Protein 5YHP (pdb70)

Secondary structure (DSSP, 8-state):
--PPPP---SEEEEEE-SSS-EEEEEEEE-TTSEEEEEE--TTTT---GGGGGGS-TTTEEEEEE--TTSTT-BSTT--TT--HHHHHHHHHHHHHHTT--S-EEEEEETHHHHHHHHHHHH-GGGEEEEEEES-----HHHHIIIIISSSGGGTSHHHHHHHHTTS-GGGTT-HHHHHHHHHTSS-HHHHHHHHHHHHHHHHHTSSSS--HHHHGGGG-HHHHHHHHHHHHHHHTTGGGS-TTGGG-HHHHTTTTTS-EEEEEETT-SSS-HHHHHHHHHH-TTSEEEEETT--S-TTSHHHHHHHHHHHHHHTT--/--SPPPP---SEEEEEE-SSS-EEEEEEEE-TTSEEEEEE--TTT----GGGGGGS-TTTEEEEEE--TTSTT-BSTT--TT--HHHHHHHHHHHHHHTT--S-EEEEEETHHHHHHHHHHHH-GGGEEEEEEES-----HHHHIIIIISSSGGGTSHHHHHHHHTTS-GGGTTSHHHHHHHHHTSS-HHHHHHHHHHHHHHHHHTSSSS--HHHHGGGG-HHHHHHHHHHHHHHHHTGGGS-TTGGG-HHHHTTSTTS-EEEEEETT-SSS-HHHHHHHHHH-TTSEEEEETT--S-TTSHHHHHHHHHHHHHHTT--

InterPro domains:
  IPR000073 Alpha/beta hydrolase fold-1 [PF00561] (60-326)
  IPR000073 Alpha/beta hydrolase fold-1 [PR00111] (85-100)
  IPR000073 Alpha/beta hydrolase fold-1 [PR00111] (132-145)
  IPR000073 Alpha/beta hydrolase fold-1 [PR00111] (146-159)
  IPR002410 Peptidase S33 [PR00793] (62-70)
  IPR002410 Peptidase S33 [PR00793] (88-99)
  IPR002410 Peptidase S33 [PR00793] (132-146)
  IPR005944 Proline iminopeptidase [PIRSF006431] (25-343)
  IPR005944 Proline iminopeptidase [PTHR43722] (21-342)
  IPR005944 Proline iminopeptidase [TIGR01249] (34-340)
  IPR029058 Alpha/Beta hydrolase fold [G3DSA:3.40.50.1820] (26-344)
  IPR029058 Alpha/Beta hydrolase fold [SSF53474] (29-328)

Radius of gyration: 27.49 Å; Cα contacts (8 Å, |Δi|>4): 1405; chains: 2; bounding box: 60×84×53 Å

B-factor: mean 62.63, std 9.14, range [40.37, 119.28]

CATH classification: 3.40.50.1820

Foldseek 3Di:
DLWADQWAFPDWDWADQDPFKIKIKGWAADLPAAEEEEFEALLQQADDSSVQRLAHSPHYGYMYMRATQHDPIPDHLDLPPRALVSSLVVVVVVCVVSVSDQAHAYEAEHNSVLSVLVNCLVPVRRHQAYEYELDDNLAPVLCCQQQQDDHLCVVCVVLVCLLCPLADPVVSNDRLVRLLCQCPDPDPVSVQSSLLSQQLSCLQQAKLDGDVVSNCLSVPSSSSSSSSNSNSSCNVCSSVDPRCRSVDLVSCVSNLPRAYEYEYECAARNRHCVNVVSSCVSRVSYHYHYDDRIYRDCVHPVNSNVSSVVNVVSSPRD/DAPWADQWAFPDWDWADQDPFKIKIKGWAADLPAAEEEEFEALLQQADDSSVQRLAHSPHYGYMYMRATQHDPIPDHLDLPPRALVSRLVVVVVVCVVSVNDQAHAYEAEHNSLCSVLVNCLVCVRRHQAYEYELDDNLAPCLCCQQQQDDHLCVVCVVLVCLLCPLADPVVSNDRLVRLLCQLPDPDVVSVLSSLLSQQLSCLQQFKLDGDVVSNCQSVPSSSSSSSSNSNSSCNVCSSVDPRCRSVDLVSCVSNLPHAYEYEYECAARNRHCVNVVSSCVSRVSYHYHYDDRIYRDCVHRVNVNVSSVVNVVSSPRD

Structure (mmCIF, N/CA/C/O backbone):
data_5YHP
#
_entry.id   5YHP
#
_cell.length_a   55.388
_cell.length_b   82.269
_cell.length_c   171.005
_cell.angle_alpha   90.00
_cell.angle_beta   90.00
_cell.angle_gamma   90.00
#
_symmetry.space_group_name_H-M   'P 21 2 21'
#
loop_
_entity.id
_entity.type
_entity.pdbx_description
1 polymer 'Cold active proline iminopeptidase'
2 non-polymer 'CITRATE ANION'
3 water water
#
loop_
_atom_site.group_PDB
_atom_site.id
_atom_site.type_symbol
_atom_site.label_atom_id
_atom_site.label_alt_id
_atom_site.label_comp_id
_atom_site.label_asym_id
_atom_site.label_entity_id
_atom_site.label_seq_id
_atom_site.pdbx_PDB_ins_code
_atom_site.Cartn_x
_atom_site.Cartn_y
_atom_site.Cartn_z
_atom_site.occupancy
_atom_site.B_iso_or_equiv
_atom_site.auth_seq_id
_atom_site.auth_comp_id
_atom_site.auth_asym_id
_atom_site.auth_atom_id
_atom_site.pdbx_PDB_model_num
ATOM 1 N N . THR A 1 38 ? 37.127 -40.155 -5.298 1.00 93.11 2 THR A N 1
ATOM 2 C CA . THR A 1 38 ? 36.754 -39.537 -6.570 1.00 85.68 2 THR A CA 1
ATOM 3 C C . THR A 1 38 ? 37.982 -39.102 -7.374 1.00 84.68 2 THR A C 1
ATOM 4 O O . THR A 1 38 ? 39.030 -38.786 -6.809 1.00 91.23 2 THR A O 1
ATOM 8 N N . SER A 1 39 ? 37.852 -39.104 -8.695 1.00 97.61 3 SER A N 1
ATOM 9 C CA . SER A 1 39 ? 38.934 -38.658 -9.562 1.00 96.51 3 SER A CA 1
ATOM 10 C C . SER A 1 39 ? 38.707 -37.200 -9.944 1.00 97.82 3 SER A C 1
ATOM 11 O O . SER A 1 39 ? 39.509 -36.601 -10.658 1.00 98.16 3 SER A O 1
ATOM 14 N N . LEU A 1 40 ? 37.601 -36.636 -9.460 1.00 65.98 4 LEU A N 1
ATOM 15 C CA . LEU A 1 40 ? 37.316 -35.212 -9.644 1.00 66.62 4 LEU A CA 1
ATOM 16 C C . LEU A 1 40 ? 38.299 -34.354 -8.874 1.00 75.33 4 LEU A C 1
ATOM 17 O O . LEU A 1 40 ? 38.654 -34.653 -7.735 1.00 81.87 4 LEU A O 1
ATOM 22 N N . PHE A 1 41 ? 38.713 -33.264 -9.502 1.00 66.00 5 PHE A N 1
ATOM 23 C CA . PHE A 1 41 ? 39.470 -32.235 -8.813 1.00 67.91 5 PHE A CA 1
ATOM 24 C C . PHE A 1 41 ? 38.526 -31.483 -7.885 1.00 68.74 5 PHE A C 1
ATOM 25 O O . PHE A 1 41 ? 37.304 -31.641 -7.967 1.00 67.68 5 PHE A O 1
ATOM 33 N N . ALA A 1 42 ? 39.089 -30.677 -6.994 1.00 83.70 6 ALA A N 1
ATOM 34 C CA . ALA A 1 42 ? 38.289 -29.990 -5.985 1.00 88.91 6 ALA A CA 1
ATOM 35 C C . ALA A 1 42 ? 37.181 -29.152 -6.607 1.00 84.93 6 ALA A C 1
ATOM 36 O O . ALA A 1 42 ? 37.332 -28.652 -7.722 1.00 80.59 6 ALA A O 1
ATOM 38 N N . ALA A 1 43 ? 36.067 -29.013 -5.889 1.00 63.03 7 ALA A N 1
ATOM 39 C CA . ALA A 1 43 ? 35.026 -28.063 -6.272 1.00 62.37 7 ALA A CA 1
ATOM 40 C C . ALA A 1 43 ? 35.691 -26.706 -6.495 1.00 63.20 7 ALA A C 1
ATOM 41 O O . ALA A 1 43 ? 36.643 -26.352 -5.795 1.00 64.94 7 ALA A O 1
ATOM 43 N N . ILE A 1 44 ? 35.215 -25.964 -7.488 1.00 77.01 8 ILE A N 1
ATOM 44 C CA . ILE A 1 44 ? 35.908 -24.754 -7.896 1.00 80.14 8 ILE A CA 1
ATOM 45 C C . ILE A 1 44 ? 34.936 -23.689 -8.387 1.00 78.47 8 ILE A C 1
ATOM 46 O O . ILE A 1 44 ? 33.938 -23.995 -9.057 1.00 71.90 8 ILE A O 1
ATOM 51 N N . GLN A 1 45 ? 35.221 -22.440 -8.028 1.00 83.24 9 GLN A N 1
ATOM 52 C CA . GLN A 1 45 ? 34.434 -21.308 -8.489 1.00 82.62 9 GLN A CA 1
ATOM 53 C C . GLN A 1 45 ? 35.215 -20.566 -9.565 1.00 82.07 9 GLN A C 1
ATOM 54 O O . GLN A 1 45 ? 36.439 -20.615 -9.576 1.00 85.06 9 GLN A O 1
ATOM 60 N N . PRO A 1 46 ? 34.508 -19.899 -10.493 1.00 74.86 10 PRO A N 1
ATOM 61 C CA . PRO A 1 46 ? 35.205 -19.225 -11.593 1.00 74.25 10 PRO A CA 1
ATOM 62 C C . PRO A 1 46 ? 35.977 -17.981 -11.148 1.00 82.66 10 PRO A C 1
ATOM 63 O O . PRO A 1 46 ? 35.571 -17.341 -10.183 1.00 88.49 10 PRO A O 1
ATOM 67 N N . TYR A 1 47 ? 37.068 -17.652 -11.841 1.00 71.31 11 TYR A N 1
ATOM 68 C CA . TYR A 1 47 ? 37.824 -16.424 -11.556 1.00 78.00 11 TYR A CA 1
ATOM 69 C C . TYR A 1 47 ? 37.289 -15.224 -12.333 1.00 77.90 11 TYR A C 1
ATOM 70 O O . TYR A 1 47 ? 37.633 -14.083 -12.036 1.00 85.05 11 TYR A O 1
ATOM 79 N N . LYS A 1 48 ? 36.444 -15.493 -13.326 1.00 70.67 12 LYS A N 1
ATOM 80 C CA . LYS A 1 48 ? 35.876 -14.451 -14.174 1.00 70.14 12 LYS A CA 1
ATOM 81 C C . LYS A 1 48 ? 34.570 -14.966 -14.797 1.00 66.18 12 LYS A C 1
ATOM 82 O O . LYS A 1 48 ? 34.481 -16.128 -15.189 1.00 64.84 12 LYS A O 1
ATOM 88 N N . THR A 1 49 ? 33.545 -14.122 -14.852 1.00 64.53 13 THR A N 1
ATOM 89 C CA . THR A 1 49 ? 32.323 -14.460 -15.588 1.00 63.01 13 THR A CA 1
ATOM 90 C C . THR A 1 49 ? 32.050 -13.391 -16.642 1.00 62.87 13 THR A C 1
ATOM 91 O O . THR A 1 49 ? 32.439 -12.241 -16.477 1.00 64.15 13 THR A O 1
ATOM 95 N N . HIS A 1 50 ? 31.393 -13.774 -17.731 1.00 73.37 14 HIS A N 1
ATOM 96 C CA . HIS A 1 50 ? 31.151 -12.855 -18.836 1.00 73.35 14 HIS A CA 1
ATOM 97 C C . HIS A 1 50 ? 29.753 -12.993 -19.388 1.00 71.98 14 HIS A C 1
ATOM 98 O O . HIS A 1 50 ? 29.110 -14.046 -19.278 1.00 70.95 14 HIS A O 1
ATOM 105 N N . LEU A 1 51 ? 29.299 -11.925 -20.026 1.00 73.86 15 LEU A N 1
ATOM 106 C CA . LEU A 1 51 ? 28.054 -11.970 -20.764 1.00 71.70 15 LEU A CA 1
ATOM 107 C C . LEU A 1 51 ? 28.406 -11.521 -22.161 1.00 71.28 15 LEU A C 1
ATOM 108 O O . LEU A 1 51 ? 28.845 -10.380 -22.358 1.00 74.13 15 LEU A O 1
ATOM 113 N N . LEU A 1 52 ? 28.267 -12.427 -23.126 1.00 61.03 16 LEU A N 1
ATOM 114 C CA . LEU A 1 52 ? 28.635 -12.091 -24.493 1.00 60.67 16 LEU A CA 1
ATOM 115 C C . LEU A 1 52 ? 27.433 -12.162 -25.411 1.00 59.85 16 LEU A C 1
ATOM 116 O O . LEU A 1 52 ? 26.799 -13.220 -25.562 1.00 58.68 16 LEU A O 1
ATOM 121 N N . ARG A 1 53 ? 27.136 -11.024 -26.019 1.00 98.22 17 ARG A N 1
ATOM 122 C CA . ARG A 1 53 ? 26.087 -10.910 -27.003 1.00 95.75 17 ARG A CA 1
ATOM 123 C C . ARG A 1 53 ? 26.516 -11.588 -28.274 1.00 90.86 17 ARG A C 1
ATOM 124 O O . ARG A 1 53 ? 27.602 -11.322 -28.780 1.00 93.20 17 ARG A O 1
ATOM 132 N N . VAL A 1 54 ? 25.667 -12.447 -28.815 1.00 60.86 18 VAL A N 1
ATOM 133 C CA . VAL A 1 54 ? 26.046 -13.162 -30.022 1.00 59.85 18 VAL A CA 1
ATOM 134 C C . VAL A 1 54 ? 25.037 -12.940 -31.154 1.00 59.58 18 VAL A C 1
ATOM 135 O O . VAL A 1 54 ? 25.292 -13.278 -32.315 1.00 58.99 18 VAL A O 1
ATOM 139 N N . SER A 1 55 ? 23.904 -12.347 -30.812 1.00 67.84 19 SER A N 1
ATOM 140 C CA . SER A 1 55 ? 22.891 -12.042 -31.804 1.00 67.81 19 SER A CA 1
ATOM 141 C C . SER A 1 55 ? 22.117 -10.854 -31.242 1.00 71.07 19 SER A C 1
ATOM 142 O O . SER A 1 55 ? 22.388 -10.430 -30.116 1.00 74.54 19 SER A O 1
ATOM 145 N N . PRO A 1 56 ? 21.182 -10.278 -32.019 1.00 68.36 20 PRO A N 1
ATOM 146 C CA . PRO A 1 56 ? 20.411 -9.177 -31.429 1.00 69.64 20 PRO A CA 1
ATOM 147 C C . PRO A 1 56 ? 19.488 -9.676 -30.322 1.00 69.53 20 PRO A C 1
ATOM 148 O O . PRO A 1 56 ? 18.869 -8.879 -29.619 1.00 71.67 20 PRO A O 1
ATOM 152 N N . LEU A 1 57 ? 19.421 -10.994 -30.169 1.00 74.00 21 LEU A N 1
ATOM 153 C CA . LEU A 1 57 ? 18.475 -11.634 -29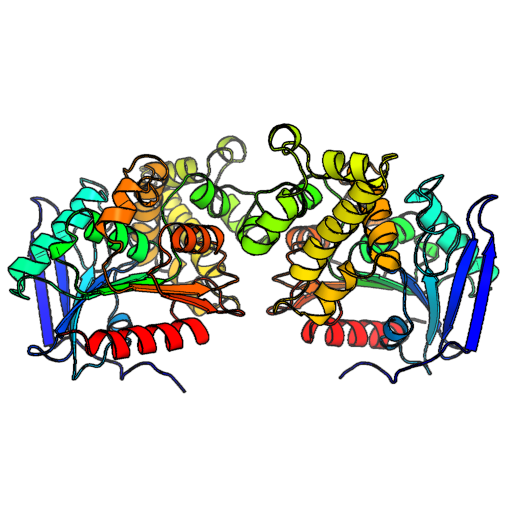.277 1.00 72.30 21 LEU A CA 1
ATOM 154 C C . LEU A 1 57 ? 19.214 -12.329 -28.152 1.00 70.82 21 LEU A C 1
ATOM 155 O O . LEU A 1 57 ? 18.919 -12.120 -26.976 1.00 72.75 21 LEU A O 1
ATOM 160 N N . HIS A 1 58 ? 20.194 -13.148 -28.525 1.00 59.88 22 HIS A N 1
ATOM 161 C CA . HIS A 1 58 ? 20.833 -14.062 -27.585 1.00 59.38 22 HIS A CA 1
ATOM 162 C C . HIS A 1 58 ? 22.078 -13.507 -26.926 1.00 60.12 22 HIS A C 1
ATOM 163 O O . HIS A 1 58 ? 22.799 -12.706 -27.506 1.00 60.64 22 HIS A O 1
ATOM 170 N N . ARG A 1 59 ? 22.337 -13.997 -25.716 1.00 78.76 23 ARG A N 1
ATOM 171 C CA . ARG A 1 59 ? 23.417 -13.505 -24.868 1.00 83.17 23 ARG A CA 1
ATOM 172 C C . ARG A 1 59 ? 23.919 -14.600 -23.967 1.00 80.08 23 ARG A C 1
ATOM 173 O O . ARG A 1 59 ? 23.197 -15.080 -23.094 1.00 79.31 23 ARG A O 1
ATOM 181 N N . LEU A 1 60 ? 25.174 -14.965 -24.158 1.00 60.45 24 LEU A N 1
ATOM 182 C CA . LEU A 1 60 ? 25.724 -16.150 -23.529 1.00 59.88 24 LEU A CA 1
ATOM 183 C C . LEU A 1 60 ? 26.493 -15.813 -22.257 1.00 61.09 24 LEU A C 1
ATOM 184 O O . LEU A 1 60 ? 27.335 -14.904 -22.247 1.00 62.05 24 LEU A O 1
ATOM 189 N N . SER A 1 61 ? 26.162 -16.527 -21.183 1.00 66.07 25 SER A N 1
ATOM 190 C CA . SER A 1 61 ? 26.906 -16.483 -19.931 1.00 67.14 25 SER A CA 1
ATOM 191 C C . SER A 1 61 ? 28.116 -17.410 -20.062 1.00 66.59 25 SER A C 1
ATOM 192 O O . SER A 1 61 ? 27.972 -18.594 -20.392 1.00 65.38 25 SER A O 1
ATOM 195 N N . ILE A 1 62 ? 29.303 -16.858 -19.826 1.00 64.99 26 ILE A N 1
ATOM 196 C CA . ILE A 1 62 ? 30.567 -17.585 -19.965 1.00 64.75 26 ILE A CA 1
ATOM 197 C C . ILE A 1 62 ? 31.310 -17.514 -18.635 1.00 66.12 26 ILE A C 1
ATOM 198 O O . ILE A 1 62 ? 31.399 -16.445 -18.026 1.00 67.48 26 ILE A O 1
ATOM 203 N N . LYS A 1 63 ? 31.842 -18.645 -18.182 1.00 61.85 27 LYS A N 1
ATOM 204 C CA . LYS A 1 63 ? 32.550 -18.683 -16.906 1.00 63.20 27 LYS A CA 1
ATOM 205 C C . LYS A 1 63 ? 33.902 -19.359 -17.055 1.00 63.24 27 LYS A C 1
ATOM 206 O O . LYS A 1 63 ? 34.006 -20.441 -17.635 1.00 62.01 27 LYS A O 1
ATOM 212 N N . GLU A 1 64 ? 34.941 -18.699 -16.555 1.00 66.97 28 GLU A N 1
ATOM 213 C CA . GLU A 1 64 ? 36.293 -19.227 -16.673 1.00 67.28 28 GLU A CA 1
ATOM 214 C C . GLU A 1 64 ? 36.792 -19.731 -15.325 1.00 68.46 28 GLU A C 1
ATOM 215 O O . GLU A 1 64 ? 36.625 -19.071 -14.301 1.00 69.82 28 GLU A O 1
ATOM 221 N N . TYR A 1 65 ? 37.391 -20.911 -15.334 1.00 66.99 29 TYR A N 1
ATOM 222 C CA . TYR A 1 65 ? 37.866 -21.523 -14.113 1.00 68.09 29 TYR A CA 1
ATOM 223 C C . TYR A 1 65 ? 39.320 -21.952 -14.276 1.00 68.68 29 TYR A C 1
ATOM 224 O O . TYR A 1 65 ? 39.788 -22.165 -15.396 1.00 67.82 29 TYR A O 1
ATOM 233 N N . GLY A 1 66 ? 40.022 -22.089 -13.154 1.00 66.21 30 GLY A N 1
ATOM 234 C CA . GLY A 1 66 ? 41.364 -22.656 -13.155 1.00 66.89 30 GLY A CA 1
ATOM 235 C C . GLY A 1 66 ? 42.486 -21.669 -13.396 1.00 68.24 30 GLY A C 1
ATOM 236 O O . GLY A 1 66 ? 42.543 -20.600 -12.778 1.00 69.62 30 GLY A O 1
ATOM 237 N N . ASN A 1 67 ? 43.388 -22.027 -14.301 1.00 68.57 31 ASN A N 1
ATOM 238 C CA . ASN A 1 67 ? 44.580 -21.224 -14.566 1.00 70.43 31 ASN A CA 1
ATOM 239 C C . ASN A 1 67 ? 44.450 -20.394 -15.839 1.00 69.19 31 ASN A C 1
ATOM 240 O O . ASN A 1 67 ? 44.386 -20.949 -16.947 1.00 67.73 31 ASN A O 1
ATOM 245 N N . PRO A 1 68 ? 44.437 -19.057 -15.690 1.00 61.33 32 PRO A N 1
ATOM 246 C CA . PRO A 1 68 ? 44.284 -18.167 -16.849 1.00 60.77 32 PRO A CA 1
ATOM 247 C C . PRO A 1 68 ? 45.398 -18.392 -17.851 1.00 60.80 32 PRO A C 1
ATOM 248 O O . PRO A 1 68 ? 45.227 -18.089 -19.034 1.00 59.87 32 PRO A O 1
ATOM 252 N N . GLN A 1 69 ? 46.512 -18.951 -17.380 1.00 82.88 33 GLN A N 1
ATOM 253 C CA . GLN A 1 69 ? 47.681 -19.217 -18.221 1.00 84.58 33 GLN A CA 1
ATOM 254 C C . GLN A 1 69 ? 47.715 -20.642 -18.772 1.00 77.21 33 GLN A C 1
ATOM 255 O O . GLN A 1 69 ? 48.614 -20.993 -19.548 1.00 78.17 33 GLN A O 1
ATOM 261 N N . GLY A 1 70 ? 46.737 -21.453 -18.375 1.00 75.07 34 GLY A N 1
ATOM 262 C CA . GLY A 1 70 ? 46.720 -22.863 -18.734 1.00 70.67 34 GLY A CA 1
ATOM 263 C C . GLY A 1 70 ? 46.334 -23.138 -20.176 1.00 68.91 34 GLY A C 1
ATOM 264 O O . GLY A 1 70 ? 46.110 -22.202 -20.956 1.00 68.73 34 GLY A O 1
ATOM 265 N N . LYS A 1 71 ? 46.268 -24.421 -20.534 1.00 65.42 35 LYS A N 1
ATOM 266 C CA . LYS A 1 71 ? 45.796 -24.827 -21.855 1.00 63.69 35 LYS A CA 1
ATOM 267 C C . LYS A 1 71 ? 44.297 -24.578 -21.935 1.00 62.32 35 LYS A C 1
ATOM 268 O O . LYS A 1 71 ? 43.551 -25.001 -21.046 1.00 61.97 35 LYS A O 1
ATOM 274 N N . PRO A 1 72 ? 43.849 -23.877 -22.995 1.00 64.45 36 PRO A N 1
ATOM 275 C CA . PRO A 1 72 ? 42.423 -23.555 -23.155 1.00 63.29 36 PRO A CA 1
ATOM 276 C C . PRO A 1 72 ? 41.586 -24.789 -23.505 1.00 61.50 36 PRO A C 1
ATOM 277 O O . PRO A 1 72 ? 41.980 -25.581 -24.366 1.00 60.76 36 PRO A O 1
ATOM 281 N N . VAL A 1 73 ? 40.460 -24.959 -22.819 1.00 70.26 37 VAL A N 1
ATOM 282 C CA . VAL A 1 73 ? 39.524 -26.048 -23.105 1.00 66.28 37 VAL A CA 1
ATOM 283 C C . VAL A 1 73 ? 38.094 -25.513 -22.976 1.00 65.69 37 VAL A C 1
ATOM 284 O O . VAL A 1 73 ? 37.799 -24.721 -22.083 1.00 66.64 37 VAL A O 1
ATOM 288 N N . VAL A 1 74 ? 37.218 -25.903 -23.893 1.00 54.91 38 VAL A N 1
ATOM 289 C CA . VAL A 1 74 ? 35.835 -25.444 -23.844 1.00 54.37 38 VAL A CA 1
ATOM 290 C C . VAL A 1 74 ? 34.950 -26.629 -23.540 1.00 53.28 38 VAL A C 1
ATOM 291 O O . VAL A 1 74 ? 35.124 -27.702 -24.118 1.00 52.32 38 VAL A O 1
ATOM 295 N N . PHE A 1 75 ? 34.030 -26.440 -22.601 1.00 72.69 39 PHE A N 1
ATOM 296 C CA . PHE A 1 75 ? 33.111 -27.493 -22.197 1.00 69.08 39 PHE A CA 1
ATOM 297 C C . PHE A 1 75 ? 31.772 -27.259 -22.856 1.00 68.15 39 PHE A C 1
ATOM 298 O O . PHE A 1 75 ? 31.205 -26.175 -22.731 1.00 68.70 39 PHE A O 1
ATOM 306 N N . LEU A 1 76 ? 31.260 -28.268 -23.549 1.00 60.92 40 LEU A N 1
ATOM 307 C CA . LEU A 1 76 ? 29.940 -28.168 -24.160 1.00 60.08 40 LEU A CA 1
ATOM 308 C C . LEU A 1 76 ? 28.947 -29.002 -23.368 1.00 59.74 40 LEU A C 1
ATOM 309 O O . LEU A 1 76 ? 29.020 -30.232 -23.408 1.00 59.01 40 LEU A O 1
ATOM 314 N N . HIS A 1 77 ? 28.025 -28.347 -22.655 1.00 60.10 41 HIS A N 1
ATOM 315 C CA . HIS A 1 77 ? 27.016 -29.062 -21.869 1.00 59.97 41 HIS A CA 1
ATOM 316 C C . HIS A 1 77 ? 26.039 -29.775 -22.793 1.00 58.66 41 HIS A C 1
ATOM 317 O O . HIS A 1 77 ? 25.934 -29.439 -23.974 1.00 58.06 41 HIS A O 1
ATOM 324 N N . GLY A 1 78 ? 25.312 -30.750 -22.260 1.00 55.75 42 GLY A N 1
ATOM 325 C CA . GLY A 1 78 ? 24.361 -31.510 -23.057 1.00 54.59 42 GLY A CA 1
ATOM 326 C C . GLY A 1 78 ? 22.949 -30.935 -23.080 1.00 54.76 42 GLY A C 1
ATOM 327 O O . GLY A 1 78 ? 22.724 -29.719 -22.912 1.00 55.58 42 GLY A O 1
ATOM 328 N N . GLY A 1 79 ? 21.988 -31.830 -23.272 1.00 60.49 43 GLY A N 1
ATOM 329 C CA . GLY A 1 79 ? 20.600 -31.471 -23.468 1.00 60.56 43 GLY A CA 1
ATOM 330 C C . GLY A 1 79 ? 20.182 -31.866 -24.875 1.00 59.44 43 GLY A C 1
ATOM 331 O O . GLY A 1 79 ? 19.916 -33.042 -25.135 1.00 58.61 43 GLY A O 1
ATOM 332 N N . PRO A 1 80 ? 20.150 -30.899 -25.807 1.00 56.36 44 PRO A N 1
ATOM 333 C CA . PRO A 1 80 ? 20.515 -29.481 -25.637 1.00 57.32 44 PRO A CA 1
ATOM 334 C C . PRO A 1 80 ? 19.598 -28.706 -24.693 1.00 58.42 44 PRO A C 1
ATOM 335 O O . PRO A 1 80 ? 18.448 -29.111 -24.458 1.00 58.42 44 PRO A O 1
ATOM 339 N N . GLY A 1 81 ? 20.114 -27.611 -24.141 1.00 53.79 45 GLY A N 1
ATOM 340 C CA . GLY A 1 81 ? 19.330 -26.760 -23.269 1.00 54.96 45 GLY A CA 1
ATOM 341 C C . GLY A 1 81 ? 19.519 -27.061 -21.798 1.00 55.75 45 GLY A C 1
ATOM 342 O O . GLY A 1 81 ? 18.773 -26.561 -20.966 1.00 56.73 45 GLY A O 1
ATOM 343 N N . GLY A 1 82 ? 20.512 -27.868 -21.462 1.00 61.98 46 GLY A N 1
ATOM 344 C CA . GLY A 1 82 ? 20.716 -28.254 -20.076 1.00 62.79 46 GLY A CA 1
ATOM 345 C C . GLY A 1 82 ? 21.487 -27.239 -19.252 1.00 64.07 46 GLY A C 1
ATOM 346 O O . GLY A 1 82 ? 21.319 -27.163 -18.034 1.00 66.76 46 GLY A O 1
ATOM 347 N N . GLY A 1 83 ? 22.344 -26.474 -19.924 1.00 68.85 47 GLY A N 1
ATOM 348 C CA . GLY A 1 83 ? 23.188 -25.502 -19.264 1.00 74.58 47 GLY A CA 1
ATOM 349 C C . GLY A 1 83 ? 24.373 -26.182 -18.618 1.00 75.49 47 GLY A C 1
ATOM 350 O O . GLY A 1 83 ? 24.345 -27.391 -18.385 1.00 72.42 47 GLY A O 1
ATOM 351 N N . ALA A 1 84 ? 25.422 -25.408 -18.341 1.00 58.59 48 ALA A N 1
ATOM 352 C CA . ALA A 1 84 ? 26.573 -25.912 -17.595 1.00 59.12 48 ALA A CA 1
ATOM 353 C C . ALA A 1 84 ? 26.492 -25.545 -16.104 1.00 60.67 48 ALA A C 1
ATOM 354 O O . ALA A 1 84 ? 25.719 -24.670 -15.712 1.00 61.44 48 ALA A O 1
ATOM 356 N N . SER A 1 85 ? 27.286 -26.223 -15.277 1.00 64.21 49 SER A N 1
ATOM 357 C CA . SER A 1 85 ? 27.376 -25.874 -13.857 1.00 71.23 49 SER A CA 1
ATOM 358 C C . SER A 1 85 ? 28.827 -25.944 -13.371 1.00 76.31 49 SER A C 1
ATOM 359 O O . SER A 1 85 ? 29.686 -26.509 -14.049 1.00 73.06 49 SER A O 1
ATOM 362 N N . ASP A 1 86 ? 29.094 -25.346 -12.210 1.00 67.62 50 ASP A N 1
ATOM 363 C CA . ASP A 1 86 ? 30.451 -25.275 -11.659 1.00 68.75 50 ASP A CA 1
ATOM 364 C C . ASP A 1 86 ? 31.093 -26.651 -11.559 1.00 68.29 50 ASP A C 1
ATOM 365 O O . ASP A 1 86 ? 32.302 -26.792 -11.762 1.00 68.51 50 ASP A O 1
ATOM 370 N N . SER A 1 87 ? 30.288 -27.667 -11.263 1.00 77.44 51 SER A N 1
ATOM 371 C CA . SER A 1 87 ? 30.806 -29.017 -11.089 1.00 76.09 51 SER A CA 1
ATOM 372 C C . SER A 1 87 ? 31.445 -29.563 -12.366 1.00 70.06 51 SER A C 1
ATOM 373 O O . SER A 1 87 ? 32.371 -30.373 -12.301 1.00 70.72 51 SER A O 1
ATOM 376 N N . ASP A 1 88 ? 30.963 -29.124 -13.526 1.00 70.46 52 ASP A N 1
ATOM 377 C CA . ASP A 1 88 ? 31.528 -29.590 -14.788 1.00 66.61 52 ASP A CA 1
ATOM 378 C C . ASP A 1 88 ? 32.978 -29.145 -14.964 1.00 67.50 52 ASP A C 1
ATOM 379 O O . ASP A 1 88 ? 33.714 -29.716 -15.769 1.00 66.63 52 ASP A O 1
ATOM 384 N N . ALA A 1 89 ? 33.390 -28.134 -14.202 1.00 67.99 53 ALA A N 1
ATOM 385 C CA . ALA A 1 89 ? 34.772 -27.646 -14.248 1.00 68.96 53 ALA A CA 1
ATOM 386 C C . ALA A 1 89 ? 35.726 -28.587 -13.518 1.00 69.75 53 ALA A C 1
ATOM 387 O O . ALA A 1 89 ? 36.952 -28.457 -13.622 1.00 70.63 53 ALA A O 1
ATOM 389 N N . ARG A 1 90 ? 35.157 -29.547 -12.791 1.00 63.37 54 ARG A N 1
ATOM 390 C CA . ARG A 1 90 ? 35.938 -30.428 -11.924 1.00 64.35 54 ARG A CA 1
ATOM 391 C C . ARG A 1 90 ? 36.659 -31.568 -12.672 1.00 63.38 54 ARG A C 1
ATOM 392 O O . ARG A 1 90 ? 37.424 -32.340 -12.078 1.00 64.19 54 ARG A O 1
ATOM 400 N N . ARG A 1 91 ? 36.434 -31.670 -13.975 1.00 73.54 55 ARG A N 1
ATOM 401 C CA . ARG A 1 91 ? 37.039 -32.758 -14.728 1.00 68.92 55 ARG A CA 1
ATOM 402 C C . ARG A 1 91 ? 38.387 -32.341 -15.308 1.00 71.48 55 ARG A C 1
ATOM 403 O O . ARG A 1 91 ? 39.068 -33.133 -15.944 1.00 69.27 55 ARG A O 1
ATOM 411 N N . PHE A 1 92 ? 38.772 -31.091 -15.075 1.00 61.80 56 PHE A N 1
ATOM 412 C CA . PHE A 1 92 ? 40.009 -30.558 -15.632 1.00 62.45 56 PHE A CA 1
ATOM 413 C C . PHE A 1 92 ? 40.943 -30.097 -14.517 1.00 67.34 56 PHE A C 1
ATOM 414 O O . PHE A 1 92 ? 40.508 -29.449 -13.563 1.00 71.95 56 PHE A O 1
ATOM 422 N N . ASN A 1 93 ? 42.226 -30.425 -14.642 1.00 61.71 57 ASN A N 1
ATOM 423 C CA . ASN A 1 93 ? 43.222 -29.969 -13.679 1.00 63.84 57 ASN A CA 1
ATOM 424 C C . ASN A 1 93 ? 43.275 -28.450 -13.690 1.00 64.71 57 ASN A C 1
ATOM 425 O O . ASN A 1 93 ? 43.578 -27.845 -14.723 1.00 64.30 57 ASN A O 1
ATOM 430 N N . PRO A 1 94 ? 42.976 -27.826 -12.536 1.00 64.37 58 PRO A N 1
ATOM 431 C CA . PRO A 1 94 ? 42.882 -26.360 -12.426 1.00 65.24 58 PRO A CA 1
ATOM 432 C C . PRO A 1 94 ? 44.230 -25.682 -12.619 1.00 66.68 58 PRO A C 1
ATOM 433 O O . PRO A 1 94 ? 44.286 -24.495 -12.924 1.00 67.14 58 PRO A O 1
ATOM 437 N N . THR A 1 95 ? 45.310 -26.426 -12.430 1.00 72.68 59 THR A N 1
ATOM 438 C CA . THR A 1 95 ? 46.649 -25.871 -12.585 1.00 77.76 59 THR A CA 1
ATOM 439 C C . THR A 1 95 ? 47.043 -25.910 -14.054 1.00 73.15 59 THR A C 1
ATOM 440 O O . THR A 1 95 ? 47.784 -25.053 -14.544 1.00 77.61 59 THR A O 1
ATOM 444 N N . THR A 1 96 ? 46.528 -26.917 -14.750 1.00 69.69 60 THR A N 1
ATOM 445 C CA . THR A 1 96 ? 46.948 -27.222 -16.112 1.00 67.60 60 THR A CA 1
ATOM 446 C C . THR A 1 96 ? 46.099 -26.517 -17.156 1.00 66.15 60 THR A C 1
ATOM 447 O O . THR A 1 96 ? 46.628 -26.059 -18.178 1.00 66.05 60 THR A O 1
ATOM 451 N N . TYR A 1 97 ? 44.791 -26.434 -16.900 1.00 65.96 61 TYR A N 1
ATOM 452 C CA . TYR A 1 97 ? 43.837 -25.956 -17.896 1.00 64.43 61 TYR A CA 1
ATOM 453 C C . TYR A 1 97 ? 43.290 -24.559 -17.645 1.00 65.01 61 TYR A C 1
ATOM 454 O O . TYR A 1 97 ? 43.045 -24.161 -16.505 1.00 66.08 61 TYR A O 1
ATOM 463 N N . ARG A 1 98 ? 43.094 -23.816 -18.724 1.00 65.89 62 ARG A N 1
ATOM 464 C CA . ARG A 1 98 ? 42.208 -22.672 -18.682 1.00 65.91 62 ARG A CA 1
ATOM 465 C C . ARG A 1 98 ? 40.831 -23.217 -19.058 1.00 64.07 62 ARG A C 1
ATOM 466 O O . ARG A 1 98 ? 40.587 -23.605 -20.208 1.00 62.70 62 ARG A O 1
ATOM 474 N N . ILE A 1 99 ? 39.937 -23.290 -18.083 1.00 62.25 63 ILE A N 1
ATOM 475 C CA . ILE A 1 99 ? 38.698 -24.018 -18.269 1.00 60.70 63 ILE A CA 1
ATOM 476 C C . ILE A 1 99 ? 37.599 -23.051 -18.640 1.00 60.27 63 ILE A C 1
ATOM 477 O O . ILE A 1 99 ? 37.250 -22.180 -17.847 1.00 61.30 63 ILE A O 1
ATOM 482 N N . VAL A 1 100 ? 37.056 -23.198 -19.846 1.00 58.49 64 VAL A N 1
ATOM 483 C CA . VAL A 1 100 ? 35.991 -22.312 -20.313 1.00 58.07 64 VAL A CA 1
ATOM 484 C C . VAL A 1 100 ? 34.654 -23.027 -20.362 1.00 56.77 64 VAL A C 1
ATOM 485 O O . VAL A 1 100 ? 34.467 -23.962 -21.156 1.00 55.45 64 VAL A O 1
ATOM 489 N N . LEU A 1 101 ? 33.725 -22.589 -19.520 1.00 58.99 65 LEU A N 1
ATOM 490 C CA . LEU A 1 101 ? 32.367 -23.109 -19.537 1.00 57.95 65 LEU A CA 1
ATOM 491 C C . LEU A 1 101 ? 31.449 -22.015 -20.015 1.00 57.95 65 LEU A C 1
ATOM 492 O O . LEU A 1 101 ? 31.712 -20.828 -19.781 1.00 59.09 65 LEU A O 1
ATOM 497 N N . PHE A 1 102 ? 30.367 -22.407 -20.683 1.00 67.35 66 PHE A N 1
ATOM 498 C CA . PHE A 1 102 ? 29.331 -21.454 -21.076 1.00 68.15 66 PHE A CA 1
ATOM 499 C C . PHE A 1 102 ? 27.991 -22.164 -21.220 1.00 65.26 66 PHE A C 1
ATOM 500 O O . PHE A 1 102 ? 27.940 -23.378 -21.403 1.00 64.25 66 PHE A O 1
ATOM 508 N N . ASP A 1 103 ? 26.907 -21.403 -21.125 1.00 60.82 67 ASP A N 1
ATOM 509 C CA . ASP A 1 103 ? 25.585 -21.959 -21.368 1.00 59.98 67 ASP A CA 1
ATOM 510 C C . ASP A 1 103 ? 25.148 -21.609 -22.786 1.00 59.22 67 ASP A C 1
ATOM 511 O O . ASP A 1 103 ? 25.099 -20.438 -23.144 1.00 59.87 67 ASP A O 1
ATOM 516 N N . GLN A 1 104 ? 24.865 -22.625 -23.598 1.00 58.17 68 GLN A N 1
ATOM 517 C CA . GLN A 1 104 ? 24.367 -22.430 -24.961 1.00 57.46 68 GLN A CA 1
ATOM 518 C C . GLN A 1 104 ? 23.024 -21.689 -24.975 1.00 57.88 68 GLN A C 1
ATOM 519 O O . GLN A 1 104 ? 22.322 -21.646 -23.965 1.00 58.48 68 GLN A O 1
ATOM 525 N N . ARG A 1 105 ? 22.658 -21.129 -26.123 1.00 62.40 69 ARG A N 1
ATOM 526 C CA . ARG A 1 105 ? 21.474 -20.255 -26.229 1.00 63.02 69 ARG A CA 1
ATOM 527 C C . ARG A 1 105 ? 20.223 -20.772 -25.542 1.00 63.02 69 ARG A C 1
ATOM 528 O O . ARG A 1 105 ? 19.792 -21.906 -25.783 1.00 62.06 69 ARG A O 1
ATOM 536 N N . GLY A 1 106 ? 19.656 -19.933 -24.674 1.00 64.42 70 GLY A N 1
ATOM 537 C CA . GLY A 1 106 ? 18.398 -20.230 -24.013 1.00 64.71 70 GLY A CA 1
ATOM 538 C C . GLY A 1 106 ? 18.505 -21.105 -22.784 1.00 64.75 70 GLY A C 1
ATOM 539 O O . GLY A 1 106 ? 17.507 -21.372 -22.120 1.00 65.11 70 GLY A O 1
ATOM 540 N N . SER A 1 107 ? 19.711 -21.554 -22.471 1.00 64.58 71 SER A N 1
ATOM 541 C CA . SER A 1 107 ? 19.887 -22.432 -21.330 1.00 64.69 71 SER A CA 1
ATOM 542 C C . SER A 1 107 ? 20.688 -21.769 -20.224 1.00 66.59 71 SER A C 1
ATOM 543 O O . SER A 1 107 ? 21.354 -20.751 -20.449 1.00 69.98 71 SER A O 1
ATOM 546 N N . GLY A 1 108 ? 20.619 -22.357 -19.030 1.00 61.77 72 GLY A N 1
ATOM 547 C CA . GLY A 1 108 ? 21.377 -21.886 -17.886 1.00 63.00 72 GLY A CA 1
ATOM 548 C C . GLY A 1 108 ? 21.103 -20.433 -17.574 1.00 64.33 72 GLY A C 1
ATOM 549 O O . GLY A 1 108 ? 19.971 -20.046 -17.320 1.00 64.84 72 GLY A O 1
ATOM 550 N N . GLU A 1 109 ? 22.148 -19.622 -17.600 1.00 73.44 73 GLU A N 1
ATOM 551 C CA . GLU A 1 109 ? 22.042 -18.220 -17.239 1.00 76.21 73 GLU A CA 1
ATOM 552 C C . GLU A 1 109 ? 22.077 -17.349 -18.490 1.00 75.47 73 GLU A C 1
ATOM 553 O O . GLU A 1 109 ? 21.944 -16.126 -18.415 1.00 81.20 73 GLU A O 1
ATOM 559 N N . SER A 1 110 ? 22.261 -17.991 -19.642 1.00 72.74 74 SER A N 1
ATOM 560 C CA . SER A 1 110 ? 22.197 -17.301 -20.923 1.00 71.91 74 SER A CA 1
ATOM 561 C C . SER A 1 110 ? 20.773 -16.824 -21.177 1.00 73.18 74 SER A C 1
ATOM 562 O O . SER A 1 110 ? 19.798 -17.474 -20.789 1.00 71.63 74 SER A O 1
ATOM 565 N N . THR A 1 111 ? 20.664 -15.674 -21.823 1.00 64.70 75 THR A N 1
ATOM 566 C CA . THR A 1 111 ? 19.375 -15.039 -22.027 1.00 65.22 75 THR A CA 1
ATOM 567 C C . THR A 1 111 ? 19.147 -14.903 -23.525 1.00 64.48 75 THR A C 1
ATOM 568 O O . THR A 1 111 ? 20.111 -14.848 -24.299 1.00 64.02 75 THR A O 1
ATOM 572 N N . PRO A 1 112 ? 17.874 -14.878 -23.948 1.00 58.52 76 PRO A N 1
ATOM 573 C CA . PRO A 1 112 ? 16.678 -15.070 -23.114 1.00 59.05 76 PRO A CA 1
ATOM 574 C C . PRO A 1 112 ? 16.336 -16.547 -22.812 1.00 58.04 76 PRO A C 1
ATOM 575 O O . PRO A 1 112 ? 16.448 -17.438 -23.676 1.00 56.75 76 PRO A O 1
ATOM 579 N N . ALA A 1 113 ? 15.935 -16.805 -21.568 1.00 64.96 77 ALA A N 1
ATOM 580 C CA . ALA A 1 113 ? 15.720 -18.167 -21.104 1.00 64.20 77 ALA A CA 1
ATOM 581 C C . ALA A 1 113 ? 14.679 -18.842 -21.973 1.00 63.37 77 ALA A C 1
ATOM 582 O O . ALA A 1 113 ? 13.666 -18.228 -22.304 1.00 63.98 77 ALA A O 1
ATOM 584 N N . SER A 1 114 ? 14.946 -20.087 -22.364 1.00 64.17 78 SER A N 1
ATOM 585 C CA . SER A 1 114 ? 13.952 -20.923 -23.035 1.00 63.39 78 SER A CA 1
ATOM 586 C C . SER A 1 114 ? 13.537 -20.381 -24.401 1.00 63.15 78 SER A C 1
ATOM 587 O O . SER A 1 114 ? 12.494 -20.769 -24.934 1.00 62.91 78 SER A O 1
ATOM 590 N N . CYS A 1 115 ? 14.356 -19.489 -24.960 1.00 59.71 79 CYS A N 1
ATOM 591 C CA . CYS A 1 115 ? 14.078 -18.867 -26.258 1.00 59.64 79 CYS A CA 1
ATOM 592 C C . CYS A 1 115 ? 14.390 -19.807 -27.427 1.00 58.23 79 CYS A C 1
ATOM 593 O O . CYS A 1 115 ? 15.525 -20.258 -27.588 1.00 57.47 79 CYS A O 1
ATOM 596 N N . LEU A 1 116 ? 13.397 -20.090 -28.262 1.00 55.33 80 LEU A N 1
ATOM 597 C CA . LEU A 1 116 ? 13.620 -21.019 -29.373 1.00 54.07 80 LEU A CA 1
ATOM 598 C C . LEU A 1 116 ? 13.859 -20.324 -30.697 1.00 54.10 80 LEU A C 1
ATOM 599 O O . LEU A 1 116 ? 13.964 -20.975 -31.741 1.00 53.21 80 LEU A O 1
ATOM 604 N N . GLU A 1 117 ? 13.931 -18.999 -30.654 1.00 65.57 81 GLU A N 1
ATOM 605 C CA . GLU A 1 117 ? 14.102 -18.218 -31.856 1.00 65.84 81 GLU A CA 1
ATOM 606 C C . GLU A 1 117 ? 15.577 -18.192 -32.177 1.00 65.35 81 GLU A C 1
ATOM 607 O O . GLU A 1 117 ? 16.395 -17.904 -31.301 1.00 65.63 81 GLU A O 1
ATOM 613 N N . ASP A 1 118 ? 15.912 -18.510 -33.427 1.00 63.62 82 ASP A N 1
ATOM 614 C CA . ASP A 1 118 ? 17.306 -18.585 -33.881 1.00 63.15 82 ASP A CA 1
ATOM 615 C C . ASP A 1 118 ? 18.156 -19.445 -32.936 1.00 62.46 82 ASP A C 1
ATOM 616 O O . ASP A 1 118 ? 19.244 -19.051 -32.516 1.00 62.75 82 ASP A O 1
ATOM 621 N N . ASN A 1 119 ? 17.638 -20.620 -32.591 1.00 56.09 83 ASN A N 1
ATOM 622 C CA . ASN A 1 119 ? 18.361 -21.534 -31.724 1.00 55.46 83 ASN A CA 1
ATOM 623 C C . ASN A 1 119 ? 18.630 -22.833 -32.479 1.00 54.18 83 ASN A C 1
ATOM 624 O O . ASN A 1 119 ? 17.916 -23.820 -32.329 1.00 53.55 83 ASN A O 1
ATOM 629 N N . THR A 1 120 ? 19.675 -22.823 -33.302 1.00 59.24 84 THR A N 1
ATOM 630 C CA . THR A 1 120 ? 20.011 -23.970 -34.151 1.00 58.12 84 THR A CA 1
ATOM 631 C C . THR A 1 120 ? 21.434 -24.478 -33.931 1.00 57.72 84 THR A C 1
ATOM 632 O O . THR A 1 120 ? 22.258 -23.809 -33.287 1.00 58.38 84 THR A O 1
ATOM 636 N N . THR A 1 121 ? 21.731 -25.649 -34.485 1.00 56.95 85 THR A N 1
ATOM 637 C CA . THR A 1 121 ? 23.066 -26.226 -34.370 1.00 56.58 85 THR A CA 1
ATOM 638 C C . THR A 1 121 ? 24.106 -25.296 -34.956 1.00 57.23 85 THR A C 1
ATOM 639 O O . THR A 1 121 ? 25.166 -25.061 -34.357 1.00 57.65 85 THR A O 1
ATOM 643 N N . GLN A 1 122 ? 23.793 -24.758 -36.126 1.00 59.68 86 GLN A N 1
ATOM 644 C CA . GLN A 1 122 ? 24.731 -23.921 -36.852 1.00 60.33 86 GLN A CA 1
ATOM 645 C C . GLN A 1 122 ? 25.037 -22.671 -36.056 1.00 61.46 86 GLN A C 1
ATOM 646 O O . GLN A 1 122 ? 26.180 -22.224 -36.015 1.00 61.99 86 GLN A O 1
ATOM 652 N N . ALA A 1 123 ? 24.014 -22.126 -35.401 1.00 61.48 87 ALA A N 1
ATOM 653 C CA . ALA A 1 123 ? 24.189 -20.932 -34.577 1.00 62.61 87 ALA A CA 1
ATOM 654 C C . ALA A 1 123 ? 25.088 -21.228 -33.379 1.00 62.71 87 ALA A C 1
ATOM 655 O O . ALA A 1 123 ? 25.929 -20.418 -32.996 1.00 63.59 87 ALA A O 1
ATOM 657 N N . LEU A 1 124 ? 24.902 -22.401 -32.791 1.00 54.22 88 LEU A N 1
ATOM 658 C CA . LEU A 1 124 ? 25.644 -22.779 -31.599 1.00 54.37 88 LEU A CA 1
ATOM 659 C C . LEU A 1 124 ? 27.078 -23.007 -31.996 1.00 54.35 88 LEU A C 1
ATOM 660 O O . LEU A 1 124 ? 27.999 -22.609 -31.272 1.00 55.11 88 LEU A O 1
ATOM 665 N N . VAL A 1 125 ? 27.269 -23.640 -33.159 1.00 58.32 89 VAL A N 1
ATOM 666 C CA . VAL A 1 125 ? 28.610 -23.863 -33.704 1.00 58.36 89 VAL A CA 1
ATOM 667 C C . VAL A 1 125 ? 29.333 -22.535 -33.882 1.00 59.56 89 VAL A C 1
ATOM 668 O O . VAL A 1 125 ? 30.506 -22.410 -33.526 1.00 60.13 89 VAL A O 1
ATOM 672 N N . GLU A 1 126 ? 28.636 -21.538 -34.414 1.00 65.59 90 GLU A N 1
ATOM 673 C CA . GLU A 1 126 ? 29.252 -20.231 -34.642 1.00 71.17 90 GLU A CA 1
ATOM 674 C C . GLU A 1 126 ? 29.528 -19.522 -33.317 1.00 75.01 90 GLU A C 1
ATOM 675 O O . GLU A 1 126 ? 30.505 -18.796 -33.186 1.00 79.53 90 GLU A O 1
ATOM 681 N N . ASP A 1 127 ? 28.677 -19.777 -32.327 1.00 59.78 91 ASP A N 1
ATOM 682 C CA . ASP A 1 127 ? 28.822 -19.191 -30.999 1.00 60.69 91 ASP A CA 1
ATOM 683 C C . ASP A 1 127 ? 30.128 -19.610 -30.327 1.00 60.99 91 ASP A C 1
ATOM 684 O O . ASP A 1 127 ? 30.793 -18.804 -29.677 1.00 62.12 91 ASP A O 1
ATOM 689 N N . ILE A 1 128 ? 30.492 -20.877 -30.483 1.00 59.05 92 ILE A N 1
ATOM 690 C CA . ILE A 1 128 ? 31.729 -21.371 -29.901 1.00 59.35 92 ILE A CA 1
ATOM 691 C C . ILE A 1 128 ? 32.903 -20.605 -30.471 1.00 60.24 92 ILE A C 1
ATOM 692 O O . ILE A 1 128 ? 33.850 -20.266 -29.747 1.00 61.23 92 ILE A O 1
ATOM 697 N N . GLU A 1 129 ? 32.844 -20.312 -31.767 1.00 62.05 93 GLU A N 1
ATOM 698 C CA . GLU A 1 129 ? 33.881 -19.491 -32.391 1.00 63.03 93 GLU A CA 1
ATOM 699 C C . GLU A 1 129 ? 33.901 -18.046 -31.846 1.00 64.39 93 GLU A C 1
ATOM 700 O O . GLU A 1 129 ? 34.973 -17.492 -31.552 1.00 65.50 93 GLU A O 1
ATOM 706 N N . LYS A 1 130 ? 32.717 -17.448 -31.692 1.00 60.32 94 LYS A N 1
ATOM 707 C CA . LYS A 1 130 ? 32.605 -16.100 -31.129 1.00 61.60 94 LYS A CA 1
ATOM 708 C C . LYS A 1 130 ? 33.197 -16.045 -29.724 1.00 62.37 94 LYS A C 1
ATOM 709 O O . LYS A 1 130 ? 33.821 -15.061 -29.349 1.00 63.66 94 LYS A O 1
ATOM 715 N N . ILE A 1 131 ? 33.020 -17.117 -28.964 1.00 61.56 95 ILE A N 1
ATOM 716 C CA . ILE A 1 131 ? 33.554 -17.179 -27.614 1.00 62.32 95 ILE A CA 1
ATOM 717 C C . ILE A 1 131 ? 35.065 -17.292 -27.670 1.00 62.98 95 ILE A C 1
ATOM 718 O O . ILE A 1 131 ? 35.771 -16.564 -26.962 1.00 64.30 95 ILE A O 1
ATOM 723 N N . ARG A 1 132 ? 35.553 -18.185 -28.531 1.00 63.97 96 ARG A N 1
ATOM 724 C CA . ARG A 1 132 ? 36.984 -18.421 -28.681 1.00 64.57 96 ARG A CA 1
ATOM 725 C C . ARG A 1 132 ? 37.763 -17.136 -28.929 1.00 66.03 96 ARG A C 1
ATOM 726 O O . ARG A 1 132 ? 38.789 -16.898 -28.293 1.00 68.52 96 ARG A O 1
ATOM 734 N N . GLU A 1 133 ? 37.271 -16.309 -29.847 1.00 73.74 97 GLU A N 1
ATOM 735 C CA . GLU A 1 133 ? 37.944 -15.062 -30.181 1.00 81.45 97 GLU A CA 1
ATOM 736 C C . GLU A 1 133 ? 37.807 -14.027 -29.075 1.00 87.90 97 GLU A C 1
ATOM 737 O O . GLU A 1 133 ? 38.764 -13.346 -28.736 1.00 95.00 97 GLU A O 1
ATOM 743 N N . PHE A 1 134 ? 36.599 -13.916 -28.529 1.00 67.54 98 PHE A N 1
ATOM 744 C CA . PHE A 1 134 ? 36.299 -12.963 -27.464 1.00 68.65 98 PHE A CA 1
ATOM 745 C C . PHE A 1 134 ? 37.168 -13.173 -26.232 1.00 69.56 98 PHE A C 1
ATOM 746 O O . PHE A 1 134 ? 37.650 -12.215 -25.625 1.00 75.02 98 PHE A O 1
ATOM 754 N N . LEU A 1 135 ? 37.365 -14.431 -25.857 1.00 65.09 99 LEU A N 1
ATOM 755 C CA . LEU A 1 135 ? 38.189 -14.737 -24.693 1.00 65.99 99 LEU A CA 1
ATOM 756 C C . LEU A 1 135 ? 39.670 -14.666 -25.030 1.00 66.92 99 LEU A C 1
ATOM 757 O O . LEU A 1 135 ? 40.525 -14.775 -24.135 1.00 67.97 99 LEU A O 1
ATOM 762 N N . GLN A 1 136 ? 39.962 -14.452 -26.316 1.00 73.51 100 GLN A N 1
ATOM 763 C CA . GLN A 1 136 ? 41.334 -14.433 -26.819 1.00 77.91 100 GLN A CA 1
ATOM 764 C C . GLN A 1 136 ? 42.086 -15.650 -26.300 1.00 75.99 100 GLN A C 1
ATOM 765 O O . GLN A 1 136 ? 43.116 -15.504 -25.646 1.00 82.41 100 GLN A O 1
ATOM 771 N N . VAL A 1 137 ? 41.558 -16.849 -26.548 1.00 98.01 101 VAL A N 1
ATOM 772 C CA . VAL A 1 137 ? 42.219 -18.042 -26.022 1.00 96.32 101 VAL A CA 1
ATOM 773 C C . VAL A 1 137 ? 43.362 -18.416 -26.922 1.00 96.76 101 VAL A C 1
ATOM 774 O O . VAL A 1 137 ? 44.262 -19.154 -26.521 1.00 96.92 101 VAL A O 1
ATOM 778 N N . GLY A 1 138 ? 43.303 -17.914 -28.150 1.00 102.01 102 GLY A N 1
ATOM 779 C CA . GLY A 1 138 ? 44.302 -18.242 -29.136 1.00 102.93 102 GLY A CA 1
ATOM 780 C C . GLY A 1 138 ? 43.653 -18.931 -30.310 1.00 95.51 102 GLY A C 1
ATOM 781 O O . GLY A 1 138 ? 42.422 -18.901 -30.461 1.00 90.39 102 GLY A O 1
ATOM 782 N N . ALA A 1 139 ? 44.488 -19.564 -31.126 1.00 85.03 103 ALA A N 1
ATOM 783 C CA . ALA A 1 139 ? 44.058 -20.139 -32.378 1.00 79.33 103 ALA A CA 1
ATOM 784 C C . ALA A 1 139 ? 43.213 -21.397 -32.192 1.00 72.66 103 ALA A C 1
ATOM 785 O O . ALA A 1 139 ? 42.220 -21.588 -32.910 1.00 69.96 103 ALA A O 1
ATOM 787 N N . ALA A 1 140 ? 43.599 -22.247 -31.235 1.00 62.48 104 ALA A N 1
ATOM 788 C CA . ALA A 1 140 ? 42.892 -23.513 -31.004 1.00 60.99 104 ALA A CA 1
ATOM 789 C C . ALA A 1 140 ? 42.733 -23.879 -29.525 1.00 61.14 104 ALA A C 1
ATOM 790 O O . ALA A 1 140 ? 43.407 -23.322 -28.665 1.00 62.52 104 ALA A O 1
ATOM 792 N N . TRP A 1 141 ? 41.824 -24.814 -29.246 1.00 60.56 105 TRP A N 1
ATOM 793 C CA . TRP A 1 141 ? 41.596 -25.298 -27.881 1.00 60.09 105 TRP A CA 1
ATOM 794 C C . TRP A 1 141 ? 41.089 -26.735 -27.830 1.00 59.14 105 TRP A C 1
ATOM 795 O O . TRP A 1 141 ? 40.618 -27.279 -28.833 1.00 58.74 105 TRP A O 1
ATOM 806 N N . HIS A 1 142 ? 41.210 -27.355 -26.660 1.00 65.02 106 HIS A N 1
ATOM 807 C CA . HIS A 1 142 ? 40.619 -28.669 -26.426 1.00 64.17 106 HIS A CA 1
ATOM 808 C C . HIS A 1 142 ? 39.104 -28.525 -26.317 1.00 63.65 106 HIS A C 1
ATOM 809 O O . HIS A 1 142 ? 38.597 -27.478 -25.879 1.00 63.95 106 HIS A O 1
ATOM 816 N N . VAL A 1 143 ? 38.387 -29.576 -26.707 1.00 60.48 107 VAL A N 1
ATOM 817 C CA . VAL A 1 143 ? 36.932 -29.583 -26.677 1.00 59.96 107 VAL A CA 1
ATOM 818 C C . VAL A 1 143 ? 36.440 -30.800 -25.876 1.00 59.32 107 VAL A C 1
ATOM 819 O O . VAL A 1 143 ? 36.942 -31.926 -26.066 1.00 59.04 107 VAL A O 1
ATOM 823 N N . PHE A 1 144 ? 35.460 -30.574 -24.995 1.00 53.12 108 PHE A N 1
ATOM 824 C CA . PHE A 1 144 ? 34.934 -31.616 -24.117 1.00 52.65 108 PHE A CA 1
ATOM 825 C C . PHE A 1 144 ? 33.399 -31.596 -24.191 1.00 52.22 108 PHE A C 1
ATOM 826 O O . PHE A 1 144 ? 32.775 -30.553 -23.951 1.00 52.49 108 PHE A O 1
ATOM 834 N N . GLY A 1 145 ? 32.796 -32.741 -24.522 1.00 57.50 109 GLY A N 1
ATOM 835 C CA . GLY A 1 145 ? 31.350 -32.830 -24.633 1.00 57.11 109 GLY A CA 1
ATOM 836 C C . GLY A 1 145 ? 30.816 -34.234 -24.432 1.00 56.55 109 GLY A C 1
ATOM 837 O O . GLY A 1 145 ? 31.448 -35.213 -24.819 1.00 56.33 109 GLY A O 1
ATOM 838 N N . GLY A 1 146 ? 29.644 -34.326 -23.809 1.00 62.02 110 GLY A N 1
ATOM 839 C CA . GLY A 1 146 ? 28.960 -35.591 -23.653 1.00 61.53 110 GLY A CA 1
ATOM 840 C C . GLY A 1 146 ? 27.519 -35.440 -24.080 1.00 61.26 110 GLY A C 1
ATOM 841 O O . GLY A 1 146 ? 26.932 -34.363 -23.899 1.00 61.53 110 GLY A O 1
ATOM 842 N N . SER A 1 147 ? 26.952 -36.507 -24.646 1.00 60.20 111 SER A N 1
ATOM 843 C CA . SER A 1 147 ? 25.546 -36.502 -25.070 1.00 59.95 111 SER A CA 1
ATOM 844 C C . SER A 1 147 ? 25.309 -35.449 -26.165 1.00 60.08 111 SER A C 1
ATOM 845 O O . SER A 1 147 ? 25.963 -35.475 -27.213 1.00 60.07 111 SER A O 1
ATOM 848 N N . TRP A 1 148 ? 24.392 -34.517 -25.942 1.00 55.38 112 TRP A N 1
ATOM 849 C CA . TRP A 1 148 ? 24.238 -33.438 -26.910 1.00 55.63 112 TRP A CA 1
ATOM 850 C C . TRP A 1 148 ? 25.565 -32.677 -27.044 1.00 56.06 112 TRP A C 1
ATOM 851 O O . TRP A 1 148 ? 25.895 -32.147 -28.115 1.00 56.26 112 TRP A O 1
ATOM 862 N N . GLY A 1 149 ? 26.333 -32.651 -25.957 1.00 54.58 113 GLY A N 1
ATOM 863 C CA . GLY A 1 149 ? 27.664 -32.073 -25.982 1.00 55.00 113 GLY A CA 1
ATOM 864 C C . GLY A 1 149 ? 28.598 -32.717 -26.990 1.00 54.86 113 GLY A C 1
ATOM 865 O O . GLY A 1 149 ? 29.438 -32.028 -27.577 1.00 55.26 113 GLY A O 1
ATOM 866 N N . SER A 1 150 ? 28.468 -34.027 -27.198 1.00 59.13 114 SER A N 1
ATOM 867 C CA . SER A 1 150 ? 29.298 -34.704 -28.201 1.00 59.04 114 SER A CA 1
ATOM 868 C C . SER A 1 150 ? 28.774 -34.392 -29.592 1.00 59.04 114 SER A C 1
ATOM 869 O O . SER A 1 150 ? 29.562 -34.309 -30.542 1.00 59.28 114 SER A O 1
ATOM 872 N N . THR A 1 151 ? 27.450 -34.218 -29.714 1.00 53.06 115 THR A N 1
ATOM 873 C CA . THR A 1 151 ? 26.866 -33.798 -30.987 1.00 53.17 115 THR A CA 1
ATOM 874 C C . THR A 1 151 ? 27.430 -32.446 -31.387 1.00 53.81 115 THR A C 1
ATOM 875 O O . THR A 1 151 ? 27.863 -32.259 -32.526 1.00 54.09 115 THR A O 1
ATOM 879 N N . LEU A 1 152 ? 27.417 -31.494 -30.456 1.00 56.34 116 LEU A N 1
ATOM 880 C CA . LEU A 1 152 ? 27.942 -30.158 -30.752 1.00 57.01 116 LEU A CA 1
ATOM 881 C C . LEU A 1 152 ? 29.448 -30.217 -31.019 1.00 57.33 116 LEU A C 1
ATOM 882 O O . LEU A 1 152 ? 29.937 -29.592 -31.966 1.00 57.82 116 LEU A O 1
ATOM 887 N N . ALA A 1 153 ? 30.175 -30.989 -30.208 1.00 62.28 117 ALA A N 1
ATOM 888 C CA . ALA A 1 153 ? 31.613 -31.179 -30.406 1.00 62.57 117 ALA A CA 1
ATOM 889 C C . ALA A 1 153 ? 31.918 -31.673 -31.812 1.00 62.58 117 ALA A C 1
ATOM 890 O O . ALA A 1 153 ? 32.791 -31.138 -32.494 1.00 63.15 117 ALA A O 1
ATOM 892 N N . LEU A 1 154 ? 31.192 -32.693 -32.250 1.00 53.16 118 LEU A N 1
ATOM 893 C CA . LEU A 1 154 ? 31.435 -33.245 -33.573 1.00 53.21 118 LEU A CA 1
ATOM 894 C C . LEU A 1 154 ? 31.092 -32.220 -34.650 1.00 53.74 118 LEU A C 1
ATOM 895 O O . LEU A 1 154 ? 31.900 -31.984 -35.551 1.00 54.26 118 LEU A O 1
ATOM 900 N N . ALA A 1 155 ? 29.922 -31.588 -34.552 1.00 55.06 119 ALA A N 1
ATOM 901 C CA . ALA A 1 155 ? 29.543 -30.523 -35.496 1.00 55.66 119 ALA A CA 1
ATOM 902 C C . ALA A 1 155 ? 30.589 -29.401 -35.542 1.00 56.45 119 ALA A C 1
ATOM 903 O O . ALA A 1 155 ? 31.029 -28.984 -36.633 1.00 57.08 119 ALA A O 1
ATOM 905 N N . TYR A 1 156 ? 30.988 -28.919 -34.362 1.00 61.67 120 TYR A N 1
ATOM 906 C CA . TYR A 1 156 ? 32.038 -27.902 -34.253 1.00 62.42 120 TYR A CA 1
ATOM 907 C C . TYR A 1 156 ? 33.343 -28.349 -34.912 1.00 62.74 120 TYR A C 1
ATOM 908 O O . TYR A 1 156 ? 33.892 -27.637 -35.741 1.00 63.49 120 TYR A O 1
ATOM 917 N N . ALA A 1 157 ? 33.840 -29.524 -34.542 1.00 60.25 121 ALA A N 1
ATOM 918 C CA . ALA A 1 157 ? 35.111 -30.004 -35.064 1.00 60.56 121 ALA A CA 1
ATOM 919 C C . ALA A 1 157 ? 35.061 -30.190 -36.569 1.00 60.88 121 ALA A C 1
ATOM 920 O O . ALA A 1 157 ? 36.028 -29.915 -37.265 1.00 61.58 121 ALA A O 1
ATOM 922 N N . GLN A 1 158 ? 33.931 -30.647 -37.083 1.00 61.65 122 GLN A N 1
ATOM 923 C CA . GLN A 1 158 ? 33.822 -30.843 -38.521 1.00 62.02 122 GLN A CA 1
ATOM 924 C C . GLN A 1 158 ? 33.782 -29.514 -39.261 1.00 62.92 122 GLN A C 1
ATOM 925 O O . GLN A 1 158 ? 34.267 -29.405 -40.386 1.00 63.60 122 GLN A O 1
ATOM 931 N N . ALA A 1 159 ? 33.224 -28.501 -38.617 1.00 54.72 123 ALA A N 1
ATOM 932 C CA . ALA A 1 159 ? 33.127 -27.157 -39.212 1.00 55.62 123 ALA A CA 1
ATOM 933 C C . ALA A 1 159 ? 34.395 -26.322 -39.029 1.00 56.42 123 ALA A C 1
ATOM 934 O O . ALA A 1 159 ? 34.627 -25.392 -39.786 1.00 57.35 123 ALA A O 1
ATOM 936 N N . HIS A 1 160 ? 35.196 -26.643 -38.014 1.00 65.81 124 HIS A N 1
ATOM 937 C CA . HIS A 1 160 ? 36.410 -25.885 -37.722 1.00 66.55 124 HIS A CA 1
ATOM 938 C C . HIS A 1 160 ? 37.482 -26.781 -37.152 1.00 66.26 124 HIS A C 1
ATOM 939 O O . HIS A 1 160 ? 37.940 -26.551 -36.028 1.00 66.19 124 HIS A O 1
ATOM 946 N N . PRO A 1 161 ? 37.906 -27.788 -37.931 1.00 65.87 125 PRO A N 1
ATOM 947 C CA . PRO A 1 161 ? 38.831 -28.801 -37.412 1.00 65.54 125 PRO A CA 1
ATOM 948 C C . PRO A 1 161 ? 40.166 -28.210 -36.984 1.00 66.25 125 PRO A C 1
ATOM 949 O O . PRO A 1 161 ? 40.824 -28.770 -36.107 1.00 65.97 125 PRO A O 1
ATOM 953 N N . ALA A 1 162 ? 40.554 -27.091 -37.575 1.00 65.06 126 ALA A N 1
ATOM 954 C CA . ALA A 1 162 ? 41.819 -26.458 -37.214 1.00 65.85 126 ALA A CA 1
ATOM 955 C C . ALA A 1 162 ? 41.767 -25.839 -35.811 1.00 65.67 126 ALA A C 1
ATOM 956 O O . ALA A 1 162 ? 42.817 -25.569 -35.215 1.00 66.11 126 ALA A O 1
ATOM 958 N N . ARG A 1 163 ? 40.554 -25.618 -35.289 1.00 57.94 127 ARG A N 1
ATOM 959 C CA . ARG A 1 163 ? 40.386 -24.947 -34.001 1.00 57.90 127 ARG A CA 1
ATOM 960 C C . ARG A 1 163 ? 40.426 -25.935 -32.847 1.00 57.08 127 ARG A C 1
ATOM 961 O O . ARG A 1 163 ? 40.397 -25.543 -31.693 1.00 57.06 127 ARG A O 1
ATOM 969 N N . VAL A 1 164 ? 40.476 -27.221 -33.156 1.00 64.71 128 VAL A N 1
ATOM 970 C CA . VAL A 1 164 ? 40.317 -28.242 -32.125 1.00 63.92 128 VAL A CA 1
ATOM 971 C C . VAL A 1 164 ? 41.609 -29.017 -31.830 1.00 64.05 128 VAL A C 1
ATOM 972 O O . VAL A 1 164 ? 42.157 -29.684 -32.724 1.00 64.15 128 VAL A O 1
ATOM 976 N N . LYS A 1 165 ? 42.092 -28.941 -30.584 1.00 67.08 129 LYS A N 1
ATOM 977 C CA . LYS A 1 165 ? 43.334 -29.634 -30.207 1.00 67.27 129 LYS A CA 1
ATOM 978 C C . LYS A 1 165 ? 43.074 -31.089 -29.891 1.00 66.48 129 LYS A C 1
ATOM 979 O O . LYS A 1 165 ? 43.914 -31.939 -30.141 1.00 66.54 129 LYS A O 1
ATOM 985 N N . SER A 1 166 ? 41.910 -31.353 -29.306 1.00 59.70 130 SER A N 1
ATOM 986 C CA . SER A 1 166 ? 41.542 -32.691 -28.880 1.00 58.97 130 SER A CA 1
ATOM 987 C C . SER A 1 166 ? 40.035 -32.781 -28.693 1.00 58.31 130 SER A C 1
ATOM 988 O O . SER A 1 166 ? 39.338 -31.765 -28.567 1.00 58.42 130 SER A O 1
ATOM 991 N N . LEU A 1 167 ? 39.531 -34.012 -28.694 1.00 59.56 131 LEU A N 1
ATOM 992 C CA . LEU A 1 167 ? 38.115 -34.263 -28.476 1.00 58.93 131 LEU A CA 1
ATOM 993 C C . LEU A 1 167 ? 37.918 -35.345 -27.416 1.00 58.50 131 LEU A C 1
ATOM 994 O O . LEU A 1 167 ? 38.288 -36.509 -27.611 1.00 58.28 131 LEU A O 1
ATOM 999 N N . THR A 1 168 ? 37.342 -34.951 -26.285 1.00 61.15 132 THR A N 1
ATOM 1000 C CA . THR A 1 168 ? 36.949 -35.905 -25.250 1.00 60.80 132 THR A CA 1
ATOM 1001 C C . THR A 1 168 ? 35.439 -36.049 -25.279 1.00 60.28 132 THR A C 1
ATOM 1002 O O . THR A 1 168 ? 34.729 -35.119 -24.900 1.00 60.39 132 THR A O 1
ATOM 1006 N N . LEU A 1 169 ? 34.962 -37.215 -25.717 1.00 58.48 133 LEU A N 1
ATOM 1007 C CA . LEU A 1 169 ? 33.548 -37.426 -26.059 1.00 57.99 133 LEU A CA 1
ATOM 1008 C C . LEU A 1 169 ? 32.944 -38.547 -25.214 1.00 57.64 133 LEU A C 1
ATOM 1009 O O . LEU A 1 169 ? 33.609 -39.561 -24.946 1.00 57.61 133 LEU A O 1
ATOM 1014 N N . ARG A 1 170 ? 31.688 -38.368 -24.802 1.00 61.06 134 ARG A N 1
ATOM 1015 C CA . ARG A 1 170 ? 30.991 -39.361 -23.979 1.00 60.82 134 ARG A CA 1
ATOM 1016 C C . ARG A 1 170 ? 29.526 -39.475 -24.389 1.00 60.42 134 ARG A C 1
ATOM 1017 O O . ARG A 1 170 ? 28.934 -38.484 -24.808 1.00 60.47 134 ARG A O 1
ATOM 1025 N N . GLY A 1 171 ? 28.939 -40.666 -24.249 1.00 66.59 135 GLY A N 1
ATOM 1026 C CA . GLY A 1 171 ? 27.536 -40.885 -24.585 1.00 65.51 135 GLY A CA 1
ATOM 1027 C C . GLY A 1 171 ? 27.179 -40.345 -25.962 1.00 64.58 135 GLY A C 1
ATOM 1028 O O . GLY A 1 171 ? 26.386 -39.414 -26.077 1.00 64.78 135 GLY A O 1
ATOM 1029 N N . ILE A 1 172 ? 27.781 -40.921 -27.000 1.00 61.09 136 ILE A N 1
ATOM 1030 C CA . ILE A 1 172 ? 27.681 -40.387 -28.353 1.00 61.09 136 ILE A CA 1
ATOM 1031 C C . ILE A 1 172 ? 26.251 -40.300 -28.856 1.00 60.86 136 ILE A C 1
ATOM 1032 O O . ILE A 1 172 ? 25.494 -41.262 -28.761 1.00 60.54 136 ILE A O 1
ATOM 1037 N N . PHE A 1 173 ? 25.909 -39.127 -29.394 1.00 60.09 137 PHE A N 1
ATOM 1038 C CA . PHE A 1 173 ? 24.556 -38.763 -29.797 1.00 60.00 137 PHE A CA 1
ATOM 1039 C C . PHE A 1 173 ? 24.644 -38.009 -31.122 1.00 60.24 137 PHE A C 1
ATOM 1040 O O . PHE A 1 173 ? 25.285 -36.954 -31.189 1.00 60.64 137 PHE A O 1
ATOM 1048 N N . THR A 1 174 ? 24.023 -38.523 -32.183 1.00 55.27 138 THR A N 1
ATOM 1049 C CA . THR A 1 174 ? 24.117 -37.817 -33.467 1.00 55.61 138 THR A CA 1
ATOM 1050 C C . THR A 1 174 ? 22.757 -37.484 -34.033 1.00 55.62 138 THR A C 1
ATOM 1051 O O . THR A 1 174 ? 22.639 -37.129 -35.208 1.00 55.90 138 THR A O 1
ATOM 1055 N N . LEU A 1 175 ? 21.736 -37.614 -33.185 1.00 58.09 139 LEU A N 1
ATOM 1056 C CA . LEU A 1 175 ? 20.370 -37.195 -33.505 1.00 58.16 139 LEU A CA 1
ATOM 1057 C C . LEU A 1 175 ? 19.720 -37.876 -34.736 1.00 58.08 139 LEU A C 1
ATOM 1058 O O . LEU A 1 175 ? 18.701 -37.390 -35.266 1.00 58.27 139 LEU A O 1
ATOM 1063 N N . ARG A 1 176 ? 20.276 -39.009 -35.167 1.00 57.84 140 ARG A N 1
ATOM 1064 C CA . ARG A 1 176 ? 19.622 -39.809 -36.207 1.00 57.76 140 ARG A CA 1
ATOM 1065 C C . ARG A 1 176 ? 18.188 -40.173 -35.783 1.00 57.53 140 ARG A C 1
ATOM 1066 O O . ARG A 1 176 ? 17.864 -40.194 -34.587 1.00 57.33 140 ARG A O 1
ATOM 1074 N N . LYS A 1 177 ? 17.320 -40.419 -36.753 1.00 64.80 141 LYS A N 1
ATOM 1075 C CA . LYS A 1 177 ? 15.938 -40.765 -36.449 1.00 64.77 141 LYS A CA 1
ATOM 1076 C C . LYS A 1 177 ? 15.823 -41.984 -35.523 1.00 63.30 141 LYS A C 1
ATOM 1077 O O . LYS A 1 177 ? 15.047 -41.973 -34.560 1.00 63.55 141 LYS A O 1
ATOM 1083 N N . LYS A 1 178 ? 16.606 -43.022 -35.810 1.00 58.52 142 LYS A N 1
ATOM 1084 C CA . LYS A 1 178 ? 16.509 -44.256 -35.049 1.00 58.19 142 LYS A CA 1
ATOM 1085 C C . LYS A 1 178 ? 16.997 -44.012 -33.632 1.00 58.09 142 LYS A C 1
ATOM 1086 O O . LYS A 1 178 ? 16.524 -44.678 -32.703 1.00 57.94 142 LYS A O 1
ATOM 1092 N N . GLU A 1 179 ? 17.905 -43.045 -33.463 1.00 55.03 143 GLU A N 1
ATOM 1093 C CA . GLU A 1 179 ? 18.424 -42.710 -32.142 1.00 55.03 143 GLU A CA 1
ATOM 1094 C C . GLU A 1 179 ? 17.308 -42.085 -31.325 1.00 55.12 143 GLU A C 1
ATOM 1095 O O . GLU A 1 179 ? 17.062 -42.481 -30.176 1.00 55.07 143 GLU A O 1
ATOM 1101 N N . LEU A 1 180 ? 16.634 -41.105 -31.922 1.00 51.61 144 LEU A N 1
ATOM 1102 C CA . LEU A 1 180 ? 15.574 -40.393 -31.239 1.00 51.78 144 LEU A CA 1
ATOM 1103 C C . LEU A 1 180 ? 14.356 -41.299 -31.075 1.00 51.64 144 LEU A C 1
ATOM 1104 O O . LEU A 1 180 ? 13.662 -41.269 -30.043 1.00 51.72 144 LEU A O 1
ATOM 1109 N N . ASP A 1 181 ? 14.078 -42.109 -32.081 1.00 59.94 145 ASP A N 1
ATOM 1110 C CA . ASP A 1 181 ? 12.941 -43.020 -31.976 1.00 59.86 145 ASP A CA 1
ATOM 1111 C C . ASP A 1 181 ? 13.123 -44.064 -30.869 1.00 59.69 145 ASP A C 1
ATOM 1112 O O . ASP A 1 181 ? 12.162 -44.441 -30.190 1.00 59.76 145 ASP A O 1
ATOM 1117 N N . PHE A 1 182 ? 14.363 -44.501 -30.669 1.00 53.54 146 PHE A N 1
ATOM 1118 C CA . PHE A 1 182 ? 14.659 -45.530 -29.674 1.00 53.44 146 PHE A CA 1
ATOM 1119 C C . PHE A 1 182 ? 14.367 -45.024 -28.263 1.00 53.66 146 PHE A C 1
ATOM 1120 O O . PHE A 1 182 ? 13.987 -45.803 -27.381 1.00 53.73 146 PHE A O 1
ATOM 1128 N N . PHE A 1 183 ? 14.548 -43.719 -28.049 1.00 52.84 147 PHE A N 1
ATOM 1129 C CA . PHE A 1 183 ? 14.380 -43.150 -26.712 1.00 53.13 147 PHE A CA 1
ATOM 1130 C C . PHE A 1 183 ? 13.021 -42.498 -26.493 1.00 53.38 147 PHE A C 1
ATOM 1131 O O . PHE A 1 183 ? 12.448 -42.623 -25.407 1.00 53.63 147 PHE A O 1
ATOM 1139 N N . TYR A 1 184 ? 12.513 -41.794 -27.509 1.00 56.17 148 TYR A N 1
ATOM 1140 C CA . TYR A 1 184 ? 11.309 -41.000 -27.328 1.00 56.48 148 TYR A CA 1
ATOM 1141 C C . TYR A 1 184 ? 10.052 -41.622 -27.896 1.00 56.45 148 TYR A C 1
ATOM 1142 O O . TYR A 1 184 ? 8.939 -41.269 -27.500 1.00 56.76 148 TYR A O 1
ATOM 1151 N N . GLN A 1 185 ? 10.221 -42.545 -28.827 1.00 54.85 149 GLN A N 1
ATOM 1152 C CA . GLN A 1 185 ? 9.075 -43.110 -29.531 1.00 54.86 149 GLN A CA 1
ATOM 1153 C C . GLN A 1 185 ? 8.786 -44.551 -29.083 1.00 54.75 149 GLN A C 1
ATOM 1154 O O . GLN A 1 185 ? 7.669 -44.872 -28.674 1.00 54.96 149 GLN A O 1
ATOM 1160 N N . GLY A 1 186 ? 9.803 -45.409 -29.152 1.00 56.59 150 GLY A N 1
ATOM 1161 C CA . GLY A 1 186 ? 9.641 -46.812 -28.808 1.00 56.53 150 GLY A CA 1
ATOM 1162 C C . GLY A 1 186 ? 9.329 -47.677 -30.024 1.00 56.37 150 GLY A C 1
ATOM 1163 O O . GLY A 1 186 ? 8.827 -47.181 -31.032 1.00 56.40 150 GLY A O 1
ATOM 1164 N N . PRO A 1 187 ? 9.609 -48.985 -29.938 1.00 57.12 151 PRO A N 1
ATOM 1165 C CA . PRO A 1 187 ? 10.165 -49.652 -28.755 1.00 57.17 151 PRO A CA 1
ATOM 1166 C C . PRO A 1 187 ? 11.642 -49.405 -28.663 1.00 56.99 151 PRO A C 1
ATOM 1167 O O . PRO A 1 187 ? 12.293 -49.228 -29.695 1.00 56.80 151 PRO A O 1
ATOM 1171 N N . GLY A 1 188 ? 12.152 -49.381 -27.438 1.00 52.25 152 GLY A N 1
ATOM 1172 C CA . GLY A 1 188 ? 13.555 -49.099 -27.170 1.00 52.17 152 GLY A CA 1
ATOM 1173 C C . GLY A 1 188 ? 13.767 -49.096 -25.669 1.00 52.46 152 GLY A C 1
ATOM 1174 O O . GLY A 1 188 ? 13.479 -50.095 -25.001 1.00 52.64 152 GLY A O 1
ATOM 1175 N N . SER A 1 189 ? 14.247 -47.970 -25.142 1.00 58.61 153 SER A N 1
ATOM 1176 C CA . SER A 1 189 ? 14.491 -47.810 -23.709 1.00 58.98 153 SER A CA 1
ATOM 1177 C C . SER A 1 189 ? 13.207 -48.016 -22.920 1.00 59.34 153 SER A C 1
ATOM 1178 O O . SER A 1 189 ? 13.243 -48.360 -21.734 1.00 59.74 153 SER A O 1
ATOM 1181 N N . SER A 1 190 ? 12.077 -47.819 -23.601 1.00 57.05 154 SER A N 1
ATOM 1182 C CA . SER A 1 190 ? 10.753 -48.114 -23.072 1.00 57.39 154 SER A CA 1
ATOM 1183 C C . SER A 1 190 ? 10.659 -49.510 -22.458 1.00 57.60 154 SER A C 1
ATOM 1184 O O . SER A 1 190 ? 9.911 -49.713 -21.496 1.00 58.08 154 SER A O 1
ATOM 1187 N N . PHE A 1 191 ? 11.409 -50.470 -23.004 1.00 60.68 155 PHE A N 1
ATOM 1188 C CA . PHE A 1 191 ? 11.334 -51.854 -22.521 1.00 60.90 155 PHE A CA 1
ATOM 1189 C C . PHE A 1 191 ? 12.131 -52.074 -21.248 1.00 61.28 155 PHE A C 1
ATOM 1190 O O . PHE A 1 191 ? 11.829 -53.004 -20.481 1.00 61.71 155 PHE A O 1
ATOM 1198 N N . VAL A 1 192 ? 13.154 -51.243 -21.037 1.00 51.19 156 VAL A N 1
ATOM 1199 C CA . VAL A 1 192 ? 14.005 -51.389 -19.866 1.00 51.60 156 VAL A CA 1
ATOM 1200 C C . VAL A 1 192 ? 13.512 -50.559 -18.682 1.00 52.16 156 VAL A C 1
ATOM 1201 O O . VAL A 1 192 ? 13.762 -50.924 -17.521 1.00 52.72 156 VAL A O 1
ATOM 1205 N N . PHE A 1 193 ? 12.814 -49.457 -18.964 1.00 55.17 157 PHE A N 1
ATOM 1206 C CA . PHE A 1 193 ? 12.198 -48.651 -17.904 1.00 55.76 157 PHE A CA 1
ATOM 1207 C C . PHE A 1 193 ? 10.700 -48.460 -18.121 1.00 55.90 157 PHE A C 1
ATOM 1208 O O . PHE A 1 193 ? 10.222 -47.327 -18.312 1.00 55.90 157 PHE A O 1
ATOM 1216 N N . PRO A 1 194 ? 9.945 -49.564 -18.073 1.00 54.33 158 PRO A N 1
ATOM 1217 C CA . PRO A 1 194 ? 8.533 -49.505 -18.456 1.00 54.42 158 PRO A CA 1
ATOM 1218 C C . PRO A 1 194 ? 7.711 -48.653 -17.502 1.00 55.08 158 PRO A C 1
ATOM 1219 O O . PRO A 1 194 ? 6.704 -48.087 -17.936 1.00 55.08 158 PRO A O 1
ATOM 1223 N N . GLU A 1 195 ? 8.107 -48.565 -16.233 1.00 60.20 159 GLU A N 1
ATOM 1224 C CA . GLU A 1 195 ? 7.289 -47.807 -15.285 1.00 60.94 159 GLU A CA 1
ATOM 1225 C C . GLU A 1 195 ? 7.396 -46.310 -15.556 1.00 60.77 159 GLU A C 1
ATOM 1226 O O . GLU A 1 195 ? 6.414 -45.576 -15.454 1.00 61.10 159 GLU A O 1
ATOM 1232 N N . TYR A 1 196 ? 8.577 -45.868 -15.952 1.00 58.45 160 TYR A N 1
ATOM 1233 C CA . TYR A 1 196 ? 8.763 -44.470 -16.289 1.00 58.29 160 TYR A CA 1
ATOM 1234 C C . TYR A 1 196 ? 8.208 -44.169 -17.672 1.00 57.71 160 TYR A C 1
ATOM 1235 O O . TYR A 1 196 ? 7.692 -43.071 -17.917 1.00 57.79 160 TYR A O 1
ATOM 1244 N N . TRP A 1 197 ? 8.289 -45.159 -18.564 1.00 54.42 161 TRP A N 1
ATOM 1245 C CA . TRP A 1 197 ? 7.750 -45.003 -19.912 1.00 53.94 161 TRP A CA 1
ATOM 1246 C C . TRP A 1 197 ? 6.272 -44.677 -19.830 1.00 54.35 161 TRP A C 1
ATOM 1247 O O . TRP A 1 197 ? 5.788 -43.822 -20.570 1.00 54.24 161 TRP A O 1
ATOM 1258 N N . GLU A 1 198 ? 5.560 -45.357 -18.932 1.00 65.86 162 GLU A N 1
ATOM 1259 C CA . GLU A 1 198 ? 4.141 -45.091 -18.737 1.00 66.36 162 GLU A CA 1
ATOM 1260 C C . GLU A 1 198 ? 3.873 -43.647 -18.334 1.00 66.74 162 GLU A C 1
ATOM 1261 O O . GLU A 1 198 ? 2.987 -43.001 -18.900 1.00 66.81 162 GLU A O 1
ATOM 1267 N N . GLU A 1 199 ? 4.619 -43.157 -17.345 1.00 56.85 163 GLU A N 1
ATOM 1268 C CA . GLU A 1 199 ? 4.542 -41.756 -16.949 1.00 57.23 163 GLU A CA 1
ATOM 1269 C C . GLU A 1 199 ? 4.713 -40.837 -18.157 1.00 56.69 163 GLU A C 1
ATOM 1270 O O . GLU A 1 199 ? 3.985 -39.864 -18.316 1.00 56.98 163 GLU A O 1
ATOM 1276 N N . TYR A 1 200 ? 5.688 -41.159 -18.997 1.00 58.13 164 TYR A N 1
ATOM 1277 C CA . TYR A 1 200 ? 6.071 -40.325 -20.134 1.00 57.68 164 TYR A CA 1
ATOM 1278 C C . TYR A 1 200 ? 5.010 -40.281 -21.222 1.00 57.53 164 TYR A C 1
ATOM 1279 O O . TYR A 1 200 ? 4.821 -39.251 -21.871 1.00 57.55 164 TYR A O 1
ATOM 1288 N N . LEU A 1 201 ? 4.323 -41.404 -21.422 1.00 50.94 165 LEU A N 1
ATOM 1289 C CA . LEU A 1 201 ? 3.226 -41.473 -22.379 1.00 50.90 165 LEU A CA 1
ATOM 1290 C C . LEU A 1 201 ? 1.996 -40.707 -21.886 1.00 51.57 165 LEU A C 1
ATOM 1291 O O . LEU A 1 201 ? 1.173 -40.251 -22.695 1.00 51.62 165 LEU A O 1
ATOM 1296 N N . ASP A 1 202 ? 1.860 -40.581 -20.568 1.00 62.37 166 ASP A N 1
ATOM 1297 C CA . ASP A 1 202 ? 0.596 -40.143 -19.975 1.00 63.11 166 ASP A CA 1
ATOM 1298 C C . ASP A 1 202 ? 0.009 -38.809 -20.487 1.00 63.34 166 ASP A C 1
ATOM 1299 O O . ASP A 1 202 ? -1.179 -38.757 -20.800 1.00 63.65 166 ASP A O 1
ATOM 1304 N N . PRO A 1 203 ? 0.831 -37.741 -20.591 1.00 64.99 167 PRO A N 1
ATOM 1305 C CA . PRO A 1 203 ? 0.235 -36.461 -21.005 1.00 65.32 167 PRO A CA 1
ATOM 1306 C C . PRO A 1 203 ? -0.266 -36.440 -22.456 1.00 64.98 167 PRO A C 1
ATOM 1307 O O . PRO A 1 203 ? -0.947 -35.493 -22.834 1.00 65.33 167 PRO A O 1
ATOM 1311 N N . ILE A 1 204 ? 0.061 -37.460 -23.247 1.00 62.66 168 ILE A N 1
ATOM 1312 C CA . ILE A 1 204 ? -0.246 -37.453 -24.679 1.00 62.36 168 ILE A CA 1
ATOM 1313 C C . ILE A 1 204 ? -1.420 -38.353 -25.038 1.00 62.47 168 ILE A C 1
ATOM 1314 O O . ILE A 1 204 ? -1.366 -39.566 -24.823 1.00 62.26 168 ILE A O 1
ATOM 1319 N N . PRO A 1 205 ? -2.481 -37.763 -25.602 1.00 62.67 169 PRO A N 1
ATOM 1320 C CA . PRO A 1 205 ? -3.619 -38.542 -26.105 1.00 62.83 169 PRO A CA 1
ATOM 1321 C C . PRO A 1 205 ? -3.127 -39.670 -27.012 1.00 62.20 169 PRO A C 1
ATOM 1322 O O . PRO A 1 205 ? -2.187 -39.456 -27.785 1.00 61.74 169 PRO A O 1
ATOM 1326 N N . VAL A 1 206 ? -3.744 -40.844 -26.899 1.00 58.70 170 VAL A N 1
ATOM 1327 C CA . VAL A 1 206 ? -3.310 -42.057 -27.588 1.00 58.19 170 VAL A CA 1
ATOM 1328 C C . VAL A 1 206 ? -3.203 -41.832 -29.091 1.00 57.92 170 VAL A C 1
ATOM 1329 O O . VAL A 1 206 ? -2.245 -42.278 -29.735 1.00 57.41 170 VAL A O 1
ATOM 1333 N N . ALA A 1 207 ? -4.188 -41.132 -29.647 1.00 55.90 171 ALA A N 1
ATOM 1334 C CA . ALA A 1 207 ? -4.185 -40.841 -31.078 1.00 55.80 171 ALA A CA 1
ATOM 1335 C C . ALA A 1 207 ? -2.975 -40.046 -31.531 1.00 55.49 171 ALA A C 1
ATOM 1336 O O . ALA A 1 207 ? -2.677 -40.007 -32.716 1.00 55.37 171 ALA A O 1
ATOM 1338 N N . GLU A 1 208 ? -2.296 -39.379 -30.608 1.00 61.56 172 GLU A N 1
ATOM 1339 C CA . GLU A 1 208 ? -1.175 -38.544 -30.998 1.00 61.35 172 GLU A CA 1
ATOM 1340 C C . GLU A 1 208 ? 0.123 -39.264 -30.706 1.00 60.77 172 GLU A C 1
ATOM 1341 O O . GLU A 1 208 ? 1.215 -38.743 -30.962 1.00 60.55 172 GLU A O 1
ATOM 1347 N N . ARG A 1 209 ? 0.009 -40.473 -30.165 1.00 53.03 173 ARG A N 1
ATOM 1348 C CA . ARG A 1 209 ? 1.193 -41.177 -29.665 1.00 52.57 173 ARG A CA 1
ATOM 1349 C C . ARG A 1 209 ? 2.107 -41.655 -30.788 1.00 52.12 173 ARG A C 1
ATOM 1350 O O . ARG A 1 209 ? 3.212 -42.112 -30.527 1.00 51.75 173 ARG A O 1
ATOM 1358 N N . GLY A 1 210 ? 1.666 -41.495 -32.034 1.00 63.27 174 GLY A N 1
ATOM 1359 C CA . GLY A 1 210 ? 2.434 -41.942 -33.181 1.00 62.93 174 GLY A CA 1
ATOM 1360 C C . GLY A 1 210 ? 3.712 -41.148 -33.386 1.00 62.77 174 GLY A C 1
ATOM 1361 O O . GLY A 1 210 ? 4.665 -41.634 -34.005 1.00 62.47 174 GLY A O 1
ATOM 1362 N N . ASP A 1 211 ? 3.726 -39.918 -32.878 1.00 66.38 175 ASP A N 1
ATOM 1363 C CA . ASP A 1 211 ? 4.922 -39.083 -32.925 1.00 65.96 175 ASP A CA 1
ATOM 1364 C C . ASP A 1 211 ? 5.069 -38.337 -31.600 1.00 66.97 175 ASP A C 1
ATOM 1365 O O . ASP A 1 211 ? 4.552 -37.225 -31.437 1.00 69.07 175 ASP A O 1
ATOM 1370 N N . MET A 1 212 ? 5.779 -38.948 -30.654 1.00 59.20 176 MET A N 1
ATOM 1371 C CA . MET A 1 212 ? 5.842 -38.410 -29.290 1.00 59.41 176 MET A CA 1
ATOM 1372 C C . MET A 1 212 ? 6.518 -37.037 -29.234 1.00 59.63 176 MET A C 1
ATOM 1373 O O . MET A 1 212 ? 6.074 -36.127 -28.512 1.00 60.04 176 MET A O 1
ATOM 1378 N N . VAL A 1 213 ? 7.586 -36.896 -30.020 1.00 53.57 177 VAL A N 1
ATOM 1379 C CA . VAL A 1 213 ? 8.383 -35.684 -30.023 1.00 53.78 177 VAL A CA 1
ATOM 1380 C C . VAL A 1 213 ? 7.550 -34.519 -30.526 1.00 54.28 177 VAL A C 1
ATOM 1381 O O . VAL A 1 213 ? 7.506 -33.478 -29.883 1.00 54.66 177 VAL A O 1
ATOM 1385 N N . LYS A 1 214 ? 6.841 -34.706 -31.635 1.00 65.52 178 LYS A N 1
ATOM 1386 C CA . LYS A 1 214 ? 5.975 -33.640 -32.140 1.00 66.06 178 LYS A CA 1
ATOM 1387 C C . LYS A 1 214 ? 4.857 -33.293 -31.154 1.00 66.41 178 LYS A C 1
ATOM 1388 O O . LYS A 1 214 ? 4.567 -32.118 -30.907 1.00 66.91 178 LYS A O 1
ATOM 1394 N N . ALA A 1 215 ? 4.251 -34.326 -30.578 1.00 60.21 179 ALA A N 1
ATOM 1395 C CA . ALA A 1 215 ? 3.179 -34.129 -29.619 1.00 60.58 179 ALA A CA 1
ATOM 1396 C C . ALA A 1 215 ? 3.666 -33.355 -28.408 1.00 60.82 179 ALA A C 1
ATOM 1397 O O . ALA A 1 215 ? 2.950 -32.506 -27.881 1.00 61.36 179 ALA A O 1
ATOM 1399 N N . TYR A 1 216 ? 4.878 -33.661 -27.952 1.00 57.04 180 TYR A N 1
ATOM 1400 C CA . TYR A 1 216 ? 5.452 -32.923 -26.842 1.00 57.30 180 TYR A CA 1
ATOM 1401 C C . TYR A 1 216 ? 5.817 -31.485 -27.244 1.00 57.68 180 TYR A C 1
ATOM 1402 O O . TYR A 1 216 ? 5.460 -30.521 -26.551 1.00 58.22 180 TYR A O 1
ATOM 1411 N N . TYR A 1 217 ? 6.514 -31.348 -28.368 1.00 58.18 181 TYR A N 1
ATOM 1412 C CA . TYR A 1 217 ? 6.923 -30.042 -28.858 1.00 58.59 181 TYR A CA 1
ATOM 1413 C C . TYR A 1 217 ? 5.750 -29.079 -28.945 1.00 59.23 181 TYR A C 1
ATOM 1414 O O . TYR A 1 217 ? 5.885 -27.913 -28.586 1.00 59.73 181 TYR A O 1
ATOM 1423 N N . GLU A 1 218 ? 4.601 -29.561 -29.410 1.00 73.50 182 GLU A N 1
ATOM 1424 C CA . GLU A 1 218 ? 3.451 -28.678 -29.620 1.00 76.43 182 GLU A CA 1
ATOM 1425 C C . GLU A 1 218 ? 2.861 -28.181 -28.326 1.00 78.54 182 GLU A C 1
ATOM 1426 O O . GLU A 1 218 ? 2.307 -27.095 -28.266 1.00 81.20 182 GLU A O 1
ATOM 1432 N N . ARG A 1 219 ? 2.967 -29.007 -27.297 1.00 52.31 183 ARG A N 1
ATOM 1433 C CA . ARG A 1 219 ? 2.541 -28.637 -25.964 1.00 52.77 183 ARG A CA 1
ATOM 1434 C C . ARG A 1 219 ? 3.593 -27.747 -25.315 1.00 52.98 183 ARG A C 1
ATOM 1435 O O . ARG A 1 219 ? 3.268 -26.808 -24.603 1.00 53.62 183 ARG A O 1
ATOM 1443 N N . LEU A 1 220 ? 4.858 -28.032 -25.581 1.00 52.68 184 LEU A N 1
ATOM 1444 C CA . LEU A 1 220 ? 5.939 -27.289 -24.939 1.00 52.87 184 LEU A CA 1
ATOM 1445 C C . LEU A 1 220 ? 6.050 -25.876 -25.512 1.00 53.41 184 LEU A C 1
ATOM 1446 O O . LEU A 1 220 ? 6.682 -25.007 -24.904 1.00 53.79 184 LEU A O 1
ATOM 1451 N N . THR A 1 221 ? 5.426 -25.663 -26.675 1.00 55.13 185 THR A N 1
ATOM 1452 C CA . THR A 1 221 ? 5.418 -24.371 -27.354 1.00 55.71 185 THR A CA 1
ATOM 1453 C C . THR A 1 221 ? 4.007 -23.791 -27.479 1.00 56.32 185 THR A C 1
ATOM 1454 O O . THR A 1 221 ? 3.819 -22.721 -28.071 1.00 56.90 185 THR A O 1
ATOM 1458 N N . GLY A 1 222 ? 3.017 -24.491 -26.922 1.00 64.17 186 GLY A N 1
ATOM 1459 C CA . GLY A 1 222 ? 1.640 -24.014 -26.933 1.00 64.78 186 GLY A CA 1
ATOM 1460 C C . GLY A 1 222 ? 1.383 -22.823 -26.015 1.00 65.60 186 GLY A C 1
ATOM 1461 O O . GLY A 1 222 ? 2.267 -22.407 -25.263 1.00 65.69 186 GLY A O 1
ATOM 1462 N N . SER A 1 223 ? 0.159 -22.291 -26.055 1.00 67.98 187 SER A N 1
ATOM 1463 C CA . SER A 1 223 ? -0.182 -21.098 -25.290 1.00 70.46 187 SER A CA 1
ATOM 1464 C C . SER A 1 223 ? -0.681 -21.407 -23.882 1.00 71.98 187 SER A C 1
ATOM 1465 O O . SER A 1 223 ? -0.591 -20.562 -22.997 1.00 74.52 187 SER A O 1
ATOM 1468 N N . ASP A 1 224 ? -1.219 -22.607 -23.687 1.00 70.72 188 ASP A N 1
ATOM 1469 C CA . ASP A 1 224 ? -1.637 -23.056 -22.363 1.00 71.82 188 ASP A CA 1
ATOM 1470 C C . ASP A 1 224 ? -0.422 -23.354 -21.475 1.00 70.47 188 ASP A C 1
ATOM 1471 O O . ASP A 1 224 ? 0.361 -24.274 -21.753 1.00 68.44 188 ASP A O 1
ATOM 1476 N N . GLU A 1 225 ? -0.280 -22.586 -20.398 1.00 80.59 189 GLU A N 1
ATOM 1477 C CA . GLU A 1 225 ? 0.904 -22.660 -19.549 1.00 79.53 189 GLU A CA 1
ATOM 1478 C C . GLU A 1 225 ? 0.986 -23.900 -18.668 1.00 79.07 189 GLU A C 1
ATOM 1479 O O . GLU A 1 225 ? 2.077 -24.387 -18.390 1.00 77.17 189 GLU A O 1
ATOM 1485 N N . LYS A 1 226 ? -0.159 -24.399 -18.213 1.00 67.59 190 LYS A N 1
ATOM 1486 C CA . LYS A 1 226 ? -0.175 -25.554 -17.330 1.00 67.49 190 LYS A CA 1
ATOM 1487 C C . LYS A 1 226 ? 0.289 -26.762 -18.092 1.00 66.47 190 LYS A C 1
ATOM 1488 O O . LYS A 1 226 ? 1.128 -27.511 -17.606 1.00 66.09 190 LYS A O 1
ATOM 1494 N N . VAL A 1 227 ? -0.253 -26.951 -19.293 1.00 63.78 191 VAL A N 1
ATOM 1495 C CA . VAL A 1 227 ? 0.158 -28.096 -20.085 1.00 62.86 191 VAL A CA 1
ATOM 1496 C C . VAL A 1 227 ? 1.637 -28.018 -20.461 1.00 62.26 191 VAL A C 1
ATOM 1497 O O . VAL A 1 227 ? 2.335 -29.019 -20.433 1.00 61.65 191 VAL A O 1
ATOM 1501 N N . ARG A 1 228 ? 2.112 -26.819 -20.769 1.00 59.34 192 ARG A N 1
ATOM 1502 C CA . ARG A 1 228 ? 3.510 -26.599 -21.098 1.00 58.91 192 ARG A CA 1
ATOM 1503 C C . ARG A 1 228 ? 4.427 -26.949 -19.926 1.00 58.90 192 ARG A C 1
ATOM 1504 O O . ARG A 1 228 ? 5.498 -27.544 -20.112 1.00 58.29 192 ARG A O 1
ATOM 1512 N N . ALA A 1 229 ? 4.004 -26.586 -18.718 1.00 59.59 193 ALA A N 1
ATOM 1513 C CA . ALA A 1 229 ? 4.759 -26.933 -17.510 1.00 59.74 193 ALA A CA 1
ATOM 1514 C C . ALA A 1 229 ? 4.698 -28.440 -17.241 1.00 59.27 193 ALA A C 1
ATOM 1515 O O . ALA A 1 229 ? 5.719 -29.067 -16.975 1.00 58.89 193 ALA A O 1
ATOM 1517 N N . GLU A 1 230 ? 3.492 -28.997 -17.310 1.00 75.46 194 GLU A N 1
ATOM 1518 C CA . GLU A 1 230 ? 3.254 -30.426 -17.137 1.00 74.20 194 GLU A CA 1
ATOM 1519 C C . GLU A 1 230 ? 4.051 -31.268 -18.132 1.00 69.93 194 GLU A C 1
ATOM 1520 O O . GLU A 1 230 ? 4.641 -32.281 -17.769 1.00 68.57 194 GLU A O 1
ATOM 1526 N N . ALA A 1 231 ? 4.067 -30.833 -19.386 1.00 64.64 195 ALA A N 1
ATOM 1527 C CA . ALA A 1 231 ? 4.832 -31.508 -20.417 1.00 63.82 195 ALA A CA 1
ATOM 1528 C C . ALA A 1 231 ? 6.344 -31.364 -20.196 1.00 63.57 195 ALA A C 1
ATOM 1529 O O . ALA A 1 231 ? 7.115 -32.274 -20.506 1.00 62.98 195 ALA A O 1
ATOM 1531 N N . GLY A 1 232 ? 6.773 -30.219 -19.678 1.00 60.59 196 GLY A N 1
ATOM 1532 C CA . GLY A 1 232 ? 8.190 -29.997 -19.464 1.00 60.45 196 GLY A CA 1
ATOM 1533 C C . GLY A 1 232 ? 8.693 -30.928 -18.384 1.00 60.44 196 GLY A C 1
ATOM 1534 O O . GLY A 1 232 ? 9.779 -31.486 -18.483 1.00 60.01 196 GLY A O 1
ATOM 1535 N N . ARG A 1 233 ? 7.892 -31.089 -17.342 1.00 67.37 197 ARG A N 1
ATOM 1536 C CA . ARG A 1 233 ? 8.265 -31.938 -16.223 1.00 67.54 197 ARG A CA 1
ATOM 1537 C C . ARG A 1 233 ? 8.357 -33.406 -16.648 1.00 66.88 197 ARG A C 1
ATOM 1538 O O . ARG A 1 233 ? 9.362 -34.067 -16.392 1.00 66.61 197 ARG A O 1
ATOM 1546 N N . ALA A 1 234 ? 7.303 -33.898 -17.301 1.00 56.28 198 ALA A N 1
ATOM 1547 C CA . ALA A 1 234 ? 7.229 -35.286 -17.746 1.00 55.73 198 ALA A CA 1
ATOM 1548 C C . ALA A 1 234 ? 8.353 -35.654 -18.724 1.00 54.96 198 ALA A C 1
ATOM 1549 O O . ALA A 1 234 ? 9.014 -36.675 -18.559 1.00 54.65 198 ALA A O 1
ATOM 1551 N N . TRP A 1 235 ? 8.563 -34.815 -19.732 1.00 56.97 199 TRP A N 1
ATOM 1552 C CA . TRP A 1 235 ? 9.626 -35.004 -20.707 1.00 56.35 199 TRP A CA 1
ATOM 1553 C C . TRP A 1 235 ? 10.985 -35.091 -20.007 1.00 56.35 199 TRP A C 1
ATOM 1554 O O . TRP A 1 235 ? 11.784 -36.009 -20.266 1.00 55.91 199 TRP A O 1
ATOM 1565 N N . SER A 1 236 ? 11.245 -34.128 -19.124 1.00 58.10 200 SER A N 1
ATOM 1566 C CA . SER A 1 236 ? 12.508 -34.075 -18.374 1.00 58.23 200 SER A CA 1
ATOM 1567 C C . SER A 1 236 ? 12.691 -35.277 -17.461 1.00 58.28 200 SER A C 1
ATOM 1568 O O . SER A 1 236 ? 13.770 -35.844 -17.395 1.00 58.02 200 SER A O 1
ATOM 1571 N N . ARG A 1 237 ? 11.628 -35.648 -16.758 1.00 58.44 201 ARG A N 1
ATOM 1572 C CA . ARG A 1 237 ? 11.645 -36.763 -15.828 1.00 58.63 201 ARG A CA 1
ATOM 1573 C C . ARG A 1 237 ? 12.059 -38.067 -16.498 1.00 57.96 201 ARG A C 1
ATOM 1574 O O . ARG A 1 237 ? 12.888 -38.807 -15.959 1.00 57.98 201 ARG A O 1
ATOM 1582 N N . TRP A 1 238 ? 11.469 -38.337 -17.663 1.00 55.92 202 TRP A N 1
ATOM 1583 C CA . TRP A 1 238 ? 11.805 -39.511 -18.471 1.00 55.29 202 TRP A CA 1
ATOM 1584 C C . TRP A 1 238 ? 13.321 -39.658 -18.594 1.00 55.00 202 TRP A C 1
ATOM 1585 O O . TRP A 1 238 ? 13.861 -40.714 -18.264 1.00 54.90 202 TRP A O 1
ATOM 1596 N N . GLU A 1 239 ? 14.001 -38.589 -19.004 1.00 59.37 203 GLU A N 1
ATOM 1597 C CA . GLU A 1 239 ? 15.455 -38.636 -19.173 1.00 59.14 203 GLU A CA 1
ATOM 1598 C C . GLU A 1 239 ? 16.205 -38.758 -17.846 1.00 59.62 203 GLU A C 1
ATOM 1599 O O . GLU A 1 239 ? 17.161 -39.521 -17.739 1.00 59.46 203 GLU A O 1
ATOM 1605 N N . MET A 1 240 ? 15.768 -38.025 -16.830 1.00 65.32 204 MET A N 1
ATOM 1606 C CA . MET A 1 240 ? 16.434 -38.089 -15.537 1.00 65.90 204 MET A CA 1
ATOM 1607 C C . MET A 1 240 ? 16.365 -39.498 -14.971 1.00 65.96 204 MET A C 1
ATOM 1608 O O . MET A 1 240 ? 17.324 -39.974 -14.365 1.00 66.13 204 MET A O 1
ATOM 1613 N N . ALA A 1 241 ? 15.234 -40.170 -15.193 1.00 55.50 205 ALA A N 1
ATOM 1614 C CA . ALA A 1 241 ? 14.972 -41.486 -14.599 1.00 55.68 205 ALA A CA 1
ATOM 1615 C C . ALA A 1 241 ? 15.763 -42.587 -15.281 1.00 55.10 205 ALA A C 1
ATOM 1616 O O . ALA A 1 241 ? 15.994 -43.645 -14.696 1.00 55.30 205 ALA A O 1
ATOM 1618 N N . THR A 1 242 ? 16.179 -42.323 -16.518 1.00 57.75 206 THR A N 1
ATOM 1619 C CA . THR A 1 242 ? 16.826 -43.327 -17.361 1.00 57.18 206 THR A CA 1
ATOM 1620 C C . THR A 1 242 ? 18.316 -43.033 -17.604 1.00 57.02 206 THR A C 1
ATOM 1621 O O . THR A 1 242 ? 18.936 -43.662 -18.468 1.00 56.55 206 THR A O 1
ATOM 1625 N N . SER A 1 243 ? 18.892 -42.101 -16.843 1.00 61.53 207 SER A N 1
ATOM 1626 C CA . SER A 1 243 ? 20.250 -41.623 -17.127 1.00 62.33 207 SER A CA 1
ATOM 1627 C C . SER A 1 243 ? 21.403 -42.327 -16.415 1.00 62.44 207 SER A C 1
ATOM 1628 O O . SER A 1 243 ? 22.567 -42.059 -16.726 1.00 63.08 207 SER A O 1
ATOM 1631 N N . ARG A 1 244 ? 21.099 -43.181 -15.441 1.00 54.95 208 ARG A N 1
ATOM 1632 C CA . ARG A 1 244 ? 22.159 -43.872 -14.684 1.00 55.10 208 ARG A CA 1
ATOM 1633 C C . ARG A 1 244 ? 21.816 -45.354 -14.519 1.00 53.88 208 ARG A C 1
ATOM 1634 O O . ARG A 1 244 ? 20.649 -45.715 -14.625 1.00 53.08 208 ARG A O 1
ATOM 1642 N N . LEU A 1 245 ? 22.809 -46.199 -14.242 1.00 57.90 209 LEU A N 1
ATOM 1643 C CA . LEU A 1 245 ? 22.516 -47.622 -14.040 1.00 56.78 209 LEU A CA 1
ATOM 1644 C C . LEU A 1 245 ? 21.462 -47.791 -12.936 1.00 56.54 209 LEU A C 1
ATOM 1645 O O . LEU A 1 245 ? 20.398 -48.401 -13.156 1.00 55.58 209 LEU A O 1
ATOM 1650 N N . HIS A 1 246 ? 21.765 -47.241 -11.764 1.00 67.65 210 HIS A N 1
ATOM 1651 C CA . HIS A 1 246 ? 20.811 -47.176 -10.673 1.00 68.44 210 HIS A CA 1
ATOM 1652 C C . HIS A 1 246 ? 19.975 -45.885 -10.791 1.00 72.60 210 HIS A C 1
ATOM 1653 O O . HIS A 1 246 ? 20.520 -44.797 -11.034 1.00 76.86 210 HIS A O 1
ATOM 1660 N N . VAL A 1 247 ? 18.656 -46.008 -10.633 1.00 61.61 211 VAL A N 1
ATOM 1661 C CA . VAL A 1 247 ? 17.783 -44.837 -10.635 1.00 62.22 211 VAL A CA 1
ATOM 1662 C C . VAL A 1 247 ? 18.119 -43.941 -9.438 1.00 63.60 211 VAL A C 1
ATOM 1663 O O . VAL A 1 247 ? 18.055 -44.373 -8.286 1.00 63.77 211 VAL A O 1
ATOM 1667 N N . ASP A 1 248 ? 18.493 -42.699 -9.739 1.00 73.71 212 ASP A N 1
ATOM 1668 C CA . ASP A 1 248 ? 18.944 -41.721 -8.752 1.00 80.04 212 ASP A CA 1
ATOM 1669 C C . ASP A 1 248 ? 17.816 -40.719 -8.511 1.00 83.05 212 ASP A C 1
ATOM 1670 O O . ASP A 1 248 ? 17.451 -39.953 -9.415 1.00 83.07 212 ASP A O 1
ATOM 1675 N N . PRO A 1 249 ? 17.248 -40.731 -7.294 1.00 73.34 213 PRO A N 1
ATOM 1676 C CA . PRO A 1 249 ? 16.189 -39.782 -6.910 1.00 76.53 213 PRO A CA 1
ATOM 1677 C C . PRO A 1 249 ? 16.630 -38.318 -6.970 1.00 82.48 213 PRO A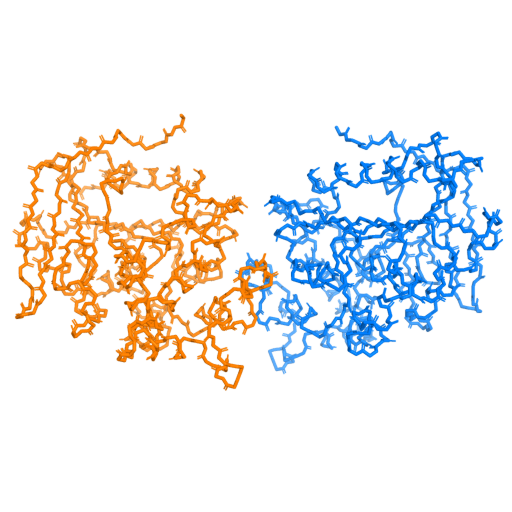 C 1
ATOM 1678 O O . PRO A 1 249 ? 15.770 -37.442 -7.110 1.00 84.02 213 PRO A O 1
ATOM 1682 N N . ASP A 1 250 ? 17.936 -38.061 -6.865 1.00 86.98 214 ASP A N 1
ATOM 1683 C CA . ASP A 1 250 ? 18.457 -36.694 -6.930 1.00 92.53 214 ASP A CA 1
ATOM 1684 C C . ASP A 1 250 ? 18.494 -36.199 -8.360 1.00 90.31 214 ASP A C 1
ATOM 1685 O O . ASP A 1 250 ? 18.383 -35.002 -8.616 1.00 93.82 214 ASP A O 1
ATOM 1690 N N . TYR A 1 251 ? 18.661 -37.131 -9.289 1.00 104.42 215 TYR A N 1
ATOM 1691 C CA . TYR A 1 251 ? 18.553 -36.822 -10.702 1.00 101.74 215 TYR A CA 1
ATOM 1692 C C . TYR A 1 251 ? 17.095 -36.529 -11.060 1.00 100.10 215 TYR A C 1
ATOM 1693 O O . TYR A 1 251 ? 16.779 -35.544 -11.736 1.00 101.51 215 TYR A O 1
ATOM 1702 N N . ILE A 1 252 ? 16.208 -37.392 -10.582 1.00 72.76 216 ILE A N 1
ATOM 1703 C CA . ILE A 1 252 ? 14.782 -37.298 -10.878 1.00 70.35 216 ILE A CA 1
ATOM 1704 C C . ILE A 1 252 ? 14.139 -35.981 -10.419 1.00 75.55 216 ILE A C 1
ATOM 1705 O O . ILE A 1 252 ? 13.348 -35.386 -11.150 1.00 74.80 216 ILE A O 1
ATOM 1710 N N . SER A 1 253 ? 14.496 -35.518 -9.225 1.00 80.51 217 SER A N 1
ATOM 1711 C CA . SER A 1 253 ? 13.921 -34.288 -8.670 1.00 85.72 217 SER A CA 1
ATOM 1712 C C . SER A 1 253 ? 14.234 -33.024 -9.491 1.00 88.60 217 SER A C 1
ATOM 1713 O O . SER A 1 253 ? 13.534 -32.020 -9.370 1.00 91.72 217 SER A O 1
ATOM 1716 N N . LYS A 1 254 ? 15.272 -33.078 -10.327 1.00 77.82 218 LYS A N 1
ATOM 1717 C CA . LYS A 1 254 ? 15.617 -31.948 -11.198 1.00 80.21 218 LYS A CA 1
ATOM 1718 C C . LYS A 1 254 ? 14.497 -31.605 -12.168 1.00 77.56 218 LYS A C 1
ATOM 1719 O O . LYS A 1 254 ? 14.346 -30.454 -12.555 1.00 80.78 218 LYS A O 1
ATOM 1725 N N . ALA A 1 255 ? 13.708 -32.605 -12.555 1.00 76.75 219 ALA A N 1
ATOM 1726 C CA . ALA A 1 255 ? 12.546 -32.374 -13.418 1.00 73.75 219 ALA A CA 1
ATOM 1727 C C . ALA A 1 255 ? 11.453 -31.583 -12.690 1.00 77.14 219 ALA A C 1
ATOM 1728 O O . ALA A 1 255 ? 10.593 -30.962 -13.320 1.00 76.89 219 ALA A O 1
ATOM 1730 N N . ASP A 1 256 ? 11.490 -31.603 -11.362 1.00 78.46 220 ASP A N 1
ATOM 1731 C CA . ASP A 1 256 ? 10.490 -30.881 -10.583 1.00 82.16 220 ASP A CA 1
ATOM 1732 C C . ASP A 1 256 ? 10.844 -29.405 -10.422 1.00 89.16 220 ASP A C 1
ATOM 1733 O O . ASP A 1 256 ? 10.065 -28.638 -9.853 1.00 93.06 220 ASP A O 1
ATOM 1738 N N . ALA A 1 257 ? 12.021 -29.024 -10.925 1.00 72.55 221 ALA A N 1
ATOM 1739 C CA . ALA A 1 257 ? 12.433 -27.615 -11.012 1.00 78.82 221 ALA A CA 1
ATOM 1740 C C . ALA A 1 257 ? 11.989 -27.003 -12.348 1.00 77.03 221 ALA A C 1
ATOM 1741 O O . ALA A 1 257 ? 12.629 -27.226 -13.387 1.00 74.15 221 ALA A O 1
ATOM 1743 N N . PRO A 1 258 ? 10.892 -26.217 -12.315 1.00 72.76 222 PRO A N 1
ATOM 1744 C CA . PRO A 1 258 ? 10.257 -25.677 -13.522 1.00 71.31 222 PRO A CA 1
ATOM 1745 C C . PRO A 1 258 ? 11.216 -24.819 -14.344 1.00 73.66 222 PRO A C 1
ATOM 1746 O O . PRO A 1 258 ? 11.109 -24.817 -15.575 1.00 71.33 222 PRO A O 1
ATOM 1750 N N . GLY A 1 259 ? 12.121 -24.102 -13.676 1.00 76.08 223 GLY A N 1
ATOM 1751 C CA . GLY A 1 259 ? 13.076 -23.253 -14.359 1.00 79.31 223 GLY A CA 1
ATOM 1752 C C . GLY A 1 259 ? 13.917 -24.084 -15.306 1.00 74.44 223 GLY A C 1
ATOM 1753 O O . GLY A 1 259 ? 14.019 -23.770 -16.509 1.00 73.02 223 GLY A O 1
ATOM 1754 N N . PHE A 1 260 ? 14.500 -25.156 -14.762 1.00 70.46 224 PHE A N 1
ATOM 1755 C CA . PHE A 1 260 ? 15.299 -26.094 -15.542 1.00 69.24 224 PHE A CA 1
ATOM 1756 C C . PHE A 1 260 ? 14.448 -26.831 -16.568 1.00 67.85 224 PHE A C 1
ATOM 1757 O O . PHE A 1 260 ? 14.785 -26.863 -17.756 1.00 67.44 224 PHE A O 1
ATOM 1765 N N . ALA A 1 261 ? 13.338 -27.411 -16.102 1.00 61.14 225 ALA A N 1
ATOM 1766 C CA . ALA A 1 261 ? 12.544 -28.329 -16.920 1.00 59.76 225 ALA A CA 1
ATOM 1767 C C . ALA A 1 261 ? 11.977 -27.669 -18.154 1.00 59.83 225 ALA A C 1
ATOM 1768 O O . ALA A 1 261 ? 11.900 -28.301 -19.206 1.00 58.87 225 ALA A O 1
ATOM 1770 N N . ASP A 1 262 ? 11.579 -26.406 -18.036 1.00 57.67 226 ASP A N 1
ATOM 1771 C CA . ASP A 1 262 ? 10.951 -25.716 -19.166 1.00 57.84 226 ASP A CA 1
ATOM 1772 C C . ASP A 1 262 ? 11.951 -25.522 -20.304 1.00 57.81 226 ASP A C 1
ATOM 1773 O O . ASP A 1 262 ? 11.672 -25.914 -21.445 1.00 57.05 226 ASP A O 1
ATOM 1778 N N . ALA A 1 263 ? 13.124 -24.960 -20.000 1.00 62.79 227 ALA A N 1
ATOM 1779 C CA . ALA A 1 263 ? 14.145 -24.735 -21.030 1.00 62.90 227 ALA A CA 1
ATOM 1780 C C . ALA A 1 263 ? 14.734 -26.040 -21.548 1.00 61.63 227 ALA A C 1
ATOM 1781 O O . ALA A 1 263 ? 14.983 -26.183 -22.748 1.00 61.24 227 ALA A O 1
ATOM 1783 N N . PHE A 1 264 ? 14.966 -26.983 -20.639 1.00 61.56 228 PHE A N 1
ATOM 1784 C CA . PHE A 1 264 ? 15.530 -28.278 -20.995 1.00 60.41 228 PHE A CA 1
ATOM 1785 C C . PHE A 1 264 ? 14.640 -28.946 -22.028 1.00 59.32 228 PHE A C 1
ATOM 1786 O O . PHE A 1 264 ? 15.109 -29.334 -23.095 1.00 58.86 228 PHE A O 1
ATOM 1794 N N . ALA A 1 265 ? 13.350 -29.067 -21.713 1.00 66.05 229 ALA A N 1
ATOM 1795 C CA . ALA A 1 265 ? 12.403 -29.791 -22.566 1.00 65.05 229 ALA A CA 1
ATOM 1796 C C . ALA A 1 265 ? 12.121 -29.054 -23.876 1.00 65.41 229 ALA A C 1
ATOM 1797 O O . ALA A 1 265 ? 12.054 -29.672 -24.950 1.00 64.69 229 ALA A O 1
ATOM 1799 N N . ARG A 1 266 ? 11.956 -27.737 -23.790 1.00 59.81 230 ARG A N 1
ATOM 1800 C CA . ARG A 1 266 ? 11.634 -26.953 -24.966 1.00 60.25 230 ARG A CA 1
ATOM 1801 C C . ARG A 1 266 ? 12.768 -27.032 -25.966 1.00 60.22 230 ARG A C 1
ATOM 1802 O O . ARG A 1 266 ? 12.535 -27.258 -27.154 1.00 59.85 230 ARG A O 1
ATOM 1810 N N . ILE A 1 267 ? 14.002 -26.896 -25.492 1.00 55.14 231 ILE A N 1
ATOM 1811 C CA . ILE A 1 267 ? 15.130 -26.859 -26.407 1.00 55.29 231 ILE A CA 1
ATOM 1812 C C . ILE A 1 267 ? 15.422 -28.252 -26.978 1.00 54.64 231 ILE A C 1
ATOM 1813 O O . ILE A 1 267 ? 15.643 -28.386 -28.196 1.00 54.61 231 ILE A O 1
ATOM 1818 N N . GLU A 1 268 ? 15.395 -29.276 -26.116 1.00 54.14 232 GLU A N 1
ATOM 1819 C CA . GLU A 1 268 ? 15.534 -30.658 -26.563 1.00 53.49 232 GLU A CA 1
ATOM 1820 C C . GLU A 1 268 ? 14.513 -30.964 -27.659 1.00 53.21 232 GLU A C 1
ATOM 1821 O O . GLU A 1 268 ? 14.888 -31.282 -28.791 1.00 53.13 232 GLU A O 1
ATOM 1827 N N . SER A 1 269 ? 13.226 -30.844 -27.330 1.00 54.34 233 SER A N 1
ATOM 1828 C CA . SER A 1 269 ? 12.174 -31.103 -28.305 1.00 53.91 233 SER A CA 1
ATOM 1829 C C . SER A 1 269 ? 12.324 -30.227 -29.569 1.00 54.63 233 SER A C 1
ATOM 1830 O O . SER A 1 269 ? 12.062 -30.695 -30.680 1.00 54.25 233 SER A O 1
ATOM 1833 N N . HIS A 1 270 ? 12.760 -28.978 -29.402 1.00 55.53 234 HIS A N 1
ATOM 1834 C CA . HIS A 1 270 ? 13.007 -28.104 -30.552 1.00 56.01 234 HIS A CA 1
ATOM 1835 C C . HIS A 1 270 ? 14.000 -28.739 -31.533 1.00 55.86 234 HIS A C 1
ATOM 1836 O O . HIS A 1 270 ? 13.731 -28.796 -32.747 1.00 55.87 234 HIS A O 1
ATOM 1843 N N . TYR A 1 271 ? 15.139 -29.201 -31.006 1.00 56.64 235 TYR A N 1
ATOM 1844 C CA . TYR A 1 271 ? 16.217 -29.732 -31.842 1.00 56.49 235 TYR A CA 1
ATOM 1845 C C . TYR A 1 271 ? 15.822 -31.097 -32.363 1.00 55.38 235 TYR A C 1
ATOM 1846 O O . TYR A 1 271 ? 16.083 -31.438 -33.518 1.00 55.30 235 TYR A O 1
ATOM 1855 N N . PHE A 1 272 ? 15.188 -31.879 -31.502 1.00 57.13 236 PHE A N 1
ATOM 1856 C CA . PHE A 1 272 ? 14.891 -33.256 -31.854 1.00 56.05 236 PHE A CA 1
ATOM 1857 C C . PHE A 1 272 ? 13.854 -33.327 -32.964 1.00 55.93 236 PHE A C 1
ATOM 1858 O O . PHE A 1 272 ? 14.021 -34.085 -33.921 1.00 55.56 236 PHE A O 1
ATOM 1866 N N . VAL A 1 273 ? 12.813 -32.506 -32.860 1.00 57.25 237 VAL A N 1
ATOM 1867 C CA . VAL A 1 273 ? 11.766 -32.479 -33.873 1.00 57.26 237 VAL A CA 1
ATOM 1868 C C . VAL A 1 273 ? 12.295 -31.930 -35.199 1.00 57.94 237 VAL A C 1
ATOM 1869 O O . VAL A 1 273 ? 11.653 -32.084 -36.242 1.00 57.98 237 VAL A O 1
ATOM 1873 N N . ASN A 1 274 ? 13.464 -31.297 -35.149 1.00 58.80 238 ASN A N 1
ATOM 1874 C CA . ASN A 1 274 ? 14.071 -30.698 -36.332 1.00 59.57 238 ASN A CA 1
ATOM 1875 C C . ASN A 1 274 ? 15.311 -31.459 -36.774 1.00 59.35 238 ASN A C 1
ATOM 1876 O O . ASN A 1 274 ? 16.069 -30.979 -37.616 1.00 60.05 238 ASN A O 1
ATOM 1881 N N . GLY A 1 275 ? 15.516 -32.637 -36.191 1.00 59.29 239 GLY A N 1
ATOM 1882 C CA . GLY A 1 275 ? 16.644 -33.475 -36.550 1.00 59.06 239 GLY A CA 1
ATOM 1883 C C . GLY A 1 275 ? 17.986 -32.807 -36.310 1.00 59.81 239 GLY A C 1
ATOM 1884 O O . GLY A 1 275 ? 18.961 -33.066 -37.027 1.00 60.06 239 GLY A O 1
ATOM 1885 N N . GLY A 1 276 ? 18.045 -31.934 -35.305 1.00 57.37 240 GLY A N 1
ATOM 1886 C CA . GLY A 1 276 ? 19.266 -31.206 -35.026 1.00 58.23 240 GLY A CA 1
ATOM 1887 C C . GLY A 1 276 ? 19.692 -30.350 -36.205 1.00 59.20 240 GLY A C 1
ATOM 1888 O O . GLY A 1 276 ? 20.871 -30.010 -36.340 1.00 59.89 240 GLY A O 1
ATOM 1889 N N . PHE A 1 277 ? 18.733 -30.015 -37.068 1.00 54.80 241 PHE A N 1
ATOM 1890 C CA . PHE A 1 277 ? 18.978 -29.078 -38.171 1.00 55.38 241 PHE A CA 1
ATOM 1891 C C . PHE A 1 277 ? 20.122 -29.567 -39.071 1.00 55.45 241 PHE A C 1
ATOM 1892 O O . PHE A 1 277 ? 20.893 -28.771 -39.605 1.00 56.00 241 PHE A O 1
ATOM 1900 N N . MET A 1 278 ? 20.215 -30.883 -39.223 1.00 69.67 242 MET A N 1
ATOM 1901 C CA . MET A 1 278 ? 21.192 -31.508 -40.098 1.00 71.15 242 MET A CA 1
ATOM 1902 C C . MET A 1 278 ? 20.486 -32.615 -40.847 1.00 69.08 242 MET A C 1
ATOM 1903 O O . MET A 1 278 ? 19.541 -33.204 -40.334 1.00 68.21 242 MET A O 1
ATOM 1908 N N . PRO A 1 279 ? 20.963 -32.919 -42.056 1.00 56.27 243 PRO A N 1
ATOM 1909 C CA . PRO A 1 279 ? 20.470 -34.098 -42.766 1.00 55.65 243 PRO A CA 1
ATOM 1910 C C . PRO A 1 279 ? 20.605 -35.332 -41.884 1.00 54.58 243 PRO A C 1
ATOM 1911 O O . PRO A 1 279 ? 21.404 -35.354 -40.928 1.00 54.48 243 PRO A O 1
ATOM 1915 N N . GLU A 1 280 ? 19.809 -36.346 -42.180 1.00 78.80 244 GLU A N 1
ATOM 1916 C CA . GLU A 1 280 ? 19.915 -37.616 -41.490 1.00 72.69 244 GLU A CA 1
ATOM 1917 C C . GLU A 1 280 ? 21.345 -38.171 -41.590 1.00 73.90 244 GLU A C 1
ATOM 1918 O O . GLU A 1 280 ? 21.879 -38.338 -42.689 1.00 77.14 244 GLU A O 1
ATOM 1924 N N . GLY A 1 281 ? 21.972 -38.422 -40.443 1.00 58.06 245 GLY A N 1
ATOM 1925 C CA . GLY A 1 281 ? 23.258 -39.103 -40.394 1.00 58.16 245 GLY A CA 1
ATOM 1926 C C . GLY A 1 281 ? 24.445 -38.240 -40.779 1.00 59.31 245 GLY A C 1
ATOM 1927 O O . GLY A 1 281 ? 25.534 -38.747 -41.100 1.00 59.65 245 GLY A O 1
ATOM 1928 N N . GLU A 1 282 ? 24.246 -36.931 -40.742 1.00 57.23 246 GLU A N 1
ATOM 1929 C CA . GLU A 1 282 ? 25.226 -36.007 -41.284 1.00 58.44 246 GLU A CA 1
ATOM 1930 C C . GLU A 1 282 ? 26.593 -36.155 -40.611 1.00 58.76 246 GLU A C 1
ATOM 1931 O O . GLU A 1 282 ? 27.635 -36.217 -41.279 1.00 59.51 246 GLU A O 1
ATOM 1937 N N . LEU A 1 283 ? 26.585 -36.232 -39.286 1.00 58.60 247 LEU A N 1
ATOM 1938 C CA . LEU A 1 283 ? 27.831 -36.319 -38.539 1.00 58.98 247 LEU A CA 1
ATOM 1939 C C . LEU A 1 283 ? 28.600 -37.601 -38.854 1.00 58.69 247 LEU A C 1
ATOM 1940 O O . LEU A 1 283 ? 29.830 -37.619 -38.779 1.00 59.36 247 LEU A O 1
ATOM 1945 N N . LEU A 1 284 ? 27.885 -38.666 -39.222 1.00 61.45 248 LEU A N 1
ATOM 1946 C CA . LEU A 1 284 ? 28.532 -39.961 -39.439 1.00 61.12 248 LEU A CA 1
ATOM 1947 C C . LEU A 1 284 ? 28.937 -40.206 -40.883 1.00 61.73 248 LEU A C 1
ATOM 1948 O O . LEU A 1 284 ? 29.493 -41.253 -41.188 1.00 61.58 248 LEU A O 1
ATOM 1953 N N . LYS A 1 285 ? 28.648 -39.272 -41.782 1.00 59.15 249 LYS A N 1
ATOM 1954 C CA . LYS A 1 285 ? 29.098 -39.425 -43.161 1.00 59.91 249 LYS A CA 1
ATOM 1955 C C . LYS A 1 285 ? 30.628 -39.417 -43.203 1.00 60.83 249 LYS A C 1
ATOM 1956 O O . LYS A 1 285 ? 31.280 -38.599 -42.526 1.00 61.40 249 LYS A O 1
ATOM 1962 N N . PRO A 1 286 ? 31.204 -40.353 -43.981 1.00 62.66 250 PRO A N 1
ATOM 1963 C CA . PRO A 1 286 ? 32.651 -40.533 -44.151 1.00 63.57 250 PRO A CA 1
ATOM 1964 C C . PRO A 1 286 ? 33.351 -39.225 -44.493 1.00 64.89 250 PRO A C 1
ATOM 1965 O O . PRO A 1 286 ? 34.383 -38.920 -43.892 1.00 65.48 250 PRO A O 1
ATOM 1969 N N . GLU A 1 287 ? 32.794 -38.453 -45.421 1.00 69.79 251 GLU A N 1
ATOM 1970 C CA . GLU A 1 287 ? 33.445 -37.212 -45.846 1.00 74.09 251 GLU A CA 1
ATOM 1971 C C . GLU A 1 287 ? 33.595 -36.202 -44.700 1.00 74.36 251 GLU A C 1
ATOM 1972 O O . GLU A 1 287 ? 34.499 -35.360 -44.709 1.00 78.67 251 GLU A O 1
ATOM 1978 N N . ASN A 1 288 ? 32.713 -36.310 -43.710 1.00 56.08 252 ASN A N 1
ATOM 1979 C CA . ASN A 1 288 ? 32.759 -35.460 -42.528 1.00 56.24 252 ASN A CA 1
ATOM 1980 C C . ASN A 1 288 ? 33.664 -36.037 -41.433 1.00 56.10 252 ASN A C 1
ATOM 1981 O O . ASN A 1 288 ? 34.363 -35.306 -40.734 1.00 56.51 252 ASN A O 1
ATOM 1986 N N . ILE A 1 289 ? 33.645 -37.355 -41.287 1.00 57.20 253 ILE A N 1
ATOM 1987 C CA . ILE A 1 289 ? 34.518 -38.024 -40.329 1.00 57.07 253 ILE A CA 1
ATOM 1988 C C . ILE A 1 289 ? 35.966 -37.801 -40.725 1.00 58.42 253 ILE A C 1
ATOM 1989 O O . ILE A 1 289 ? 36.824 -37.626 -39.862 1.00 58.91 253 ILE A O 1
ATOM 1994 N N . ALA A 1 290 ? 36.222 -37.773 -42.033 1.00 56.51 254 ALA A N 1
ATOM 1995 C CA . ALA A 1 290 ? 37.570 -37.508 -42.571 1.00 57.14 254 ALA A CA 1
ATOM 1996 C C . ALA A 1 290 ? 38.125 -36.125 -42.192 1.00 57.84 254 ALA A C 1
ATOM 1997 O O . ALA A 1 290 ? 39.337 -35.915 -42.138 1.00 58.34 254 ALA A O 1
ATOM 1999 N N . LYS A 1 291 ? 37.235 -35.172 -41.937 1.00 61.72 255 LYS A N 1
ATOM 2000 C CA . LYS A 1 291 ? 37.681 -33.837 -41.529 1.00 62.78 255 LYS A CA 1
ATOM 2001 C C . LYS A 1 291 ? 38.279 -33.820 -40.127 1.00 62.86 255 LYS A C 1
ATOM 2002 O O . LYS A 1 291 ? 39.010 -32.912 -39.778 1.00 63.98 255 LYS A O 1
ATOM 2008 N N . ILE A 1 292 ? 37.955 -34.826 -39.324 1.00 64.72 256 ILE A N 1
ATOM 2009 C CA . ILE A 1 292 ? 38.331 -34.816 -37.913 1.00 64.21 256 ILE A CA 1
ATOM 2010 C C . ILE A 1 292 ? 39.092 -36.072 -37.525 1.00 63.98 256 ILE A C 1
ATOM 2011 O O . ILE A 1 292 ? 39.365 -36.289 -36.350 1.00 63.50 256 ILE A O 1
ATOM 2016 N N . SER A 1 293 ? 39.455 -36.888 -38.510 1.00 68.85 257 SER A N 1
ATOM 2017 C CA . SER A 1 293 ? 40.029 -38.203 -38.231 1.00 68.60 257 SER A CA 1
ATOM 2018 C C . SER A 1 293 ? 41.403 -38.122 -37.561 1.00 69.09 257 SER A C 1
ATOM 2019 O O . SER A 1 293 ? 41.806 -39.051 -36.843 1.00 68.69 257 SER A O 1
ATOM 2022 N N . HIS A 1 294 ? 42.101 -37.010 -37.787 1.00 73.42 258 HIS A N 1
ATOM 2023 C CA . HIS A 1 294 ? 43.432 -36.774 -37.234 1.00 74.08 258 HIS A CA 1
ATOM 2024 C C . HIS A 1 294 ? 43.390 -36.133 -35.842 1.00 73.65 258 HIS A C 1
ATOM 2025 O O . HIS A 1 294 ? 44.410 -36.042 -35.167 1.00 74.08 258 HIS A O 1
ATOM 2032 N N . ILE A 1 295 ? 42.224 -35.659 -35.422 1.00 57.59 259 ILE A N 1
ATOM 2033 C CA . ILE A 1 295 ? 42.129 -34.980 -34.136 1.00 57.30 259 ILE A CA 1
ATOM 2034 C C . ILE A 1 295 ? 42.170 -35.984 -32.981 1.00 56.47 259 ILE A C 1
ATOM 2035 O O . ILE A 1 295 ? 41.308 -36.854 -32.883 1.00 55.58 259 ILE A O 1
ATOM 2040 N N . PRO A 1 296 ? 43.171 -35.861 -32.094 1.00 58.65 260 PRO A N 1
ATOM 2041 C CA . PRO A 1 296 ? 43.287 -36.767 -30.944 1.00 57.97 260 PRO A CA 1
ATOM 2042 C C . PRO A 1 296 ? 41.956 -36.839 -30.219 1.00 56.89 260 PRO A C 1
ATOM 2043 O O . PRO A 1 296 ? 41.367 -35.795 -29.925 1.00 56.86 260 PRO A O 1
ATOM 2047 N N . ALA A 1 297 ? 41.470 -38.056 -29.974 1.00 57.21 261 ALA A N 1
ATOM 2048 C CA . ALA A 1 297 ? 40.130 -38.227 -29.455 1.00 56.26 261 ALA A CA 1
ATOM 2049 C C . ALA A 1 297 ? 39.961 -39.446 -28.565 1.00 55.56 261 ALA A C 1
ATOM 2050 O O . ALA A 1 297 ? 40.644 -40.465 -28.721 1.00 55.66 261 ALA A O 1
ATOM 2052 N N . VAL A 1 298 ? 39.025 -39.321 -27.633 1.00 54.99 262 VAL A N 1
ATOM 2053 C CA . VAL A 1 298 ? 38.604 -40.425 -26.807 1.00 54.31 262 VAL A CA 1
ATOM 2054 C C . VAL A 1 298 ? 37.080 -40.443 -26.775 1.00 53.59 262 VAL A C 1
ATOM 2055 O O . VAL A 1 298 ? 36.423 -39.420 -26.521 1.00 53.54 262 VAL A O 1
ATOM 2059 N N . ILE A 1 299 ? 36.521 -41.622 -27.036 1.00 64.63 263 ILE A N 1
ATOM 2060 C CA . ILE A 1 299 ? 35.095 -41.848 -26.868 1.00 63.98 263 ILE A CA 1
ATOM 2061 C C . ILE A 1 299 ? 34.895 -42.726 -25.648 1.00 63.54 263 ILE A C 1
ATOM 2062 O O . ILE A 1 299 ? 35.371 -43.863 -25.603 1.00 63.51 263 ILE A O 1
ATOM 2067 N N . VAL A 1 300 ? 34.205 -42.189 -24.647 1.00 52.25 264 VAL A N 1
ATOM 2068 C CA . VAL A 1 300 ? 33.914 -42.946 -23.431 1.00 51.89 264 VAL A CA 1
ATOM 2069 C C . VAL A 1 300 ? 32.420 -43.256 -23.431 1.00 51.40 264 VAL A C 1
ATOM 2070 O O . VAL A 1 300 ? 31.601 -42.333 -23.466 1.00 51.32 264 VAL A O 1
ATOM 2074 N N . GLN A 1 301 ? 32.059 -44.541 -23.403 1.00 58.50 265 GLN A N 1
ATOM 2075 C CA . GLN A 1 301 ? 30.646 -44.919 -23.552 1.00 58.13 265 GLN A CA 1
ATOM 2076 C C . GLN A 1 301 ? 30.155 -45.952 -22.536 1.00 57.88 265 GLN A C 1
ATOM 2077 O O . GLN A 1 301 ? 30.760 -47.011 -22.359 1.00 57.92 265 GLN A O 1
ATOM 2083 N N . GLY A 1 302 ? 29.050 -45.641 -21.874 1.00 65.06 266 GLY A N 1
ATOM 2084 C CA . GLY A 1 302 ? 28.436 -46.585 -20.962 1.00 64.91 266 GLY A CA 1
ATOM 2085 C C . GLY A 1 302 ? 27.742 -47.682 -21.749 1.00 64.82 266 GLY A C 1
ATOM 2086 O O . GLY A 1 302 ? 26.968 -47.379 -22.666 1.00 64.78 266 GLY A O 1
ATOM 2087 N N . ARG A 1 303 ? 28.035 -48.940 -21.409 1.00 55.32 267 ARG A N 1
ATOM 2088 C CA . ARG A 1 303 ? 27.431 -50.096 -22.072 1.00 55.33 267 ARG A CA 1
ATOM 2089 C C . ARG A 1 303 ? 25.911 -50.026 -21.962 1.00 55.23 267 ARG A C 1
ATOM 2090 O O . ARG A 1 303 ? 25.202 -50.251 -22.955 1.00 55.27 267 ARG A O 1
ATOM 2098 N N . TYR A 1 304 ? 25.421 -49.685 -20.768 1.00 59.72 268 TYR A N 1
ATOM 2099 C CA . TYR A 1 304 ? 23.972 -49.627 -20.532 1.00 59.71 268 TYR A CA 1
ATOM 2100 C C . TYR A 1 304 ? 23.393 -48.210 -20.553 1.00 59.63 268 TYR A C 1
ATOM 2101 O O . TYR A 1 304 ? 22.431 -47.897 -19.853 1.00 59.66 268 TYR A O 1
ATOM 2110 N N . ASP A 1 305 ? 23.993 -47.364 -21.384 1.00 59.61 269 ASP A N 1
ATOM 2111 C CA . ASP A 1 305 ? 23.452 -46.036 -21.678 1.00 59.58 269 ASP A CA 1
ATOM 2112 C C . ASP A 1 305 ? 22.097 -46.194 -22.381 1.00 59.61 269 ASP A C 1
ATOM 2113 O O . ASP A 1 305 ? 22.035 -46.628 -23.534 1.00 59.68 269 ASP A O 1
ATOM 2118 N N . MET A 1 306 ? 21.019 -45.838 -21.685 1.00 57.81 270 MET A N 1
ATOM 2119 C CA . MET A 1 306 ? 19.669 -46.000 -22.229 1.00 57.92 270 MET A CA 1
ATOM 2120 C C . MET A 1 306 ? 19.108 -44.704 -22.809 1.00 57.94 270 MET A C 1
ATOM 2121 O O . MET A 1 306 ? 17.952 -44.657 -23.249 1.00 58.07 270 MET A O 1
ATOM 2126 N N . VAL A 1 307 ? 19.904 -43.642 -22.796 1.00 54.39 271 VAL A N 1
ATOM 2127 C CA . VAL A 1 307 ? 19.480 -42.376 -23.400 1.00 54.46 271 VAL A CA 1
ATOM 2128 C C . VAL A 1 307 ? 20.112 -42.275 -24.786 1.00 54.55 271 VAL A C 1
ATOM 2129 O O . VAL A 1 307 ? 19.442 -41.921 -25.764 1.00 54.69 271 VAL A O 1
ATOM 2133 N N . CYS A 1 308 ? 21.402 -42.608 -24.859 1.00 54.77 272 CYS A N 1
ATOM 2134 C CA . CYS A 1 308 ? 22.136 -42.647 -26.125 1.00 54.92 272 CYS A CA 1
ATOM 2135 C C . CYS A 1 308 ? 22.866 -43.998 -26.227 1.00 54.90 272 CYS A C 1
ATOM 2136 O O . CYS A 1 308 ? 24.014 -44.124 -25.810 1.00 54.89 272 CYS A O 1
ATOM 2139 N N . PRO A 1 309 ? 22.176 -45.023 -26.751 1.00 51.68 273 PRO A N 1
ATOM 2140 C CA . PRO A 1 309 ? 22.719 -46.393 -26.730 1.00 51.69 273 PRO A CA 1
ATOM 2141 C C . PRO A 1 309 ? 24.023 -46.557 -27.502 1.00 51.85 273 PRO A C 1
ATOM 2142 O O . PRO A 1 309 ? 24.303 -45.814 -28.454 1.00 52.05 273 PRO A O 1
ATOM 2146 N N . ILE A 1 310 ? 24.810 -47.542 -27.082 1.00 57.80 274 ILE A N 1
ATOM 2147 C CA . ILE A 1 310 ? 26.193 -47.676 -27.511 1.00 57.97 274 ILE A CA 1
ATOM 2148 C C . ILE A 1 310 ? 26.360 -47.915 -29.011 1.00 58.31 274 ILE A C 1
ATOM 2149 O O . ILE A 1 310 ? 27.446 -47.715 -29.549 1.00 58.55 274 ILE A O 1
ATOM 2154 N N . THR A 1 311 ? 25.294 -48.320 -29.696 1.00 56.19 275 THR A N 1
ATOM 2155 C CA . THR A 1 311 ? 25.394 -48.573 -31.132 1.00 56.60 275 THR A CA 1
ATOM 2156 C C . THR A 1 311 ? 25.900 -47.351 -31.902 1.00 56.83 275 THR A C 1
ATOM 2157 O O . THR A 1 311 ? 26.666 -47.474 -32.863 1.00 57.22 275 THR A O 1
ATOM 2161 N N . THR A 1 312 ? 25.499 -46.161 -31.481 1.00 55.32 276 THR A N 1
ATOM 2162 C CA . THR A 1 312 ? 25.970 -44.975 -32.186 1.00 55.60 276 THR A CA 1
ATOM 2163 C C . THR A 1 312 ? 27.478 -44.792 -31.976 1.00 55.75 276 THR A C 1
ATOM 2164 O O . THR A 1 312 ? 28.241 -44.729 -32.950 1.00 56.20 276 THR A O 1
ATOM 2168 N N . ALA A 1 313 ? 27.907 -44.745 -30.716 1.00 51.90 277 ALA A N 1
ATOM 2169 C CA . ALA A 1 313 ? 29.344 -44.721 -30.392 1.00 52.06 277 ALA A CA 1
ATOM 2170 C C . ALA A 1 313 ? 30.128 -45.787 -31.162 1.00 52.38 277 ALA A C 1
ATOM 2171 O O . ALA A 1 313 ? 31.133 -45.476 -31.825 1.00 52.83 277 ALA A O 1
ATOM 2173 N N . TYR A 1 314 ? 29.661 -47.031 -31.079 1.00 59.10 278 TYR A N 1
ATOM 2174 C CA . TYR A 1 314 ? 30.300 -48.140 -31.773 1.00 59.42 278 TYR A CA 1
ATOM 2175 C C . TYR A 1 314 ? 30.447 -47.842 -33.260 1.00 59.96 278 TYR A C 1
ATOM 2176 O O . TYR A 1 314 ? 31.528 -48.019 -33.818 1.00 60.40 278 TYR A O 1
ATOM 2185 N N . GLU A 1 315 ? 29.366 -47.386 -33.892 1.00 58.77 279 GLU A N 1
ATOM 2186 C CA . GLU A 1 315 ? 29.391 -47.097 -35.321 1.00 59.35 279 GLU A CA 1
ATOM 2187 C C . GLU A 1 315 ? 30.422 -46.009 -35.646 1.00 59.74 279 GLU A C 1
ATOM 2188 O O . GLU A 1 315 ? 31.106 -46.050 -36.684 1.00 60.35 279 GLU A O 1
ATOM 2194 N N . LEU A 1 316 ? 30.520 -45.036 -34.748 1.00 53.79 280 LEU A N 1
ATOM 2195 C CA . LEU A 1 316 ? 31.507 -43.976 -34.876 1.00 54.19 280 LEU A CA 1
ATOM 2196 C C . LEU A 1 316 ? 32.905 -44.544 -34.825 1.00 54.51 280 LEU A C 1
ATOM 2197 O O . LEU A 1 316 ? 33.774 -44.134 -35.616 1.00 55.17 280 LEU A O 1
ATOM 2202 N N . THR A 1 317 ? 33.131 -45.491 -33.909 1.00 58.62 281 THR A N 1
ATOM 2203 C CA . THR A 1 317 ? 34.468 -46.076 -33.797 1.00 58.95 281 THR A CA 1
ATOM 2204 C C . THR A 1 317 ? 34.858 -46.807 -35.068 1.00 59.53 281 THR A C 1
ATOM 2205 O O . THR A 1 317 ? 36.026 -46.797 -35.442 1.00 60.10 281 THR A O 1
ATOM 2209 N N . LYS A 1 318 ? 33.888 -47.413 -35.748 1.00 72.09 282 LYS A N 1
ATOM 2210 C CA . LYS A 1 318 ? 34.160 -48.084 -37.022 1.00 72.73 282 LYS A CA 1
ATOM 2211 C C . LYS A 1 318 ? 34.608 -47.111 -38.111 1.00 73.45 282 LYS A C 1
ATOM 2212 O O . LYS A 1 318 ? 35.521 -47.395 -38.882 1.00 74.15 282 LYS A O 1
ATOM 2218 N N . LEU A 1 319 ? 33.959 -45.952 -38.163 1.00 63.76 283 LEU A N 1
ATOM 2219 C CA . LEU A 1 319 ? 34.305 -44.911 -39.127 1.00 64.48 283 LEU A CA 1
ATOM 2220 C C . LEU A 1 319 ? 35.587 -44.176 -38.709 1.00 64.81 283 LEU A C 1
ATOM 2221 O O . LEU A 1 319 ? 36.283 -43.567 -39.534 1.00 65.63 283 LEU A O 1
ATOM 2226 N N . TRP A 1 320 ? 35.897 -44.247 -37.420 1.00 63.56 284 TRP A N 1
ATOM 2227 C CA . TRP A 1 320 ? 36.960 -43.437 -36.849 1.00 63.85 284 TRP A CA 1
ATOM 2228 C C . TRP A 1 320 ? 37.847 -44.273 -35.940 1.00 63.66 284 TRP A C 1
ATOM 2229 O O . TRP A 1 320 ? 37.870 -44.049 -34.735 1.00 63.19 284 TRP A O 1
ATOM 2240 N N . PRO A 1 321 ? 38.594 -45.235 -36.516 1.00 60.44 285 PRO A N 1
ATOM 2241 C CA . PRO A 1 321 ? 39.398 -46.135 -35.675 1.00 60.28 285 PRO A CA 1
ATOM 2242 C C . PRO A 1 321 ? 40.576 -45.437 -35.001 1.00 60.64 285 PRO A C 1
ATOM 2243 O O . PRO A 1 321 ? 41.077 -45.992 -34.016 1.00 60.40 285 PRO A O 1
ATOM 2247 N N . GLU A 1 322 ? 40.997 -44.275 -35.510 1.00 69.34 286 GLU A N 1
ATOM 2248 C CA . GLU A 1 322 ? 42.056 -43.488 -34.866 1.00 69.79 286 GLU A CA 1
ATOM 2249 C C . GLU A 1 322 ? 41.681 -43.129 -33.427 1.00 69.09 286 GLU A C 1
ATOM 2250 O O . GLU A 1 322 ? 42.548 -42.993 -32.555 1.00 69.28 286 GLU A O 1
ATOM 2256 N N . ALA A 1 323 ? 40.379 -42.974 -33.199 1.00 56.41 287 ALA A N 1
ATOM 2257 C CA . ALA A 1 323 ? 39.854 -42.567 -31.908 1.00 55.78 287 ALA A CA 1
ATOM 2258 C C . ALA A 1 323 ? 39.962 -43.686 -30.903 1.00 55.26 287 ALA A C 1
ATOM 2259 O O . ALA A 1 323 ? 39.759 -44.852 -31.226 1.00 55.05 287 ALA A O 1
ATOM 2261 N N . LYS A 1 324 ? 40.245 -43.314 -29.664 1.00 66.03 288 LYS A N 1
ATOM 2262 C CA . LYS A 1 324 ? 40.356 -44.263 -28.584 1.00 65.60 288 LYS A CA 1
ATOM 2263 C C . LYS A 1 324 ? 38.991 -44.600 -27.997 1.00 64.77 288 LYS A C 1
ATOM 2264 O O . LYS A 1 324 ? 38.298 -43.713 -27.505 1.00 64.52 288 LYS A O 1
ATOM 2270 N N . PHE A 1 325 ? 38.628 -45.885 -27.999 1.00 57.06 289 PHE A N 1
ATOM 2271 C CA . PHE A 1 325 ? 37.319 -46.315 -27.504 1.00 56.37 289 PHE A CA 1
ATOM 2272 C C . PHE A 1 325 ? 37.402 -46.877 -26.098 1.00 56.07 289 PHE A C 1
ATOM 2273 O O . PHE A 1 325 ? 38.185 -47.782 -25.819 1.00 56.22 289 PHE A O 1
ATOM 2281 N N . VAL A 1 326 ? 36.579 -46.340 -25.207 1.00 60.15 290 VAL A N 1
ATOM 2282 C CA . VAL A 1 326 ? 36.538 -46.825 -23.830 1.00 59.92 290 VAL A CA 1
ATOM 2283 C C . VAL A 1 326 ? 35.097 -47.168 -23.451 1.00 59.37 290 VAL A C 1
ATOM 2284 O O . VAL A 1 326 ? 34.274 -46.269 -23.269 1.00 59.19 290 VAL A O 1
ATOM 2288 N N . VAL A 1 327 ? 34.785 -48.460 -23.353 1.00 60.22 291 VAL A N 1
ATOM 2289 C CA . VAL A 1 327 ? 33.440 -48.873 -22.954 1.00 59.81 291 VAL A CA 1
ATOM 2290 C C . VAL A 1 327 ? 33.413 -49.130 -21.450 1.00 59.71 291 VAL A C 1
ATOM 2291 O O . VAL A 1 327 ? 34.282 -49.810 -20.913 1.00 59.89 291 VAL A O 1
ATOM 2295 N N . ILE A 1 328 ? 32.416 -48.583 -20.772 1.00 55.25 292 ILE A N 1
ATOM 2296 C CA . ILE A 1 328 ? 32.246 -48.817 -19.341 1.00 55.22 292 ILE A CA 1
ATOM 2297 C C . ILE A 1 328 ? 31.148 -49.853 -19.174 1.00 55.01 292 ILE A C 1
ATOM 2298 O O . ILE A 1 328 ? 30.008 -49.607 -19.563 1.00 54.81 292 ILE A O 1
ATOM 2303 N N . PRO A 1 329 ? 31.499 -51.031 -18.616 1.00 67.35 293 PRO A N 1
ATOM 2304 C CA . PRO A 1 329 ? 30.606 -52.203 -18.614 1.00 67.27 293 PRO A CA 1
ATOM 2305 C C . PRO A 1 329 ? 29.416 -52.102 -17.658 1.00 67.19 293 PRO A C 1
ATOM 2306 O O . PRO A 1 329 ? 28.416 -52.812 -17.856 1.00 67.15 293 PRO A O 1
ATOM 2310 N N . ASP A 1 330 ? 29.508 -51.244 -16.648 1.00 67.34 294 ASP A N 1
ATOM 2311 C CA . ASP A 1 330 ? 28.408 -51.105 -15.697 1.00 67.36 294 ASP A CA 1
ATOM 2312 C C . ASP A 1 330 ? 27.927 -49.668 -15.521 1.00 67.29 294 ASP A C 1
ATOM 2313 O O . ASP A 1 330 ? 27.481 -49.304 -14.436 1.00 67.42 294 ASP A O 1
ATOM 2318 N N . ALA A 1 331 ? 28.009 -48.868 -16.584 1.00 50.16 295 ALA A N 1
ATOM 2319 C CA . ALA A 1 331 ? 27.584 -47.475 -16.542 1.00 50.13 295 ALA A CA 1
ATOM 2320 C C . ALA A 1 331 ? 26.425 -47.240 -17.494 1.00 49.94 295 ALA A C 1
ATOM 2321 O O . ALA A 1 331 ? 26.386 -47.817 -18.595 1.00 49.84 295 ALA A O 1
ATOM 2323 N N . GLY A 1 332 ? 25.481 -46.396 -17.072 1.00 52.45 296 GLY A N 1
ATOM 2324 C CA . GLY A 1 332 ? 24.467 -45.916 -17.977 1.00 52.32 296 GLY A CA 1
ATOM 2325 C C . GLY A 1 332 ? 24.971 -44.683 -18.718 1.00 52.33 296 GLY A C 1
ATOM 2326 O O . GLY A 1 332 ? 26.150 -44.602 -19.102 1.00 52.39 296 GLY A O 1
ATOM 2327 N N . HIS A 1 333 ? 24.082 -43.704 -18.884 1.00 60.72 297 HIS A N 1
ATOM 2328 C CA . HIS A 1 333 ? 24.343 -42.531 -19.711 1.00 60.78 297 HIS A CA 1
ATOM 2329 C C . HIS A 1 333 ? 25.264 -41.480 -19.101 1.00 61.01 297 HIS A C 1
ATOM 2330 O O . HIS A 1 333 ? 26.172 -40.959 -19.764 1.00 61.15 297 HIS A O 1
ATOM 2337 N N . SER A 1 334 ? 25.007 -41.168 -17.839 1.00 65.52 298 SER A N 1
ATOM 2338 C CA . SER A 1 334 ? 25.576 -39.995 -17.179 1.00 65.82 298 SER A CA 1
ATOM 2339 C C . SER A 1 334 ? 27.098 -39.960 -17.068 1.00 66.06 298 SER A C 1
ATOM 2340 O O . SER A 1 334 ? 27.766 -40.991 -16.996 1.00 66.00 298 SER A O 1
ATOM 2343 N N . ALA A 1 335 ? 27.628 -38.748 -17.046 1.00 54.72 299 ALA A N 1
ATOM 2344 C CA . ALA A 1 335 ? 29.060 -38.537 -16.948 1.00 55.07 299 ALA A CA 1
ATOM 2345 C C . ALA A 1 335 ? 29.568 -38.897 -15.558 1.00 55.30 299 ALA A C 1
ATOM 2346 O O . ALA A 1 335 ? 30.762 -39.168 -15.381 1.00 55.56 299 ALA A O 1
ATOM 2348 N N . ILE A 1 336 ? 28.664 -38.895 -14.575 1.00 55.72 300 ILE A N 1
ATOM 2349 C CA . ILE A 1 336 ? 29.067 -39.150 -13.195 1.00 56.05 300 ILE A CA 1
ATOM 2350 C C . ILE A 1 336 ? 29.045 -40.638 -12.797 1.00 55.82 300 ILE A C 1
ATOM 2351 O O . ILE A 1 336 ? 29.359 -40.973 -11.646 1.00 56.12 300 ILE A O 1
ATOM 2356 N N . GLU A 1 337 ? 28.656 -41.518 -13.722 1.00 61.32 301 GLU A N 1
ATOM 2357 C CA . GLU A 1 337 ? 28.803 -42.955 -13.485 1.00 61.18 301 GLU A CA 1
ATOM 2358 C C . GLU A 1 337 ? 30.268 -43.177 -13.176 1.00 61.49 301 GLU A C 1
ATOM 2359 O O . GLU A 1 337 ? 31.139 -42.581 -13.834 1.00 61.64 301 GLU A O 1
ATOM 2365 N N . ALA A 1 338 ? 30.536 -44.007 -12.167 1.00 58.69 302 ALA A N 1
ATOM 2366 C CA . ALA A 1 338 ? 31.872 -44.118 -11.568 1.00 59.12 302 ALA A CA 1
ATOM 2367 C C . ALA A 1 338 ? 32.965 -44.352 -12.587 1.00 59.10 302 ALA A C 1
ATOM 2368 O O . ALA A 1 338 ? 33.981 -43.658 -12.575 1.00 59.50 302 ALA A O 1
ATOM 2370 N N . GLY A 1 339 ? 32.752 -45.330 -13.462 1.00 66.32 303 GLY A N 1
ATOM 2371 C CA . GLY A 1 339 ? 33.739 -45.690 -14.464 1.00 66.35 303 GLY A CA 1
ATOM 2372 C C . GLY A 1 339 ? 33.888 -44.627 -15.537 1.00 66.37 303 GLY A C 1
ATOM 2373 O O . GLY A 1 339 ? 34.994 -44.329 -15.974 1.00 66.68 303 GLY A O 1
ATOM 2374 N N . THR A 1 340 ? 32.770 -44.060 -15.971 1.00 53.06 304 THR A N 1
ATOM 2375 C CA . THR A 1 340 ? 32.788 -43.013 -16.986 1.00 53.11 304 THR A CA 1
ATOM 2376 C C . THR A 1 340 ? 33.588 -41.793 -16.507 1.00 53.63 304 THR A C 1
ATOM 2377 O O . THR A 1 340 ? 34.469 -41.281 -17.206 1.00 53.95 304 THR A O 1
ATOM 2381 N N . GLU A 1 341 ? 33.266 -41.334 -15.305 1.00 64.85 305 GLU A N 1
ATOM 2382 C CA . GLU A 1 341 ? 33.947 -40.197 -14.720 1.00 65.43 305 GLU A CA 1
ATOM 2383 C C . GLU A 1 341 ? 35.463 -40.375 -14.651 1.00 65.94 305 GLU A C 1
ATOM 2384 O O . GLU A 1 341 ? 36.223 -39.473 -15.008 1.00 66.42 305 GLU A O 1
ATOM 2390 N N . LYS A 1 342 ? 35.895 -41.540 -14.183 1.00 66.28 306 LYS A N 1
ATOM 2391 C CA . LYS A 1 342 ? 37.314 -41.828 -14.027 1.00 66.78 306 LYS A CA 1
ATOM 2392 C C . LYS A 1 342 ? 38.034 -41.760 -15.380 1.00 66.86 306 LYS A C 1
ATOM 2393 O O . LYS A 1 342 ? 39.093 -41.125 -15.516 1.00 67.48 306 LYS A O 1
ATOM 2399 N N . ALA A 1 343 ? 37.436 -42.406 -16.379 1.00 66.50 307 ALA A N 1
ATOM 2400 C CA . ALA A 1 343 ? 37.970 -42.410 -17.733 1.00 66.59 307 ALA A CA 1
ATOM 2401 C C . ALA A 1 343 ? 37.981 -40.996 -18.326 1.00 66.91 307 ALA A C 1
ATOM 2402 O O . ALA A 1 343 ? 38.884 -40.640 -19.095 1.00 67.40 307 ALA A O 1
ATOM 2404 N N . LEU A 1 344 ? 36.986 -40.189 -17.975 1.00 59.93 308 LEU A N 1
ATOM 2405 C CA . LEU A 1 344 ? 36.934 -38.823 -18.484 1.00 60.27 308 LEU A CA 1
ATOM 2406 C C . LEU A 1 344 ? 38.109 -37.984 -17.976 1.00 61.11 308 LEU A C 1
ATOM 2407 O O . LEU A 1 344 ? 38.744 -37.260 -18.743 1.00 61.63 308 LEU A O 1
ATOM 2412 N N . VAL A 1 345 ? 38.390 -38.081 -16.684 1.00 62.12 309 VAL A N 1
ATOM 2413 C CA . VAL A 1 345 ? 39.483 -37.341 -16.087 1.00 63.00 309 VAL A CA 1
ATOM 2414 C C . VAL A 1 345 ? 40.832 -37.821 -16.645 1.00 63.46 309 VAL A C 1
ATOM 2415 O O . VAL A 1 345 ? 41.722 -37.005 -16.925 1.00 64.24 309 VAL A O 1
ATOM 2419 N N . GLU A 1 346 ? 40.970 -39.135 -16.822 1.00 65.51 310 GLU A N 1
ATOM 2420 C CA . GLU A 1 346 ? 42.137 -39.703 -17.487 1.00 65.90 310 GLU A CA 1
ATOM 2421 C C . GLU A 1 346 ? 42.333 -39.088 -18.879 1.00 66.14 310 GLU A C 1
ATOM 2422 O O . GLU A 1 346 ? 43.458 -38.804 -19.295 1.00 66.90 310 GLU A O 1
ATOM 2428 N N . ALA A 1 347 ? 41.233 -38.839 -19.579 1.00 59.38 311 ALA A N 1
ATOM 2429 C CA . ALA A 1 347 ? 41.301 -38.216 -20.898 1.00 59.64 311 ALA A CA 1
ATOM 2430 C C . ALA A 1 347 ? 41.854 -36.796 -20.836 1.00 60.50 311 ALA A C 1
ATOM 2431 O O . ALA A 1 347 ? 42.778 -36.433 -21.607 1.00 61.21 311 ALA A O 1
ATOM 2433 N N . THR A 1 348 ? 41.311 -35.993 -19.917 1.00 56.48 312 THR A N 1
ATOM 2434 C CA . THR A 1 348 ? 41.738 -34.591 -19.828 1.00 57.33 312 THR A CA 1
ATOM 2435 C C . THR A 1 348 ? 43.186 -34.513 -19.370 1.00 58.29 312 THR A C 1
ATOM 2436 O O . THR A 1 348 ? 43.959 -33.692 -19.876 1.00 59.18 312 THR A O 1
ATOM 2440 N N . GLU A 1 349 ? 43.542 -35.372 -18.416 1.00 62.57 313 GLU A N 1
ATOM 2441 C CA . GLU A 1 349 ? 44.913 -35.469 -17.940 1.00 63.46 313 GLU A CA 1
ATOM 2442 C C . GLU A 1 349 ? 45.871 -35.769 -19.089 1.00 63.92 313 GLU A C 1
ATOM 2443 O O . GLU A 1 349 ? 46.848 -35.045 -19.295 1.00 64.96 313 GLU A O 1
ATOM 2449 N N . GLU A 1 350 ? 45.579 -36.816 -19.853 1.00 61.86 314 GLU A N 1
ATOM 2450 C CA . GLU A 1 350 ? 46.433 -37.187 -20.986 1.00 62.30 314 GLU A CA 1
ATOM 2451 C C . GLU A 1 350 ? 46.478 -36.119 -22.087 1.00 62.85 314 GLU A C 1
ATOM 2452 O O . GLU A 1 350 ? 47.551 -35.792 -22.618 1.00 63.83 314 GLU A O 1
ATOM 2458 N N . PHE A 1 351 ? 45.315 -35.563 -22.418 1.00 63.74 315 PHE A N 1
ATOM 2459 C CA . PHE A 1 351 ? 45.238 -34.557 -23.469 1.00 64.24 315 PHE A CA 1
ATOM 2460 C C . PHE A 1 351 ? 46.000 -33.277 -23.125 1.00 65.41 315 PHE A C 1
ATOM 2461 O O . PHE A 1 351 ? 46.364 -32.515 -24.025 1.00 66.18 315 PHE A O 1
ATOM 2469 N N . ALA A 1 352 ? 46.246 -33.047 -21.835 1.00 63.73 316 ALA A N 1
ATOM 2470 C CA . ALA A 1 352 ? 46.972 -31.855 -21.397 1.00 64.91 316 ALA A CA 1
ATOM 2471 C C . ALA A 1 352 ? 48.428 -31.917 -21.850 1.00 66.04 316 ALA A C 1
ATOM 2472 O O . ALA A 1 352 ? 49.125 -30.898 -21.848 1.00 67.23 316 ALA A O 1
ATOM 2474 N N . LYS A 1 353 ? 48.885 -33.116 -22.240 1.00 62.92 317 LYS A N 1
ATOM 2475 C CA . LYS A 1 353 ? 50.260 -33.303 -22.729 1.00 64.00 317 LYS A CA 1
ATOM 2476 C C . LYS A 1 353 ? 50.449 -32.798 -24.160 1.00 64.59 317 LYS A C 1
ATOM 2477 O O . LYS A 1 353 ? 51.563 -32.509 -24.586 1.00 65.79 317 LYS A O 1
ATOM 2483 N N . LEU A 1 354 ? 49.357 -32.733 -24.908 1.00 73.00 318 LEU A N 1
ATOM 2484 C CA . LEU A 1 354 ? 49.356 -32.116 -26.224 1.00 73.59 318 LEU A CA 1
ATOM 2485 C C . LEU A 1 354 ? 49.985 -30.725 -26.171 1.00 74.91 318 LEU A C 1
ATOM 2486 O O . LEU A 1 354 ? 49.631 -29.913 -25.314 1.00 74.94 318 LEU A O 1
ATOM 2491 N N . ALA A 1 355 ? 50.914 -30.452 -27.085 1.00 66.85 319 ALA A N 1
ATOM 2492 C CA . ALA A 1 355 ? 51.586 -29.147 -27.165 1.00 68.30 319 ALA A CA 1
ATOM 2493 C C . ALA A 1 355 ? 50.685 -28.121 -27.829 1.00 68.25 319 ALA A C 1
ATOM 2494 O O . ALA A 1 355 ? 49.788 -28.493 -28.581 1.00 67.34 319 ALA A O 1
ATOM 2496 N N . MET B 1 37 ? 31.828 -67.425 -1.984 1.00 110.46 1 MET B N 1
ATOM 2497 C CA . MET B 1 37 ? 30.713 -66.590 -1.535 1.00 106.54 1 MET B CA 1
ATOM 2498 C C . MET B 1 37 ? 29.471 -66.759 -2.419 1.00 97.52 1 MET B C 1
ATOM 2499 O O . MET B 1 37 ? 29.363 -66.135 -3.474 1.00 94.07 1 MET B O 1
ATOM 2504 N N . THR B 1 38 ? 28.534 -67.596 -1.972 1.00 89.91 2 THR B N 1
ATOM 2505 C CA . THR B 1 38 ? 27.378 -67.976 -2.783 1.00 81.89 2 THR B CA 1
ATOM 2506 C C . THR B 1 38 ? 26.195 -68.440 -1.926 1.00 78.93 2 THR B C 1
ATOM 2507 O O . THR B 1 38 ? 26.374 -68.950 -0.818 1.00 82.90 2 THR B O 1
ATOM 2511 N N . SER B 1 39 ? 24.984 -68.259 -2.444 1.00 86.16 3 SER B N 1
ATOM 2512 C CA . SER B 1 39 ? 23.780 -68.721 -1.754 1.00 82.51 3 SER B CA 1
ATOM 2513 C C . SER B 1 39 ? 23.368 -70.085 -2.289 1.00 78.77 3 SER B C 1
ATOM 2514 O O . SER B 1 39 ? 22.403 -70.688 -1.815 1.00 75.75 3 SER B O 1
ATOM 2517 N N . LEU B 1 40 ? 24.118 -70.563 -3.280 1.00 63.01 4 LEU B N 1
ATOM 2518 C CA . LEU B 1 40 ? 23.939 -71.908 -3.823 1.00 62.40 4 LEU B CA 1
ATOM 2519 C C . LEU B 1 40 ? 24.257 -72.972 -2.783 1.00 63.69 4 LEU B C 1
ATOM 2520 O O . LEU B 1 40 ? 25.200 -72.844 -2.009 1.00 65.26 4 LEU B O 1
ATOM 2525 N N . PHE B 1 41 ? 23.458 -74.025 -2.769 1.00 65.53 5 PHE B N 1
ATOM 2526 C CA . PHE B 1 41 ? 23.774 -75.202 -1.984 1.00 66.69 5 PHE B CA 1
ATOM 2527 C C . PHE B 1 41 ? 24.895 -75.941 -2.697 1.00 68.00 5 PHE B C 1
ATOM 2528 O O . PHE B 1 41 ? 25.237 -75.599 -3.832 1.00 66.39 5 PHE B O 1
ATOM 2536 N N . ALA B 1 42 ? 25.469 -76.938 -2.032 1.00 71.41 6 ALA B N 1
ATOM 2537 C CA . ALA B 1 42 ? 26.620 -77.656 -2.574 1.00 74.38 6 ALA B CA 1
ATOM 2538 C C . ALA B 1 42 ? 26.302 -78.248 -3.933 1.00 70.79 6 ALA B C 1
ATOM 2539 O O . ALA B 1 42 ? 25.147 -78.586 -4.209 1.00 69.63 6 ALA B O 1
ATOM 2541 N N . ALA B 1 43 ? 27.323 -78.358 -4.780 1.00 73.29 7 ALA B N 1
ATOM 2542 C CA . ALA B 1 43 ? 27.199 -79.136 -6.008 1.00 70.97 7 ALA B CA 1
ATOM 2543 C C . ALA B 1 43 ? 26.666 -80.526 -5.637 1.00 71.89 7 ALA B C 1
ATOM 2544 O O . ALA B 1 43 ? 26.985 -81.068 -4.566 1.00 76.43 7 ALA B O 1
ATOM 2546 N N . ILE B 1 44 ? 25.829 -81.089 -6.500 1.00 60.88 8 ILE B N 1
ATOM 2547 C CA . ILE B 1 44 ? 25.118 -82.301 -6.133 1.00 61.03 8 ILE B CA 1
ATOM 2548 C C . ILE B 1 44 ? 24.851 -83.196 -7.335 1.00 60.41 8 ILE B C 1
ATOM 2549 O O . ILE B 1 44 ? 24.479 -82.719 -8.410 1.00 59.27 8 ILE B O 1
ATOM 2554 N N . GLN B 1 45 ? 25.039 -84.496 -7.150 1.00 70.45 9 GLN B N 1
ATOM 2555 C CA . GLN B 1 45 ? 24.742 -85.457 -8.196 1.00 70.08 9 GLN B CA 1
ATOM 2556 C C . GLN B 1 45 ? 23.406 -86.117 -7.899 1.00 69.58 9 GLN B C 1
ATOM 2557 O O . GLN B 1 45 ? 23.001 -86.177 -6.745 1.00 69.98 9 GLN B O 1
ATOM 2563 N N . PRO B 1 46 ? 22.698 -86.590 -8.941 1.00 69.24 10 PRO B N 1
ATOM 2564 C CA . PRO B 1 46 ? 21.383 -87.216 -8.712 1.00 67.71 10 PRO B CA 1
ATOM 2565 C C . PRO B 1 46 ? 21.453 -88.576 -8.018 1.00 71.95 10 PRO B C 1
ATOM 2566 O O . PRO B 1 46 ? 22.443 -89.284 -8.215 1.00 75.46 10 PRO B O 1
ATOM 2570 N N . TYR B 1 47 ? 20.433 -88.924 -7.227 1.00 65.90 11 TYR B N 1
ATOM 2571 C CA . TYR B 1 47 ? 20.353 -90.256 -6.618 1.00 67.12 11 TYR B CA 1
ATOM 2572 C C . TYR B 1 47 ? 19.685 -91.297 -7.541 1.00 66.93 11 TYR B C 1
ATOM 2573 O O . TYR B 1 47 ? 19.789 -92.509 -7.313 1.00 68.18 11 TYR B O 1
ATOM 2582 N N . LYS B 1 48 ? 19.011 -90.816 -8.581 1.00 71.07 12 LYS B N 1
ATOM 2583 C CA . LYS B 1 48 ? 18.317 -91.683 -9.519 1.00 70.63 12 LYS B CA 1
ATOM 2584 C C . LYS B 1 48 ? 18.175 -90.934 -10.854 1.00 69.43 12 LYS B C 1
ATOM 2585 O O . LYS B 1 48 ? 17.939 -89.726 -10.862 1.00 68.34 12 LYS B O 1
ATOM 2591 N N . THR B 1 49 ? 18.366 -91.632 -11.976 1.00 63.66 13 THR B N 1
ATOM 2592 C CA . THR B 1 49 ? 18.103 -91.049 -13.289 1.00 62.64 13 THR B CA 1
ATOM 2593 C C . THR B 1 49 ? 17.089 -91.941 -13.989 1.00 62.66 13 THR B C 1
ATOM 2594 O O . THR B 1 49 ? 17.012 -93.131 -13.697 1.00 63.72 13 THR B O 1
ATOM 2598 N N . HIS B 1 50 ? 16.314 -91.374 -14.909 1.00 68.84 14 HIS B N 1
ATOM 2599 C CA . HIS B 1 50 ? 15.280 -92.131 -15.604 1.00 68.88 14 HIS B CA 1
ATOM 2600 C C . HIS B 1 50 ? 15.214 -91.779 -17.070 1.00 68.37 14 HIS B C 1
ATOM 2601 O O . HIS B 1 50 ? 15.625 -90.689 -17.487 1.00 67.58 14 HIS B O 1
ATOM 2608 N N . LEU B 1 51 ? 14.653 -92.693 -17.847 1.00 63.52 15 LEU B N 1
ATOM 2609 C CA . LEU B 1 51 ? 14.324 -92.405 -19.229 1.00 63.10 15 LEU B CA 1
ATOM 2610 C C . LEU B 1 51 ? 12.859 -92.710 -19.386 1.00 62.75 15 LEU B C 1
ATOM 2611 O O . LEU B 1 51 ? 12.428 -93.851 -19.207 1.00 63.68 15 LEU B O 1
ATOM 2616 N N . LEU B 1 52 ? 12.078 -91.684 -19.696 1.00 60.70 16 LEU B N 1
ATOM 2617 C CA . LEU B 1 52 ? 10.646 -91.866 -19.810 1.00 60.35 16 LEU B CA 1
ATOM 2618 C C . LEU B 1 52 ? 10.176 -91.540 -21.208 1.00 60.02 16 LEU B C 1
ATOM 2619 O O . LEU B 1 52 ? 10.323 -90.403 -21.684 1.00 59.09 16 LEU B O 1
ATOM 2624 N N . ARG B 1 53 ? 9.601 -92.554 -21.842 1.00 63.18 17 ARG B N 1
ATOM 2625 C CA . ARG B 1 53 ? 8.975 -92.459 -23.146 1.00 63.16 17 ARG B CA 1
ATOM 2626 C C . ARG B 1 53 ? 7.693 -91.679 -23.026 1.00 62.06 17 ARG B C 1
ATOM 2627 O O . ARG B 1 53 ? 6.858 -92.008 -22.201 1.00 62.08 17 ARG B O 1
ATOM 2635 N N . VAL B 1 54 ? 7.527 -90.651 -23.851 1.00 59.08 18 VAL B N 1
ATOM 2636 C CA . VAL B 1 54 ? 6.330 -89.820 -23.766 1.00 58.00 18 VAL B CA 1
ATOM 2637 C C . VAL B 1 54 ? 5.564 -89.752 -25.089 1.00 58.13 18 VAL B C 1
ATOM 2638 O O . VAL B 1 54 ? 4.430 -89.285 -25.145 1.00 57.48 18 VAL B O 1
ATOM 2642 N N . SER B 1 55 ? 6.189 -90.252 -26.142 1.00 54.56 19 SER B N 1
ATOM 2643 C CA . SER B 1 55 ? 5.560 -90.329 -27.446 1.00 55.00 19 SER B CA 1
ATOM 2644 C C . SER B 1 55 ? 6.224 -91.489 -28.187 1.00 56.63 19 SER B C 1
ATOM 2645 O O . SER B 1 55 ? 7.128 -92.120 -27.645 1.00 57.24 19 SER B O 1
ATOM 2648 N N . PRO B 1 56 ? 5.762 -91.817 -29.410 1.00 69.08 20 PRO B N 1
ATOM 2649 C CA . PRO B 1 56 ? 6.434 -92.921 -30.109 1.00 75.29 20 PRO B CA 1
ATOM 2650 C C . PRO B 1 56 ? 7.838 -92.530 -30.519 1.00 76.29 20 PRO B C 1
ATOM 2651 O O . PRO B 1 56 ? 8.644 -93.356 -30.942 1.00 82.55 20 PRO B O 1
ATOM 2655 N N . LEU B 1 57 ? 8.118 -91.246 -30.361 1.00 63.46 21 LEU B N 1
ATOM 2656 C CA . LEU B 1 57 ? 9.302 -90.635 -30.896 1.00 63.44 21 LEU B CA 1
ATOM 2657 C C . LEU B 1 57 ? 10.182 -90.181 -29.754 1.00 62.63 21 LEU B C 1
ATOM 2658 O O . LEU B 1 57 ? 11.361 -90.512 -29.708 1.00 63.29 21 LEU B O 1
ATOM 2663 N N . HIS B 1 58 ? 9.595 -89.423 -28.825 1.00 63.73 22 HIS B N 1
ATOM 2664 C CA . HIS B 1 58 ? 10.364 -88.697 -27.813 1.00 62.86 22 HIS B CA 1
ATOM 2665 C C . HIS B 1 58 ? 10.559 -89.442 -26.521 1.00 63.12 22 HIS B C 1
ATOM 2666 O O . HIS B 1 58 ? 9.725 -90.255 -26.124 1.00 63.47 22 HIS B O 1
ATOM 2673 N N . ARG B 1 59 ? 11.641 -89.104 -25.834 1.00 66.94 23 ARG B N 1
ATOM 2674 C CA . ARG B 1 59 ? 12.068 -89.867 -24.687 1.00 68.95 23 ARG B CA 1
ATOM 2675 C C . ARG B 1 59 ? 12.880 -88.992 -23.754 1.00 66.32 23 ARG B C 1
ATOM 2676 O O . ARG B 1 59 ? 13.975 -88.547 -24.102 1.00 68.14 23 ARG B O 1
ATOM 2684 N N . LEU B 1 60 ? 12.334 -88.741 -22.568 1.00 56.32 24 LEU B N 1
ATOM 2685 C CA . LEU B 1 60 ? 12.851 -87.688 -21.699 1.00 55.55 24 LEU B CA 1
ATOM 2686 C C . LEU B 1 60 ? 13.757 -88.242 -20.609 1.00 56.31 24 LEU B C 1
ATOM 2687 O O . LEU B 1 60 ? 13.394 -89.191 -19.898 1.00 56.92 24 LEU B O 1
ATOM 2692 N N . SER B 1 61 ? 14.945 -87.650 -20.508 1.00 57.94 25 SER B N 1
ATOM 2693 C CA . SER B 1 61 ? 15.885 -87.918 -19.418 1.00 58.60 25 SER B CA 1
ATOM 2694 C C . SER B 1 61 ? 15.465 -87.126 -18.177 1.00 57.83 25 SER B C 1
ATOM 2695 O O . SER B 1 61 ? 15.325 -85.900 -18.228 1.00 56.87 25 SER B O 1
ATOM 2698 N N . ILE B 1 62 ? 15.254 -87.833 -17.073 1.00 60.47 26 ILE B N 1
ATOM 2699 C CA . ILE B 1 62 ? 14.789 -87.244 -15.813 1.00 59.98 26 ILE B CA 1
ATOM 2700 C C . ILE B 1 62 ? 15.805 -87.561 -14.723 1.00 60.96 26 ILE B C 1
ATOM 2701 O O . ILE B 1 62 ? 16.270 -88.689 -14.621 1.00 62.06 26 ILE B O 1
ATOM 2706 N N . LYS B 1 63 ? 16.146 -86.570 -13.909 1.00 61.68 27 LYS B N 1
ATOM 2707 C CA . LYS B 1 63 ? 17.151 -86.756 -12.868 1.00 62.69 27 LYS B CA 1
ATOM 2708 C C . LYS B 1 63 ? 16.658 -86.212 -11.539 1.00 62.49 27 LYS B C 1
ATOM 2709 O O . LYS B 1 63 ? 16.187 -85.071 -11.458 1.00 61.53 27 LYS B O 1
ATOM 2715 N N . GLU B 1 64 ? 16.749 -87.042 -10.502 1.00 64.27 28 GLU B N 1
ATOM 2716 C CA . GLU B 1 64 ? 16.241 -86.671 -9.190 1.00 64.32 28 GLU B CA 1
ATOM 2717 C C . GLU B 1 64 ? 17.392 -86.406 -8.239 1.00 65.31 28 GLU B C 1
ATOM 2718 O O . GLU B 1 64 ? 18.357 -87.155 -8.197 1.00 66.41 28 GLU B O 1
ATOM 2724 N N . TYR B 1 65 ? 17.282 -85.319 -7.487 1.00 61.95 29 TYR B N 1
ATOM 2725 C CA . TYR B 1 65 ? 18.341 -84.910 -6.581 1.00 62.93 29 TYR B CA 1
ATOM 2726 C C . TYR B 1 65 ? 17.766 -84.608 -5.208 1.00 63.28 29 TYR B C 1
ATOM 2727 O O . TYR B 1 65 ? 16.577 -84.249 -5.073 1.00 62.44 29 TYR B O 1
ATOM 2736 N N . GLY B 1 66 ? 18.620 -84.721 -4.193 1.00 61.70 30 GLY B N 1
ATOM 2737 C CA . GLY B 1 66 ? 18.265 -84.298 -2.848 1.00 62.25 30 GLY B CA 1
ATOM 2738 C C . GLY B 1 66 ? 17.620 -85.372 -2.003 1.00 63.04 30 GLY B C 1
ATOM 2739 O O . GLY B 1 66 ? 18.123 -86.494 -1.926 1.00 64.02 30 GLY B O 1
ATOM 2740 N N . ASN B 1 67 ? 16.505 -85.018 -1.368 1.00 66.36 31 ASN B N 1
ATOM 2741 C CA . ASN B 1 67 ? 15.795 -85.907 -0.446 1.00 67.18 31 ASN B CA 1
ATOM 2742 C C . ASN B 1 67 ? 14.561 -86.543 -1.084 1.00 66.27 31 ASN B C 1
ATOM 2743 O O . ASN B 1 67 ? 13.594 -85.849 -1.418 1.00 65.05 31 ASN B O 1
ATOM 2748 N N . PRO B 1 68 ? 14.581 -87.877 -1.240 1.00 62.07 32 PRO B N 1
ATOM 2749 C CA . PRO B 1 68 ? 13.450 -88.580 -1.859 1.00 61.39 32 PRO B CA 1
ATOM 2750 C C . PRO B 1 68 ? 12.166 -88.333 -1.079 1.00 61.17 32 PRO B C 1
ATOM 2751 O O . PRO B 1 68 ? 11.072 -88.445 -1.617 1.00 60.27 32 PRO B O 1
ATOM 2755 N N . GLN B 1 69 ? 12.313 -87.974 0.187 1.00 79.98 33 GLN B N 1
ATOM 2756 C CA . GLN B 1 69 ? 11.173 -87.760 1.060 1.00 80.65 33 GLN B CA 1
ATOM 2757 C C . GLN B 1 69 ? 10.757 -86.291 1.120 1.00 76.37 33 GLN B C 1
ATOM 2758 O O . GLN B 1 69 ? 9.755 -85.949 1.747 1.00 76.55 33 GLN B O 1
ATOM 2764 N N . GLY B 1 70 ? 11.527 -85.428 0.461 1.00 68.87 34 GLY B N 1
ATOM 2765 C CA . GLY B 1 70 ? 11.314 -83.997 0.547 1.00 67.43 34 GLY B CA 1
ATOM 2766 C C . GLY B 1 70 ? 10.101 -83.506 -0.214 1.00 65.90 34 GLY B C 1
ATOM 2767 O O . GLY B 1 70 ? 9.338 -84.301 -0.777 1.00 65.46 34 GLY B O 1
ATOM 2768 N N . LYS B 1 71 ? 9.917 -82.187 -0.224 1.00 80.68 35 LYS B N 1
ATOM 2769 C CA . LYS B 1 71 ? 8.840 -81.567 -0.986 1.00 74.62 35 LYS B CA 1
ATOM 2770 C C . LYS B 1 71 ? 9.204 -81.611 -2.463 1.00 69.53 35 LYS B C 1
ATOM 2771 O O . LYS B 1 71 ? 10.307 -81.203 -2.847 1.00 69.05 35 LYS B O 1
ATOM 2777 N N . PRO B 1 72 ? 8.281 -82.120 -3.298 1.00 55.20 36 PRO B N 1
ATOM 2778 C CA . PRO B 1 72 ? 8.561 -82.257 -4.733 1.00 54.38 36 PRO B CA 1
ATOM 2779 C C . PRO B 1 72 ? 8.607 -80.903 -5.437 1.00 53.28 36 PRO B C 1
ATOM 2780 O O . PRO B 1 72 ? 7.737 -80.047 -5.208 1.00 52.67 36 PRO B O 1
ATOM 2784 N N . VAL B 1 73 ? 9.623 -80.719 -6.281 1.00 54.99 37 VAL B N 1
ATOM 2785 C CA . VAL B 1 73 ? 9.750 -79.521 -7.109 1.00 54.02 37 VAL B CA 1
ATOM 2786 C C . VAL B 1 73 ? 10.247 -79.912 -8.506 1.00 53.65 37 VAL B C 1
ATOM 2787 O O . VAL B 1 73 ? 11.102 -80.772 -8.648 1.00 54.37 37 VAL B O 1
ATOM 2791 N N . VAL B 1 74 ? 9.685 -79.309 -9.543 1.00 56.09 38 VAL B N 1
ATOM 2792 C CA . VAL B 1 74 ? 10.129 -79.611 -10.897 1.00 55.79 38 VAL B CA 1
ATOM 2793 C C . VAL B 1 74 ? 10.802 -78.377 -11.469 1.00 55.33 38 VAL B C 1
ATOM 2794 O O . VAL B 1 74 ? 10.306 -77.271 -11.319 1.00 54.72 38 VAL B O 1
ATOM 2798 N N . PHE B 1 75 ? 11.963 -78.568 -12.079 1.00 56.65 39 PHE B N 1
ATOM 2799 C CA . PHE B 1 75 ? 12.711 -77.471 -12.654 1.00 56.37 39 PHE B CA 1
ATOM 2800 C C . PHE B 1 75 ? 12.498 -77.486 -14.144 1.00 55.74 39 PHE B C 1
ATOM 2801 O O . PHE B 1 75 ? 12.689 -78.523 -14.790 1.00 56.07 39 PHE B O 1
ATOM 2809 N N . LEU B 1 76 ? 12.107 -76.344 -14.694 1.00 56.12 40 LEU B N 1
ATOM 2810 C CA . LEU B 1 76 ? 11.945 -76.214 -16.135 1.00 55.61 40 LEU B CA 1
ATOM 2811 C C . LEU B 1 76 ? 13.090 -75.369 -16.701 1.00 55.76 40 LEU B C 1
ATOM 2812 O O . LEU B 1 76 ? 13.153 -74.154 -16.449 1.00 55.46 40 LEU B O 1
ATOM 2817 N N . HIS B 1 77 ? 13.981 -76.004 -17.469 1.00 52.60 41 HIS B N 1
ATOM 2818 C CA . HIS B 1 77 ? 15.113 -75.299 -18.078 1.00 52.87 41 HIS B CA 1
ATOM 2819 C C . HIS B 1 77 ? 14.606 -74.359 -19.155 1.00 52.11 41 HIS B C 1
ATOM 2820 O O . HIS B 1 77 ? 13.469 -74.490 -19.616 1.00 51.48 41 HIS B O 1
ATOM 2827 N N . GLY B 1 78 ? 15.443 -73.411 -19.559 1.00 61.24 42 GLY B N 1
ATOM 2828 C CA . GLY B 1 78 ? 15.056 -72.433 -20.558 1.00 60.63 42 GLY B CA 1
ATOM 2829 C C . GLY B 1 78 ? 15.396 -72.837 -21.980 1.00 60.85 42 GLY B C 1
ATOM 2830 O O . GLY B 1 78 ? 15.477 -74.032 -22.295 1.00 61.26 42 GLY B O 1
ATOM 2831 N N . GLY B 1 79 ? 15.595 -71.829 -22.829 1.00 58.90 43 GLY B N 1
ATOM 2832 C CA . GLY B 1 79 ? 15.796 -72.027 -24.246 1.00 59.11 43 GLY B CA 1
ATOM 2833 C C . GLY B 1 79 ? 14.637 -71.400 -25.007 1.00 58.34 43 GLY B C 1
ATOM 2834 O O . GLY B 1 79 ? 14.585 -70.170 -25.157 1.00 58.01 43 GLY B O 1
ATOM 2835 N N . PRO B 1 80 ? 13.675 -72.228 -25.472 1.00 55.36 44 PRO B N 1
ATOM 2836 C CA . PRO B 1 80 ? 13.599 -73.692 -25.285 1.00 55.81 44 PRO B CA 1
ATOM 2837 C C . PRO B 1 80 ? 14.703 -74.475 -25.996 1.00 56.77 44 PRO B C 1
ATOM 2838 O O . PRO B 1 80 ? 15.280 -73.992 -26.974 1.00 57.09 44 PRO B O 1
ATOM 2842 N N . GLY B 1 81 ? 15.008 -75.663 -25.488 1.00 61.74 45 GLY B N 1
ATOM 2843 C CA . GLY B 1 81 ? 16.007 -76.508 -26.108 1.00 62.75 45 GLY B CA 1
ATOM 2844 C C . GLY B 1 81 ? 17.361 -76.421 -25.439 1.00 63.37 45 GLY B C 1
ATOM 2845 O O . GLY B 1 81 ? 18.347 -76.924 -25.972 1.00 65.11 45 GLY B O 1
ATOM 2846 N N . GLY B 1 82 ? 17.427 -75.792 -24.270 1.00 66.18 46 GLY B N 1
ATOM 2847 C CA . GLY B 1 82 ? 18.706 -75.630 -23.593 1.00 66.85 46 GLY B CA 1
ATOM 2848 C C . GLY B 1 82 ? 19.145 -76.825 -22.759 1.00 67.67 46 GLY B C 1
ATOM 2849 O O . GLY B 1 82 ? 20.338 -77.037 -22.539 1.00 71.98 46 GLY B O 1
ATOM 2850 N N . GLY B 1 83 ? 18.174 -77.606 -22.290 1.00 59.63 47 GLY B N 1
ATOM 2851 C CA . GLY B 1 83 ? 18.453 -78.726 -21.421 1.00 60.31 47 GLY B CA 1
ATOM 2852 C C . GLY B 1 83 ? 18.767 -78.251 -20.017 1.00 60.34 47 GLY B C 1
ATOM 2853 O O . GLY B 1 83 ? 19.065 -77.071 -19.803 1.00 60.06 47 GLY B O 1
ATOM 2854 N N . ALA B 1 84 ? 18.688 -79.170 -19.055 1.00 61.11 48 ALA B N 1
ATOM 2855 C CA . ALA B 1 84 ? 19.027 -78.871 -17.663 1.00 61.40 48 ALA B CA 1
ATOM 2856 C C . ALA B 1 84 ? 20.408 -79.410 -17.340 1.00 62.62 48 ALA B C 1
ATOM 2857 O O . ALA B 1 84 ? 20.952 -80.251 -18.084 1.00 63.24 48 ALA B O 1
ATOM 2859 N N . SER B 1 85 ? 20.988 -78.930 -16.239 1.00 57.33 49 SER B N 1
ATOM 2860 C CA . SER B 1 85 ? 22.271 -79.474 -15.790 1.00 58.59 49 SER B CA 1
ATOM 2861 C C . SER B 1 85 ? 22.300 -79.642 -14.276 1.00 59.15 49 SER B C 1
ATOM 2862 O O . SER B 1 85 ? 21.452 -79.090 -13.587 1.00 58.54 49 SER B O 1
ATOM 2865 N N . ASP B 1 86 ? 23.261 -80.419 -13.773 1.00 64.27 50 ASP B N 1
ATOM 2866 C CA . ASP B 1 86 ? 23.338 -80.712 -12.350 1.00 66.66 50 ASP B CA 1
ATOM 2867 C C . ASP B 1 86 ? 23.314 -79.435 -11.521 1.00 66.30 50 ASP B C 1
ATOM 2868 O O . ASP B 1 86 ? 22.683 -79.389 -10.460 1.00 66.29 50 ASP B O 1
ATOM 2873 N N . SER B 1 87 ? 23.975 -78.392 -12.023 1.00 69.40 51 SER B N 1
ATOM 2874 C CA . SER B 1 87 ? 24.090 -77.134 -11.288 1.00 69.25 51 SER B CA 1
ATOM 2875 C C . SER B 1 87 ? 22.728 -76.506 -10.991 1.00 65.69 51 SER B C 1
ATOM 2876 O O . SER B 1 87 ? 22.575 -75.801 -9.993 1.00 65.91 51 SER B O 1
ATOM 2879 N N . ASP B 1 88 ? 21.738 -76.760 -11.845 1.00 62.96 52 ASP B N 1
ATOM 2880 C CA . ASP B 1 88 ? 20.414 -76.186 -11.619 1.00 61.92 52 ASP B CA 1
ATOM 2881 C C . ASP B 1 88 ? 19.765 -76.766 -10.371 1.00 62.26 52 ASP B C 1
ATOM 2882 O O . ASP B 1 88 ? 18.838 -76.175 -9.826 1.00 61.73 52 ASP B O 1
ATOM 2887 N N . ALA B 1 89 ? 20.250 -77.920 -9.916 1.00 62.25 53 ALA B N 1
ATOM 2888 C CA . ALA B 1 89 ? 19.730 -78.533 -8.692 1.00 62.76 53 ALA B CA 1
ATOM 2889 C C . ALA B 1 89 ? 20.193 -77.797 -7.434 1.00 63.62 53 ALA B C 1
ATOM 2890 O O . ALA B 1 89 ? 19.690 -78.059 -6.331 1.00 64.08 53 ALA B O 1
ATOM 2892 N N . ARG B 1 90 ? 21.144 -76.878 -7.611 1.00 61.56 54 ARG B N 1
ATOM 2893 C CA . ARG B 1 90 ? 21.800 -76.185 -6.495 1.00 62.66 54 ARG B CA 1
ATOM 2894 C C . ARG B 1 90 ? 20.982 -75.036 -5.902 1.00 62.20 54 ARG B C 1
ATOM 2895 O O . ARG B 1 90 ? 21.399 -74.404 -4.936 1.00 63.16 54 ARG B O 1
ATOM 2903 N N . ARG B 1 91 ? 19.810 -74.775 -6.458 1.00 66.09 55 ARG B N 1
ATOM 2904 C CA . ARG B 1 91 ? 19.014 -73.671 -5.946 1.00 65.30 55 ARG B CA 1
ATOM 2905 C C . ARG B 1 91 ? 18.002 -74.158 -4.924 1.00 65.43 55 ARG B C 1
ATOM 2906 O O . ARG B 1 91 ? 17.215 -73.365 -4.402 1.00 65.15 55 ARG B O 1
ATOM 2914 N N . PHE B 1 92 ? 18.026 -75.459 -4.637 1.00 59.94 56 PHE B N 1
ATOM 2915 C CA . PHE B 1 92 ? 17.041 -76.048 -3.738 1.00 60.10 56 PHE B CA 1
AT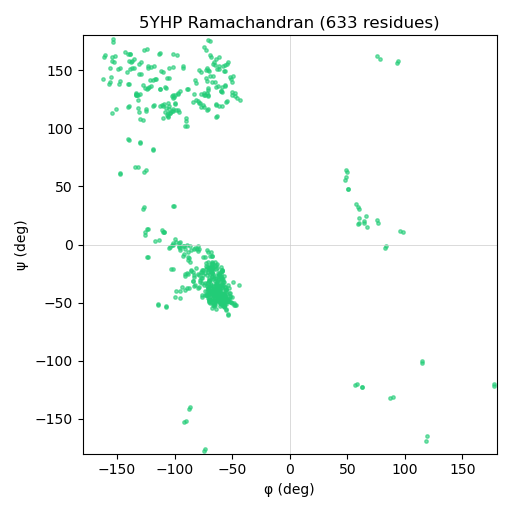OM 2916 C C . PHE B 1 92 ? 17.749 -76.758 -2.602 1.00 61.71 56 PHE B C 1
ATOM 2917 O O . PHE B 1 92 ? 18.711 -77.499 -2.838 1.00 62.38 56 PHE B O 1
ATOM 2925 N N . ASN B 1 93 ? 17.281 -76.535 -1.372 1.00 64.44 57 ASN B N 1
ATOM 2926 C CA . ASN B 1 93 ? 17.830 -77.236 -0.210 1.00 66.08 57 ASN B CA 1
ATOM 2927 C C . ASN B 1 93 ? 17.671 -78.751 -0.372 1.00 66.23 57 ASN B C 1
ATOM 2928 O O . ASN B 1 93 ? 16.550 -79.252 -0.476 1.00 65.53 57 ASN B O 1
ATOM 2933 N N . PRO B 1 94 ? 18.795 -79.480 -0.395 1.00 70.90 58 PRO B N 1
ATOM 2934 C CA . PRO B 1 94 ? 18.808 -80.919 -0.661 1.00 71.15 58 PRO B CA 1
ATOM 2935 C C . PRO B 1 94 ? 18.159 -81.724 0.457 1.00 72.03 58 PRO B C 1
ATOM 2936 O O . PRO B 1 94 ? 17.772 -82.884 0.240 1.00 72.04 58 PRO B O 1
ATOM 2940 N N . THR B 1 95 ? 18.044 -81.120 1.638 1.00 68.09 59 THR B N 1
ATOM 2941 C CA . THR B 1 95 ? 17.410 -81.782 2.773 1.00 69.05 59 THR B CA 1
ATOM 2942 C C . THR B 1 95 ? 15.894 -81.618 2.708 1.00 67.91 59 THR B C 1
ATOM 2943 O O . THR B 1 95 ? 15.134 -82.489 3.124 1.00 68.21 59 THR B O 1
ATOM 2947 N N . THR B 1 96 ? 15.471 -80.492 2.157 1.00 68.73 60 THR B N 1
ATOM 2948 C CA . THR B 1 96 ? 14.080 -80.087 2.176 1.00 67.74 60 THR B CA 1
ATOM 2949 C C . THR B 1 96 ? 13.323 -80.516 0.934 1.00 66.21 60 THR B C 1
ATOM 2950 O O . THR B 1 96 ? 12.145 -80.871 1.010 1.00 65.73 60 THR B O 1
ATOM 2954 N N . TYR B 1 97 ? 13.993 -80.475 -0.214 1.00 65.64 61 TYR B N 1
ATOM 2955 C CA . TYR B 1 97 ? 13.320 -80.721 -1.482 1.00 64.22 61 TYR B CA 1
ATOM 2956 C C . TYR B 1 97 ? 13.601 -82.083 -2.110 1.00 64.42 61 TYR B C 1
ATOM 2957 O O . TYR B 1 97 ? 14.723 -82.606 -2.045 1.00 65.36 61 TYR B O 1
ATOM 2966 N N . ARG B 1 98 ? 12.566 -82.646 -2.726 1.00 65.21 62 ARG B N 1
ATOM 2967 C CA . ARG B 1 98 ? 12.770 -83.676 -3.723 1.00 65.07 62 ARG B CA 1
ATOM 2968 C C . ARG B 1 98 ? 12.896 -82.944 -5.057 1.00 63.84 62 ARG B C 1
ATOM 2969 O O . ARG B 1 98 ? 11.916 -82.431 -5.599 1.00 62.71 62 ARG B O 1
ATOM 2977 N N . ILE B 1 99 ? 14.112 -82.883 -5.577 1.00 64.05 63 ILE B N 1
ATOM 2978 C CA . ILE B 1 99 ? 14.398 -82.021 -6.714 1.00 63.09 63 ILE B CA 1
ATOM 2979 C C . ILE B 1 99 ? 14.323 -82.807 -8.013 1.00 62.68 63 ILE B C 1
ATOM 2980 O O . ILE B 1 99 ? 15.134 -83.718 -8.242 1.00 63.50 63 ILE B O 1
ATOM 2985 N N . VAL B 1 100 ? 13.346 -82.465 -8.858 1.00 56.14 64 VAL B N 1
ATOM 2986 C CA . VAL B 1 100 ? 13.159 -83.171 -10.128 1.00 55.82 64 VAL B CA 1
ATOM 2987 C C . VAL B 1 100 ? 13.617 -82.331 -11.308 1.00 55.10 64 VAL B C 1
ATOM 2988 O O . VAL B 1 100 ? 13.024 -81.291 -11.614 1.00 54.13 64 VAL B O 1
ATOM 2992 N N . LEU B 1 101 ? 14.682 -82.767 -11.968 1.00 55.04 65 LEU B N 1
ATOM 2993 C CA . LEU B 1 101 ? 15.117 -82.092 -13.193 1.00 54.48 65 LEU B CA 1
ATOM 2994 C C . LEU B 1 101 ? 14.842 -83.010 -14.377 1.00 54.48 65 LEU B C 1
ATOM 2995 O O . LEU B 1 101 ? 14.871 -84.251 -14.235 1.00 55.28 65 LEU B O 1
ATOM 3000 N N . PHE B 1 102 ? 14.551 -82.410 -15.528 1.00 58.73 66 PHE B N 1
ATOM 3001 C CA . PHE B 1 102 ? 14.435 -83.165 -16.773 1.00 58.88 66 PHE B CA 1
ATOM 3002 C C . PHE B 1 102 ? 14.768 -82.283 -17.986 1.00 58.36 66 PHE B C 1
ATOM 3003 O O . PHE B 1 102 ? 14.698 -81.046 -17.920 1.00 57.64 66 PHE B O 1
ATOM 3011 N N . ASP B 1 103 ? 15.153 -82.919 -19.087 1.00 58.93 67 ASP B N 1
ATOM 3012 C CA . ASP B 1 103 ? 15.409 -82.200 -20.327 1.00 58.50 67 ASP B CA 1
ATOM 3013 C C . ASP B 1 103 ? 14.192 -82.337 -21.241 1.00 58.34 67 ASP B C 1
ATOM 3014 O O . ASP B 1 103 ? 13.786 -83.456 -21.581 1.00 59.15 67 ASP B O 1
ATOM 3019 N N . GLN B 1 104 ? 13.611 -81.196 -21.614 1.00 61.26 68 GLN B N 1
ATOM 3020 C CA . GLN B 1 104 ? 12.445 -81.136 -22.492 1.00 61.16 68 GLN B CA 1
ATOM 3021 C C . GLN B 1 104 ? 12.774 -81.684 -23.872 1.00 61.88 68 GLN B C 1
ATOM 3022 O O . GLN B 1 104 ? 13.935 -81.726 -24.256 1.00 62.18 68 GLN B O 1
ATOM 3028 N N . ARG B 1 105 ? 11.754 -82.080 -24.627 1.00 56.77 69 ARG B N 1
ATOM 3029 C CA . ARG B 1 105 ? 11.946 -82.802 -25.893 1.00 57.70 69 ARG B CA 1
ATOM 3030 C C . ARG B 1 105 ? 13.048 -82.267 -26.802 1.00 57.71 69 ARG B C 1
ATOM 3031 O O . ARG B 1 105 ? 13.053 -81.081 -27.167 1.00 56.96 69 ARG B O 1
ATOM 3039 N N . GLY B 1 106 ? 13.983 -83.149 -27.155 1.00 60.07 70 GLY B N 1
ATOM 3040 C CA . GLY B 1 106 ? 15.021 -82.816 -28.110 1.00 60.33 70 GLY B CA 1
ATOM 3041 C C . GLY B 1 106 ? 16.220 -82.089 -27.533 1.00 59.80 70 GLY B C 1
ATOM 3042 O O . GLY B 1 106 ? 17.179 -81.778 -28.254 1.00 60.04 70 GLY B O 1
ATOM 3043 N N . SER B 1 107 ? 16.178 -81.816 -26.235 1.00 64.56 71 SER B N 1
ATOM 3044 C CA . SER B 1 107 ? 17.281 -81.116 -25.593 1.00 64.17 71 SER B CA 1
ATOM 3045 C C . SER B 1 107 ? 18.017 -82.021 -24.614 1.00 64.93 71 SER B C 1
ATOM 3046 O O . SER B 1 107 ? 17.518 -83.083 -24.237 1.00 65.55 71 SER B O 1
ATOM 3049 N N . GLY B 1 108 ? 19.213 -81.585 -24.221 1.00 54.62 72 GLY B N 1
ATOM 3050 C CA . GLY B 1 108 ? 20.005 -82.259 -23.216 1.00 55.41 72 GLY B CA 1
ATOM 3051 C C . GLY B 1 108 ? 20.325 -83.690 -23.564 1.00 56.85 72 GLY B C 1
ATOM 3052 O O . GLY B 1 108 ? 20.934 -83.969 -24.588 1.00 57.56 72 GLY B O 1
ATOM 3053 N N . GLU B 1 109 ? 19.885 -84.597 -22.709 1.00 69.69 73 GLU B N 1
ATOM 3054 C CA . GLU B 1 109 ? 20.104 -86.005 -22.906 1.00 71.50 73 GLU B CA 1
ATOM 3055 C C . GLU B 1 109 ? 18.838 -86.698 -23.393 1.00 72.13 73 GLU B C 1
ATOM 3056 O O . GLU B 1 109 ? 18.849 -87.900 -23.666 1.00 77.10 73 GLU B O 1
ATOM 3062 N N . SER B 1 110 ? 17.750 -85.935 -23.506 1.00 58.41 74 SER B N 1
ATOM 3063 C CA . SER B 1 110 ? 16.497 -86.466 -24.027 1.00 58.51 74 SER B CA 1
ATOM 3064 C C . SER B 1 110 ? 16.662 -86.763 -25.516 1.00 59.17 74 SER B C 1
ATOM 3065 O O . SER B 1 110 ? 17.402 -86.077 -26.232 1.00 58.98 74 SER B O 1
ATOM 3068 N N . THR B 1 111 ? 16.000 -87.819 -25.971 1.00 65.48 75 THR B N 1
ATOM 3069 C CA . THR B 1 111 ? 16.143 -88.261 -27.344 1.00 66.41 75 THR B CA 1
ATOM 3070 C C . THR B 1 111 ? 14.788 -88.150 -28.034 1.00 66.15 75 THR B C 1
ATOM 3071 O O . THR B 1 111 ? 13.751 -88.200 -27.369 1.00 65.70 75 THR B O 1
ATOM 3075 N N . PRO B 1 112 ? 14.784 -87.984 -29.370 1.00 60.58 76 PRO B N 1
ATOM 3076 C CA . PRO B 1 112 ? 15.983 -87.808 -30.214 1.00 61.08 76 PRO B CA 1
ATOM 3077 C C . PRO B 1 112 ? 16.497 -86.353 -30.227 1.00 59.78 76 PRO B C 1
ATOM 3078 O O . PRO B 1 112 ? 15.708 -85.392 -30.211 1.00 58.67 76 PRO B O 1
ATOM 3082 N N . ALA B 1 113 ? 17.822 -86.205 -30.217 1.00 59.04 77 ALA B N 1
ATOM 3083 C CA . ALA B 1 113 ? 18.454 -84.892 -30.087 1.00 57.95 77 ALA B CA 1
ATOM 3084 C C . ALA B 1 113 ? 18.040 -83.995 -31.229 1.00 57.46 77 ALA B C 1
ATOM 3085 O O . ALA B 1 113 ? 18.062 -84.423 -32.387 1.00 58.39 77 ALA B O 1
ATOM 3087 N N . SER B 1 114 ? 17.641 -82.765 -30.900 1.00 58.66 78 SER B N 1
ATOM 3088 C CA . SER B 1 114 ? 17.387 -81.744 -31.920 1.00 58.21 78 SER B CA 1
ATOM 3089 C C . SER B 1 114 ? 16.168 -82.066 -32.823 1.00 58.67 78 SER B C 1
ATOM 3090 O O . SER B 1 114 ? 15.975 -81.443 -33.881 1.00 58.71 78 SER B O 1
ATOM 3093 N N . CYS B 1 115 ? 15.342 -83.016 -32.380 1.00 63.30 79 CYS B N 1
ATOM 3094 C CA . CYS B 1 115 ? 14.136 -83.413 -33.109 1.00 63.87 79 CYS B CA 1
ATOM 3095 C C . CYS B 1 115 ? 12.975 -82.405 -33.014 1.00 62.93 79 CYS B C 1
ATOM 3096 O O . CYS B 1 115 ? 12.452 -82.158 -31.926 1.00 62.12 79 CYS B O 1
ATOM 3099 N N . LEU B 1 116 ? 12.543 -81.851 -34.143 1.00 67.33 80 LEU B N 1
ATOM 3100 C CA . LEU B 1 116 ? 11.511 -80.810 -34.124 1.00 66.62 80 LEU B CA 1
ATOM 3101 C C . LEU B 1 116 ? 10.134 -81.376 -34.379 1.00 67.33 80 LEU B C 1
ATOM 3102 O O . LEU B 1 116 ? 9.130 -80.641 -34.424 1.00 67.03 80 LEU B O 1
ATOM 3107 N N . GLU B 1 117 ? 10.077 -82.691 -34.547 1.00 68.54 81 GLU B N 1
ATOM 3108 C CA . GLU B 1 117 ? 8.811 -83.338 -34.821 1.00 71.32 81 GLU B CA 1
ATOM 3109 C C . GLU B 1 117 ? 8.015 -83.453 -33.525 1.00 69.39 81 GLU B C 1
ATOM 3110 O O . GLU B 1 117 ? 8.544 -83.918 -32.512 1.00 68.08 81 GLU B O 1
ATOM 3116 N N . ASP B 1 118 ? 6.759 -83.012 -33.554 1.00 72.31 82 ASP B N 1
ATOM 3117 C CA . ASP B 1 118 ? 5.906 -83.047 -32.368 1.00 70.26 82 ASP B CA 1
ATOM 3118 C C . ASP B 1 118 ? 6.606 -82.410 -31.163 1.00 67.67 82 ASP B C 1
ATOM 3119 O O . ASP B 1 118 ? 6.636 -82.972 -30.068 1.00 67.41 82 ASP B O 1
ATOM 3124 N N . ASN B 1 119 ? 7.188 -81.234 -31.377 1.00 61.73 83 ASN B N 1
ATOM 3125 C CA . ASN B 1 119 ? 7.864 -80.517 -30.299 1.00 60.52 83 ASN B CA 1
ATOM 3126 C C . ASN B 1 119 ? 7.175 -79.181 -30.093 1.00 59.80 83 ASN B C 1
ATOM 3127 O O . ASN B 1 119 ? 7.629 -78.163 -30.627 1.00 59.44 83 ASN B O 1
ATOM 3132 N N . THR B 1 120 ? 6.073 -79.190 -29.335 1.00 63.95 84 THR B N 1
ATOM 3133 C CA . THR B 1 120 ? 5.255 -77.995 -29.132 1.00 63.51 84 THR B CA 1
ATOM 3134 C C . THR B 1 120 ? 5.049 -77.704 -27.656 1.00 62.71 84 THR B C 1
ATOM 3135 O O . THR B 1 120 ? 5.325 -78.564 -26.808 1.00 62.65 84 THR B O 1
ATOM 3139 N N . THR B 1 121 ? 4.553 -76.502 -27.353 1.00 52.67 85 THR B N 1
ATOM 3140 C CA . THR B 1 121 ? 4.285 -76.089 -25.970 1.00 52.00 85 THR B CA 1
ATOM 3141 C C . THR B 1 121 ? 3.320 -77.066 -25.295 1.00 52.47 85 THR B C 1
ATOM 3142 O O . THR B 1 121 ? 3.554 -77.523 -24.159 1.00 52.13 85 THR B O 1
ATOM 3146 N N . GLN B 1 122 ? 2.245 -77.385 -26.007 1.00 61.93 86 GLN B N 1
ATOM 3147 C CA . GLN B 1 122 ? 1.203 -78.238 -25.480 1.00 62.53 86 GLN B CA 1
ATOM 3148 C C . GLN B 1 122 ? 1.764 -79.611 -25.144 1.00 62.74 86 GLN B C 1
ATOM 3149 O O . GLN B 1 122 ? 1.407 -80.199 -24.127 1.00 62.75 86 GLN B O 1
ATOM 3155 N N . ALA B 1 123 ? 2.666 -80.106 -25.984 1.00 59.58 87 ALA B N 1
ATOM 3156 C CA . ALA B 1 123 ? 3.295 -81.407 -25.748 1.00 59.95 87 ALA B CA 1
ATOM 3157 C C . ALA B 1 123 ? 4.199 -81.364 -24.527 1.00 59.14 87 ALA B C 1
ATOM 3158 O O . ALA B 1 123 ? 4.245 -82.315 -23.742 1.00 59.41 87 ALA B O 1
ATOM 3160 N N . LEU B 1 124 ? 4.920 -80.261 -24.373 1.00 56.88 88 LEU B N 1
ATOM 3161 C CA . LEU B 1 124 ? 5.793 -80.093 -23.220 1.00 56.19 88 LEU B CA 1
ATOM 3162 C C . LEU B 1 124 ? 4.960 -80.001 -21.950 1.00 55.97 88 LEU B C 1
ATOM 3163 O O . LEU B 1 124 ? 5.294 -80.620 -20.933 1.00 56.02 88 LEU B O 1
ATOM 3168 N N . VAL B 1 125 ? 3.874 -79.240 -22.019 1.00 60.13 89 VAL B N 1
ATOM 3169 C CA . VAL B 1 125 ? 2.963 -79.107 -20.890 1.00 60.06 89 VAL B CA 1
ATOM 3170 C C . VAL B 1 125 ? 2.484 -80.486 -20.436 1.00 60.78 89 VAL B C 1
ATOM 3171 O O . VAL B 1 125 ? 2.475 -80.784 -19.238 1.00 60.68 89 VAL B O 1
ATOM 3175 N N . GLU B 1 126 ? 2.096 -81.327 -21.391 1.00 66.69 90 GLU B N 1
ATOM 3176 C CA . GLU B 1 126 ? 1.547 -82.640 -21.068 1.00 70.19 90 GLU B CA 1
ATOM 3177 C C . GLU B 1 126 ? 2.646 -83.548 -20.528 1.00 69.87 90 GLU B C 1
ATOM 3178 O O . GLU B 1 126 ? 2.402 -84.381 -19.657 1.00 71.37 90 GLU B O 1
ATOM 3184 N N . ASP B 1 127 ? 3.865 -83.358 -21.033 1.00 64.77 91 ASP B N 1
ATOM 3185 C CA . ASP B 1 127 ? 5.038 -84.089 -20.550 1.00 64.92 91 ASP B CA 1
ATOM 3186 C C . ASP B 1 127 ? 5.292 -83.895 -19.053 1.00 64.47 91 ASP B C 1
ATOM 3187 O O . ASP B 1 127 ? 5.616 -84.855 -18.346 1.00 65.03 91 ASP B O 1
ATOM 3192 N N . ILE B 1 128 ? 5.163 -82.658 -18.576 1.00 54.32 92 ILE B N 1
ATOM 3193 C CA . ILE B 1 128 ? 5.374 -82.383 -17.158 1.00 53.96 92 ILE B CA 1
ATOM 3194 C C . ILE B 1 128 ? 4.403 -83.206 -16.323 1.00 54.53 92 ILE B C 1
ATOM 3195 O O . ILE B 1 128 ? 4.752 -83.711 -15.253 1.00 54.76 92 ILE B O 1
ATOM 3200 N N . GLU B 1 129 ? 3.183 -83.351 -16.824 1.00 57.89 93 GLU B N 1
ATOM 3201 C CA . GLU B 1 129 ? 2.198 -84.164 -16.147 1.00 58.54 93 GLU B CA 1
ATOM 3202 C C . GLU B 1 129 ? 2.585 -85.647 -16.179 1.00 59.46 93 GLU B C 1
ATOM 3203 O O . GLU B 1 129 ? 2.452 -86.353 -15.174 1.00 59.92 93 GLU B O 1
ATOM 3209 N N . LYS B 1 130 ? 3.074 -86.116 -17.327 1.00 58.83 94 LYS B N 1
ATOM 3210 C CA . LYS B 1 130 ? 3.485 -87.509 -17.465 1.00 59.85 94 LYS B CA 1
ATOM 3211 C C . LYS B 1 130 ? 4.623 -87.837 -16.510 1.00 59.90 94 LYS B C 1
ATOM 3212 O O . LYS B 1 130 ? 4.694 -88.934 -15.961 1.00 60.77 94 LYS B O 1
ATOM 3218 N N . ILE B 1 131 ? 5.506 -86.874 -16.303 1.00 54.37 95 ILE B N 1
ATOM 3219 C CA . ILE B 1 131 ? 6.595 -87.036 -15.352 1.00 54.48 95 ILE B CA 1
ATOM 3220 C C . ILE B 1 131 ? 6.055 -87.083 -13.916 1.00 54.51 95 ILE B C 1
ATOM 3221 O O . ILE B 1 131 ? 6.418 -87.973 -13.138 1.00 55.31 95 ILE B O 1
ATOM 3226 N N . ARG B 1 132 ? 5.171 -86.138 -13.590 1.00 64.33 96 ARG B N 1
ATOM 3227 C CA . ARG B 1 132 ? 4.590 -86.044 -12.261 1.00 64.34 96 ARG B CA 1
ATOM 3228 C C . ARG B 1 132 ? 4.026 -87.377 -11.799 1.00 65.41 96 ARG B C 1
ATOM 3229 O O . ARG B 1 132 ? 4.330 -87.840 -10.703 1.00 65.90 96 ARG B O 1
ATOM 3237 N N . GLU B 1 133 ? 3.224 -88.007 -12.649 1.00 67.23 97 GLU B N 1
ATOM 3238 C CA . GLU B 1 133 ? 2.589 -89.276 -12.303 1.00 71.92 97 GLU B CA 1
ATOM 3239 C C . GLU B 1 133 ? 3.588 -90.409 -12.239 1.00 75.24 97 GLU B C 1
ATOM 3240 O O . GLU B 1 133 ? 3.564 -91.214 -11.323 1.00 78.48 97 GLU B O 1
ATOM 3246 N N . PHE B 1 134 ? 4.461 -90.466 -13.232 1.00 61.65 98 PHE B N 1
ATOM 3247 C CA . PHE B 1 134 ? 5.480 -91.507 -13.330 1.00 62.68 98 PHE B CA 1
ATOM 3248 C C . PHE B 1 134 ? 6.388 -91.555 -12.100 1.00 62.92 98 PHE B C 1
ATOM 3249 O O . PHE B 1 134 ? 6.723 -92.631 -11.609 1.00 64.11 98 PHE B O 1
ATOM 3257 N N . LEU B 1 135 ? 6.796 -90.386 -11.606 1.00 65.71 99 LEU B N 1
ATOM 3258 C CA . LEU B 1 135 ? 7.682 -90.322 -10.448 1.00 65.99 99 LEU B CA 1
ATOM 3259 C C . LEU B 1 135 ? 6.895 -90.491 -9.163 1.00 66.25 99 LEU B C 1
ATOM 3260 O O . LEU B 1 135 ? 7.488 -90.550 -8.073 1.00 66.70 99 LEU B O 1
ATOM 3265 N N . GLN B 1 136 ? 5.568 -90.576 -9.300 1.00 71.30 100 GLN B N 1
ATOM 3266 C CA . GLN B 1 136 ? 4.666 -90.706 -8.161 1.00 72.70 100 GLN B CA 1
ATOM 3267 C C . GLN B 1 136 ? 5.017 -89.672 -7.113 1.00 70.09 100 GLN B C 1
ATOM 3268 O O . GLN B 1 136 ? 5.322 -89.997 -5.975 1.00 72.67 100 GLN B O 1
ATOM 3274 N N . VAL B 1 137 ? 4.978 -88.419 -7.516 1.00 71.76 101 VAL B N 1
ATOM 3275 C CA . VAL B 1 137 ? 5.432 -87.3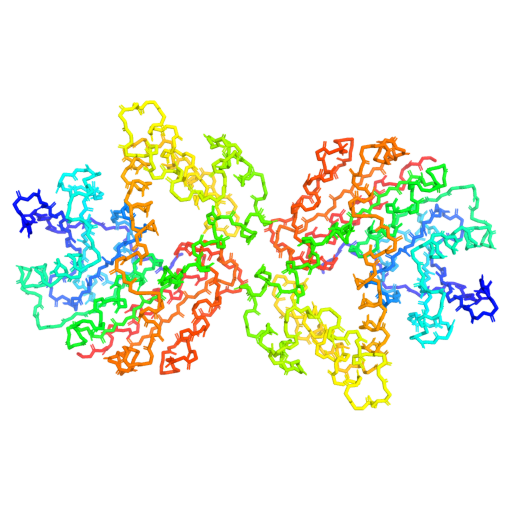22 -6.696 1.00 69.48 101 VAL B CA 1
ATOM 3276 C C . VAL B 1 137 ? 4.277 -86.913 -5.799 1.00 69.19 101 VAL B C 1
ATOM 3277 O O . VAL B 1 137 ? 4.460 -86.338 -4.725 1.00 68.80 101 VAL B O 1
ATOM 3281 N N . GLY B 1 138 ? 3.075 -87.256 -6.243 1.00 66.03 102 GLY B N 1
ATOM 3282 C CA . GLY B 1 138 ? 1.881 -86.881 -5.526 1.00 65.97 102 GLY B CA 1
ATOM 3283 C C . GLY B 1 138 ? 1.007 -85.994 -6.393 1.00 65.19 102 GLY B C 1
ATOM 3284 O O . GLY B 1 138 ? 1.254 -85.830 -7.598 1.00 64.77 102 GLY B O 1
ATOM 3285 N N . ALA B 1 139 ? -0.009 -85.401 -5.776 1.00 61.82 103 ALA B N 1
ATOM 3286 C CA . ALA B 1 139 ? -0.995 -84.624 -6.509 1.00 61.35 103 ALA B CA 1
ATOM 3287 C C . ALA B 1 139 ? -0.417 -83.333 -7.078 1.00 60.35 103 ALA B C 1
ATOM 3288 O O . ALA B 1 139 ? -0.775 -82.925 -8.192 1.00 60.01 103 ALA B O 1
ATOM 3290 N N . ALA B 1 140 ? 0.472 -82.686 -6.322 1.00 72.25 104 ALA B N 1
ATOM 3291 C CA . ALA B 1 140 ? 1.016 -81.385 -6.729 1.00 71.07 104 ALA B CA 1
ATOM 3292 C C . ALA B 1 140 ? 2.484 -81.200 -6.363 1.00 70.86 104 ALA B C 1
ATOM 3293 O O . ALA B 1 140 ? 3.041 -81.943 -5.555 1.00 71.45 104 ALA B O 1
ATOM 3295 N N . TRP B 1 141 ? 3.102 -80.193 -6.963 1.00 57.88 105 TRP B N 1
ATOM 3296 C CA . TRP B 1 141 ? 4.504 -79.882 -6.689 1.00 57.72 105 TRP B CA 1
ATOM 3297 C C . TRP B 1 141 ? 4.840 -78.415 -6.951 1.00 56.95 105 TRP B C 1
ATOM 3298 O O . TRP B 1 141 ? 4.082 -77.711 -7.635 1.00 56.52 105 TRP B O 1
ATOM 3309 N N . HIS B 1 142 ? 5.952 -77.955 -6.377 1.00 60.79 106 HIS B N 1
ATOM 3310 C CA . HIS B 1 142 ? 6.462 -76.619 -6.673 1.00 60.16 106 HIS B CA 1
ATOM 3311 C C . HIS B 1 142 ? 7.028 -76.619 -8.096 1.00 59.72 106 HIS B C 1
ATOM 3312 O O . HIS B 1 142 ? 7.497 -77.658 -8.602 1.00 60.02 106 HIS B O 1
ATOM 3319 N N . VAL B 1 143 ? 6.999 -75.453 -8.729 1.00 53.76 107 VAL B N 1
ATOM 3320 C CA . VAL B 1 143 ? 7.482 -75.300 -10.097 1.00 53.36 107 VAL B CA 1
ATOM 3321 C C . VAL B 1 143 ? 8.490 -74.155 -10.121 1.00 52.98 107 VAL B C 1
ATOM 3322 O O . VAL B 1 143 ? 8.258 -73.124 -9.500 1.00 52.83 107 VAL B O 1
ATOM 3326 N N . PHE B 1 144 ? 9.605 -74.342 -10.831 1.00 54.34 108 PHE B N 1
ATOM 3327 C CA . PHE B 1 144 ? 10.667 -73.350 -10.901 1.00 54.08 108 PHE B CA 1
ATOM 3328 C C . PHE B 1 144 ? 11.068 -73.192 -12.371 1.00 53.75 108 PHE B C 1
ATOM 3329 O O . PHE B 1 144 ? 11.336 -74.187 -13.062 1.00 53.99 108 PHE B O 1
ATOM 3337 N N . GLY B 1 145 ? 11.110 -71.955 -12.857 1.00 60.86 109 GLY B N 1
ATOM 3338 C CA . GLY B 1 145 ? 11.460 -71.720 -14.247 1.00 60.60 109 GLY B CA 1
ATOM 3339 C C . GLY B 1 145 ? 11.880 -70.289 -14.545 1.00 60.23 109 GLY B C 1
ATOM 3340 O O . GLY B 1 145 ? 11.328 -69.329 -13.988 1.00 60.08 109 GLY B O 1
ATOM 3341 N N . GLY B 1 146 ? 12.866 -70.145 -15.428 1.00 54.94 110 GLY B N 1
ATOM 3342 C CA . GLY B 1 146 ? 13.331 -68.835 -15.845 1.00 54.66 110 GLY B CA 1
ATOM 3343 C C . GLY B 1 146 ? 13.365 -68.767 -17.363 1.00 54.52 110 GLY B C 1
ATOM 3344 O O . GLY B 1 146 ? 13.617 -69.789 -18.028 1.00 54.74 110 GLY B O 1
ATOM 3345 N N . SER B 1 147 ? 13.090 -67.582 -17.916 1.00 57.09 111 SER B N 1
ATOM 3346 C CA . SER B 1 147 ? 13.141 -67.370 -19.365 1.00 57.07 111 SER B CA 1
ATOM 3347 C C . SER B 1 147 ? 12.107 -68.241 -20.064 1.00 57.23 111 SER B C 1
ATOM 3348 O O . SER B 1 147 ? 10.913 -68.146 -19.766 1.00 57.27 111 SER B O 1
ATOM 3351 N N . TRP B 1 148 ? 12.533 -69.091 -20.990 1.00 54.06 112 TRP B N 1
ATOM 3352 C CA . TRP B 1 148 ? 11.566 -70.019 -21.585 1.00 54.37 112 TRP B CA 1
ATOM 3353 C C . TRP B 1 148 ? 10.946 -70.884 -20.500 1.00 54.48 112 TRP B C 1
ATOM 3354 O O . TRP B 1 148 ? 9.810 -71.316 -20.621 1.00 54.69 112 TRP B O 1
ATOM 3365 N N . GLY B 1 149 ? 11.694 -71.121 -19.432 1.00 48.97 113 GLY B N 1
ATOM 3366 C CA . GLY B 1 149 ? 11.175 -71.887 -18.316 1.00 49.14 113 GLY B CA 1
ATOM 3367 C C . GLY B 1 149 ? 10.011 -71.221 -17.610 1.00 48.98 113 GLY B C 1
ATOM 3368 O O . GLY B 1 149 ? 9.106 -71.913 -17.112 1.00 49.20 113 GLY B O 1
ATOM 3369 N N . SER B 1 150 ? 10.015 -69.886 -17.559 1.00 52.96 114 SER B N 1
ATOM 3370 C CA . SER B 1 150 ? 8.861 -69.166 -17.020 1.00 52.96 114 SER B CA 1
ATOM 3371 C C . SER B 1 150 ? 7.690 -69.244 -17.982 1.00 53.18 114 SER B C 1
ATOM 3372 O O . SER B 1 150 ? 6.526 -69.268 -17.549 1.00 53.42 114 SER B O 1
ATOM 3375 N N . THR B 1 151 ? 7.985 -69.280 -19.283 1.00 50.64 115 THR B N 1
ATOM 3376 C CA . THR B 1 151 ? 6.926 -69.485 -20.283 1.00 51.03 115 THR B CA 1
ATOM 3377 C C . THR B 1 151 ? 6.247 -70.833 -20.051 1.00 51.39 115 THR B C 1
ATOM 3378 O O . THR B 1 151 ? 5.016 -70.921 -19.970 1.00 51.77 115 THR B O 1
ATOM 3382 N N . LEU B 1 152 ? 7.052 -71.883 -19.925 1.00 52.29 116 LEU B N 1
ATOM 3383 C CA . LEU B 1 152 ? 6.506 -73.224 -19.711 1.00 52.72 116 LEU B CA 1
ATOM 3384 C C . LEU B 1 152 ? 5.776 -73.299 -18.368 1.00 52.75 116 LEU B C 1
ATOM 3385 O O . LEU B 1 152 ? 4.639 -73.813 -18.293 1.00 53.17 116 LEU B O 1
ATOM 3390 N N . ALA B 1 153 ? 6.392 -72.732 -17.328 1.00 59.98 117 ALA B N 1
ATOM 3391 C CA . ALA B 1 153 ? 5.756 -72.650 -16.007 1.00 60.04 117 ALA B CA 1
ATOM 3392 C C . ALA B 1 153 ? 4.371 -72.005 -16.066 1.00 60.25 117 ALA B C 1
ATOM 3393 O O . ALA B 1 153 ? 3.405 -72.522 -15.513 1.00 60.63 117 ALA B O 1
ATOM 3395 N N . LEU B 1 154 ? 4.272 -70.867 -16.735 1.00 55.81 118 LEU B N 1
ATOM 3396 C CA . LEU B 1 154 ? 2.988 -70.195 -16.819 1.00 56.18 118 LEU B CA 1
ATOM 3397 C C . LEU B 1 154 ? 1.986 -71.041 -17.618 1.00 56.77 118 LEU B C 1
ATOM 3398 O O . LEU B 1 154 ? 0.832 -71.194 -17.201 1.00 57.27 118 LEU B O 1
ATOM 3403 N N . ALA B 1 155 ? 2.416 -71.609 -18.746 1.00 52.88 119 ALA B N 1
ATOM 3404 C CA . ALA B 1 155 ? 1.531 -72.453 -19.554 1.00 53.56 119 ALA B CA 1
ATOM 3405 C C . ALA B 1 155 ? 1.054 -73.640 -18.731 1.00 53.85 119 ALA B C 1
ATOM 3406 O O . ALA B 1 155 ? -0.148 -73.927 -18.669 1.00 54.48 119 ALA B O 1
ATOM 3408 N N . TYR B 1 156 ? 2.004 -74.319 -18.091 1.00 62.12 120 TYR B N 1
ATOM 3409 C CA . TYR B 1 156 ? 1.695 -75.451 -17.217 1.00 62.43 120 TYR B CA 1
ATOM 3410 C C . TYR B 1 156 ? 0.702 -75.077 -16.118 1.00 62.60 120 TYR B C 1
ATOM 3411 O O . TYR B 1 156 ? -0.298 -75.750 -15.932 1.00 63.19 120 TYR B O 1
ATOM 3420 N N . ALA B 1 157 ? 0.976 -73.998 -15.396 1.00 64.43 121 ALA B N 1
ATOM 3421 C CA . ALA B 1 157 ? 0.141 -73.631 -14.269 1.00 64.66 121 ALA B CA 1
ATOM 3422 C C . ALA B 1 157 ? -1.245 -73.257 -14.754 1.00 65.28 121 ALA B C 1
ATOM 3423 O O . ALA B 1 157 ? -2.237 -73.558 -14.091 1.00 65.82 121 ALA B O 1
ATOM 3425 N N . GLN B 1 158 ? -1.330 -72.618 -15.917 1.00 60.28 122 GLN B N 1
ATOM 3426 C CA . GLN B 1 158 ? -2.631 -72.204 -16.422 1.00 61.06 122 GLN B CA 1
ATOM 3427 C C . GLN B 1 158 ? -3.451 -73.410 -16.861 1.00 61.80 122 GLN B C 1
ATOM 3428 O O . GLN B 1 158 ? -4.685 -73.408 -16.759 1.00 62.61 122 GLN B O 1
ATOM 3434 N N . ALA B 1 159 ? -2.757 -74.447 -17.326 1.00 62.41 123 ALA B N 1
ATOM 3435 C CA . ALA B 1 159 ? -3.413 -75.669 -17.793 1.00 63.17 123 ALA B CA 1
ATOM 3436 C C . ALA B 1 159 ? -3.702 -76.668 -16.673 1.00 63.37 123 ALA B C 1
ATOM 3437 O O . ALA B 1 159 ? -4.552 -77.547 -16.823 1.00 64.18 123 ALA B O 1
ATOM 3439 N N . HIS B 1 160 ? -2.972 -76.559 -15.566 1.00 61.53 124 HIS B N 1
ATOM 3440 C CA . HIS B 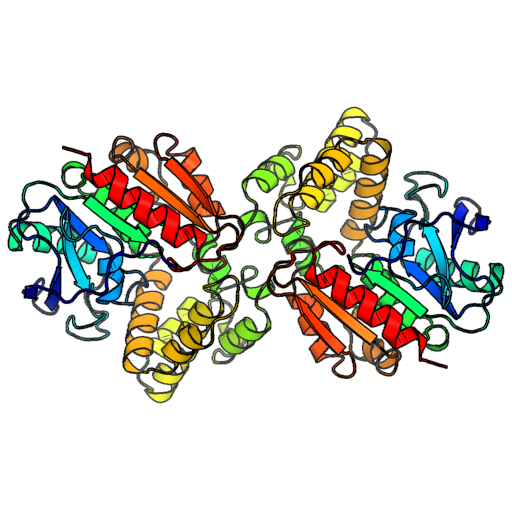1 160 ? -3.123 -77.489 -14.440 1.00 61.75 124 HIS B CA 1
ATOM 3441 C C . HIS B 1 160 ? -2.855 -76.779 -13.128 1.00 61.32 124 HIS B C 1
ATOM 3442 O O . HIS B 1 160 ? -1.914 -77.138 -12.412 1.00 60.95 124 HIS B O 1
ATOM 3449 N N . PRO B 1 161 ? -3.669 -75.762 -12.808 1.00 58.24 125 PRO B N 1
ATOM 3450 C CA . PRO B 1 161 ? -3.370 -74.925 -11.637 1.00 57.90 125 PRO B CA 1
ATOM 3451 C C . PRO B 1 161 ? -3.433 -75.716 -10.341 1.00 58.14 125 PRO B C 1
ATOM 3452 O O . PRO B 1 161 ? -2.728 -75.371 -9.389 1.00 57.79 125 PRO B O 1
ATOM 3456 N N . ALA B 1 162 ? -4.231 -76.779 -10.311 1.00 62.06 126 ALA B N 1
ATOM 3457 C CA . ALA B 1 162 ? -4.302 -77.631 -9.120 1.00 62.41 126 ALA B CA 1
ATOM 3458 C C . ALA B 1 162 ? -3.008 -78.420 -8.862 1.00 62.04 126 ALA B C 1
ATOM 3459 O O . ALA B 1 162 ? -2.766 -78.874 -7.748 1.00 62.24 126 ALA B O 1
ATOM 3461 N N . ARG B 1 163 ? -2.179 -78.573 -9.887 1.00 63.28 127 ARG B N 1
ATOM 3462 C CA . ARG B 1 163 ? -0.935 -79.340 -9.781 1.00 63.11 127 ARG B CA 1
ATOM 3463 C C . ARG B 1 163 ? 0.267 -78.507 -9.247 1.00 62.47 127 ARG B C 1
ATOM 3464 O O . ARG B 1 163 ? 1.360 -79.040 -9.015 1.00 62.45 127 ARG B O 1
ATOM 3472 N N . VAL B 1 164 ? 0.057 -77.207 -9.049 1.00 61.76 128 VAL B N 1
ATOM 3473 C CA . VAL B 1 164 ? 1.145 -76.286 -8.729 1.00 61.20 128 VAL B CA 1
ATOM 3474 C C . VAL B 1 164 ? 1.058 -75.725 -7.301 1.00 61.36 128 VAL B C 1
ATOM 3475 O O . VAL B 1 164 ? 0.069 -75.052 -6.949 1.00 61.57 128 VAL B O 1
ATOM 3479 N N . LYS B 1 165 ? 2.089 -75.995 -6.491 1.00 66.90 129 LYS B N 1
ATOM 3480 C CA . LYS B 1 165 ? 2.127 -75.513 -5.109 1.00 67.18 129 LYS B CA 1
ATOM 3481 C C . LYS B 1 165 ? 2.629 -74.092 -5.033 1.00 66.75 129 LYS B C 1
ATOM 3482 O O . LYS B 1 165 ? 2.187 -73.329 -4.189 1.00 66.99 129 LYS B O 1
ATOM 3488 N N . SER B 1 166 ? 3.576 -73.753 -5.903 1.00 60.96 130 SER B N 1
ATOM 3489 C CA . SER B 1 166 ? 4.173 -72.427 -5.936 1.00 60.59 130 SER B CA 1
ATOM 3490 C C . SER B 1 166 ? 4.837 -72.195 -7.280 1.00 60.02 130 SER B C 1
ATOM 3491 O O . SER B 1 166 ? 5.089 -73.140 -8.047 1.00 59.96 130 SER B O 1
ATOM 3494 N N . LEU B 1 167 ? 5.114 -70.932 -7.570 1.00 51.34 131 LEU B N 1
ATOM 3495 C CA . LEU B 1 167 ? 5.784 -70.583 -8.813 1.00 50.84 131 LEU B CA 1
ATOM 3496 C C . LEU B 1 167 ? 6.945 -69.634 -8.561 1.00 50.65 131 LEU B C 1
ATOM 3497 O O . LEU B 1 167 ? 6.759 -68.513 -8.079 1.00 50.72 131 LEU B O 1
ATOM 3502 N N . THR B 1 168 ? 8.149 -70.086 -8.879 1.00 50.52 132 THR B N 1
ATOM 3503 C CA . THR B 1 168 ? 9.324 -69.234 -8.762 1.00 50.43 132 THR B CA 1
ATOM 3504 C C . THR B 1 168 ? 9.784 -68.921 -10.181 1.00 49.97 132 THR B C 1
ATOM 3505 O O . THR B 1 168 ? 10.316 -69.807 -10.879 1.00 49.93 132 THR B O 1
ATOM 3509 N N . LEU B 1 169 ? 9.588 -67.666 -10.597 1.00 53.76 133 LEU B N 1
ATOM 3510 C CA . LEU B 1 169 ? 9.768 -67.254 -11.993 1.00 53.40 133 LEU B CA 1
ATOM 3511 C C . LEU B 1 169 ? 10.854 -66.194 -12.120 1.00 53.29 133 LEU B C 1
ATOM 3512 O O . LEU B 1 169 ? 10.944 -65.304 -11.270 1.00 53.47 133 LEU B O 1
ATOM 3517 N N . ARG B 1 170 ? 11.658 -66.282 -13.186 1.00 52.60 134 ARG B N 1
ATOM 3518 C CA . ARG B 1 170 ? 12.724 -65.319 -13.458 1.00 52.54 134 ARG B CA 1
ATOM 3519 C C . ARG B 1 170 ? 12.773 -64.975 -14.950 1.00 52.28 134 ARG B C 1
ATOM 3520 O O . ARG B 1 170 ? 12.418 -65.809 -15.784 1.00 52.20 134 ARG B O 1
ATOM 3528 N N . GLY B 1 171 ? 13.221 -63.766 -15.291 1.00 57.78 135 GLY B N 1
ATOM 3529 C CA . GLY B 1 171 ? 13.377 -63.378 -16.684 1.00 57.61 135 GLY B CA 1
ATOM 3530 C C . GLY B 1 171 ? 12.139 -63.678 -17.514 1.00 57.59 135 GLY B C 1
ATOM 3531 O O . GLY B 1 171 ? 12.206 -64.478 -18.447 1.00 57.55 135 GLY B O 1
ATOM 3532 N N . ILE B 1 172 ? 11.017 -63.040 -17.174 1.00 59.13 136 ILE B N 1
ATOM 3533 C CA . ILE B 1 172 ? 9.719 -63.399 -17.746 1.00 59.28 136 ILE B CA 1
ATOM 3534 C C . ILE B 1 172 ? 9.679 -63.248 -19.266 1.00 59.34 136 ILE B C 1
ATOM 3535 O O . ILE B 1 172 ? 10.089 -62.207 -19.807 1.00 59.39 136 ILE B O 1
ATOM 3540 N N . PHE B 1 173 ? 9.168 -64.291 -19.929 1.00 56.36 137 PHE B N 1
ATOM 3541 C CA . PHE B 1 173 ? 9.193 -64.448 -21.384 1.00 56.51 137 PHE B CA 1
ATOM 3542 C C . PHE B 1 173 ? 7.863 -65.042 -21.803 1.00 56.94 137 PHE B C 1
ATOM 3543 O O . PHE B 1 173 ? 7.520 -66.163 -21.385 1.00 56.96 137 PHE B O 1
ATOM 3551 N N . THR B 1 174 ? 7.093 -64.328 -22.623 1.00 51.51 138 THR B N 1
ATOM 3552 C CA . THR B 1 174 ? 5.789 -64.892 -23.021 1.00 52.07 138 THR B CA 1
ATOM 3553 C C . THR B 1 174 ? 5.639 -65.002 -24.531 1.00 52.56 138 THR B C 1
ATOM 3554 O O . THR B 1 174 ? 4.528 -65.183 -25.043 1.00 53.26 138 THR B O 1
ATOM 3558 N N . LEU B 1 175 ? 6.762 -64.856 -25.226 1.00 54.82 139 LEU B N 1
ATOM 3559 C CA . LEU B 1 175 ? 6.846 -65.083 -26.671 1.00 55.28 139 LEU B CA 1
ATOM 3560 C C . LEU B 1 175 ? 5.944 -64.184 -27.535 1.00 56.08 139 LEU B C 1
ATOM 3561 O O . LEU B 1 175 ? 5.710 -64.492 -28.713 1.00 56.71 139 LEU B O 1
ATOM 3566 N N . ARG B 1 176 ? 5.472 -63.063 -26.978 1.00 52.69 140 ARG B N 1
ATOM 3567 C CA . ARG B 1 176 ? 4.778 -62.063 -27.799 1.00 53.57 140 ARG B CA 1
ATOM 3568 C C . ARG B 1 176 ? 5.670 -61.575 -28.944 1.00 53.67 140 ARG B C 1
ATOM 3569 O O . ARG B 1 176 ? 6.908 -61.630 -28.858 1.00 52.97 140 ARG B O 1
ATOM 3577 N N . LYS B 1 177 ? 5.042 -61.120 -30.020 1.00 61.04 141 LYS B N 1
ATOM 3578 C CA . LYS B 1 177 ? 5.786 -60.673 -31.193 1.00 61.32 141 LYS B CA 1
ATOM 3579 C C . LYS B 1 177 ? 6.799 -59.580 -30.856 1.00 60.80 141 LYS B C 1
ATOM 3580 O O . LYS B 1 177 ? 7.951 -59.618 -31.295 1.00 60.41 141 LYS B O 1
ATOM 3586 N N . LYS B 1 178 ? 6.368 -58.607 -30.060 1.00 61.63 142 LYS B N 1
ATOM 3587 C CA . LYS B 1 178 ? 7.239 -57.478 -29.736 1.00 61.31 142 LYS B CA 1
ATOM 3588 C C . LYS B 1 178 ? 8.415 -57.932 -28.879 1.00 60.20 142 LYS B C 1
ATOM 3589 O O . LYS B 1 178 ? 9.491 -57.316 -28.923 1.00 59.90 142 LYS B O 1
ATOM 3595 N N . GLU B 1 179 ? 8.212 -59.016 -28.123 1.00 55.17 143 GLU B N 1
ATOM 3596 C CA . GLU B 1 179 ? 9.275 -59.571 -27.291 1.00 54.28 143 GLU B CA 1
ATOM 3597 C C . GLU B 1 179 ? 10.329 -60.189 -28.192 1.00 54.11 143 GLU B C 1
ATOM 3598 O O . GLU B 1 179 ? 11.521 -59.936 -28.035 1.00 53.71 143 GLU B O 1
ATOM 3604 N N . LEU B 1 180 ? 9.884 -61.013 -29.136 1.00 54.81 144 LEU B N 1
ATOM 3605 C CA . LEU B 1 180 ? 10.810 -61.694 -30.033 1.00 54.80 144 LEU B CA 1
ATOM 3606 C C . LEU B 1 180 ? 11.427 -60.696 -31.018 1.00 55.16 144 LEU B C 1
ATOM 3607 O O . LEU B 1 180 ? 12.610 -60.794 -31.329 1.00 54.93 144 LEU B O 1
ATOM 3612 N N . ASP B 1 181 ? 10.651 -59.728 -31.490 1.00 55.09 145 ASP B N 1
ATOM 3613 C CA . ASP B 1 181 ? 11.194 -58.724 -32.382 1.00 55.52 145 ASP B CA 1
ATOM 3614 C C . ASP B 1 181 ? 12.264 -57.855 -31.709 1.00 54.99 145 ASP B C 1
ATOM 3615 O O . ASP B 1 181 ? 13.236 -57.447 -32.345 1.00 55.07 145 ASP B O 1
ATOM 3620 N N . PHE B 1 182 ? 12.089 -57.574 -30.423 1.00 54.34 146 PHE B N 1
ATOM 3621 C CA . PHE B 1 182 ? 13.024 -56.713 -29.710 1.00 53.97 146 PHE B CA 1
ATOM 3622 C C . PHE B 1 182 ? 14.405 -57.364 -29.659 1.00 53.45 146 PHE B C 1
ATOM 3623 O O . PHE B 1 182 ? 15.438 -56.675 -29.726 1.00 53.43 146 PHE B O 1
ATOM 3631 N N . PHE B 1 183 ? 14.430 -58.696 -29.558 1.00 54.01 147 PHE B N 1
ATOM 3632 C CA . PHE B 1 183 ? 15.703 -59.417 -29.406 1.00 53.66 147 PHE B CA 1
ATOM 3633 C C . PHE B 1 183 ? 16.287 -59.944 -30.721 1.00 54.03 147 PHE B C 1
ATOM 3634 O O . PHE B 1 183 ? 17.497 -59.891 -30.950 1.00 54.03 147 PHE B O 1
ATOM 3642 N N . TYR B 1 184 ? 15.428 -60.447 -31.591 1.00 55.16 148 TYR B N 1
ATOM 3643 C CA . TYR B 1 184 ? 15.909 -61.117 -32.798 1.00 55.60 148 TYR B CA 1
ATOM 3644 C C . TYR B 1 184 ? 15.829 -60.271 -34.054 1.00 56.28 148 TYR B C 1
ATOM 3645 O O . TYR B 1 184 ? 16.545 -60.530 -35.018 1.00 56.67 148 TYR B O 1
ATOM 3654 N N . GLN B 1 185 ? 14.974 -59.254 -34.038 1.00 56.92 149 GLN B N 1
ATOM 3655 C CA . GLN B 1 185 ? 14.700 -58.490 -35.248 1.00 57.77 149 GLN B CA 1
ATOM 3656 C C . GLN B 1 185 ? 15.322 -57.096 -35.200 1.00 57.83 149 GLN B C 1
ATOM 3657 O O . GLN B 1 185 ? 16.067 -56.705 -36.107 1.00 58.25 149 GLN B O 1
ATOM 3663 N N . GLY B 1 186 ? 15.032 -56.354 -34.132 1.00 53.58 150 GLY B N 1
ATOM 3664 C CA . GLY B 1 186 ? 15.554 -55.004 -33.992 1.00 53.73 150 GLY B CA 1
ATOM 3665 C C . GLY B 1 186 ? 14.585 -53.968 -34.541 1.00 54.61 150 GLY B C 1
ATOM 3666 O O . GLY B 1 186 ? 13.746 -54.290 -35.396 1.00 55.26 150 GLY B O 1
ATOM 3667 N N . PRO B 1 187 ? 14.683 -52.714 -34.057 1.00 59.46 151 PRO B N 1
ATOM 3668 C CA . PRO B 1 187 ? 15.652 -52.273 -33.051 1.00 58.85 151 PRO B CA 1
ATOM 3669 C C . PRO B 1 187 ? 15.245 -52.718 -31.643 1.00 58.15 151 PRO B C 1
ATOM 3670 O O . PRO B 1 187 ? 14.058 -52.850 -31.340 1.00 58.32 151 PRO B O 1
ATOM 3674 N N . GLY B 1 188 ? 16.238 -52.965 -30.798 1.00 51.77 152 GLY B N 1
ATOM 3675 C CA . GLY B 1 188 ? 16.009 -53.396 -29.433 1.00 51.19 152 GLY B CA 1
ATOM 3676 C C . GLY B 1 188 ? 17.369 -53.638 -28.807 1.00 50.72 152 GLY B C 1
ATOM 3677 O O . GLY B 1 188 ? 18.200 -52.725 -28.752 1.00 50.93 152 GLY B O 1
ATOM 3678 N N . SER B 1 189 ? 17.611 -54.871 -28.361 1.00 58.89 153 SER B N 1
ATOM 3679 C CA . SER B 1 189 ? 18.889 -55.240 -27.753 1.00 58.60 153 SER B CA 1
ATOM 3680 C C . SER B 1 189 ? 20.071 -54.965 -28.683 1.00 58.90 153 SER B C 1
ATOM 3681 O O . SER B 1 189 ? 21.192 -54.713 -28.223 1.00 58.92 153 SER B O 1
ATOM 3684 N N . SER B 1 190 ? 19.793 -54.995 -29.985 1.00 54.23 154 SER B N 1
ATOM 3685 C CA . SER B 1 190 ? 20.724 -54.564 -31.013 1.00 54.66 154 SER B CA 1
ATOM 3686 C C . SER B 1 190 ? 21.448 -53.252 -30.700 1.00 54.93 154 SER B C 1
ATOM 3687 O O . SER B 1 190 ? 22.623 -53.090 -31.066 1.00 55.17 154 SER B O 1
ATOM 3690 N N . PHE B 1 191 ? 20.775 -52.316 -30.029 1.00 59.96 155 PHE B N 1
ATOM 3691 C CA . PHE B 1 191 ? 21.390 -51.008 -29.733 1.00 60.35 155 PHE B CA 1
ATOM 3692 C C . PHE B 1 191 ? 22.354 -51.057 -28.564 1.00 60.12 155 PHE B C 1
ATOM 3693 O O . PHE B 1 191 ? 23.275 -50.245 -28.482 1.00 60.51 155 PHE B O 1
ATOM 3701 N N . VAL B 1 192 ? 22.151 -52.001 -27.658 1.00 54.29 156 VAL B N 1
ATOM 3702 C CA . VAL B 1 192 ? 23.015 -52.107 -26.487 1.00 54.22 156 VAL B CA 1
ATOM 3703 C C . VAL B 1 192 ? 24.211 -53.046 -26.723 1.00 54.21 156 VAL B C 1
ATOM 3704 O O . VAL B 1 192 ? 25.257 -52.919 -26.074 1.00 54.46 156 VAL B O 1
ATOM 3708 N N . PHE B 1 193 ? 24.069 -53.991 -27.651 1.00 55.18 157 PHE B N 1
ATOM 3709 C CA . PHE B 1 193 ? 25.194 -54.857 -28.008 1.00 55.35 157 PHE B CA 1
ATOM 3710 C C . PHE B 1 193 ? 25.478 -54.861 -29.500 1.00 55.69 157 PHE B C 1
ATOM 3711 O O . PHE B 1 193 ? 25.409 -55.912 -30.147 1.00 55.66 157 PHE B O 1
ATOM 3719 N N . PRO B 1 194 ? 25.832 -53.692 -30.047 1.00 57.19 158 PRO B N 1
ATOM 3720 C CA . PRO B 1 194 ? 25.923 -53.553 -31.504 1.00 57.58 158 PRO B CA 1
ATOM 3721 C C . PRO B 1 194 ? 26.995 -54.444 -32.114 1.00 57.88 158 PRO B C 1
ATOM 3722 O O . PRO B 1 194 ? 26.841 -54.880 -33.257 1.00 58.12 158 PRO B O 1
ATOM 3726 N N . GLU B 1 195 ? 28.070 -54.712 -31.386 1.00 61.93 159 GLU B N 1
ATOM 3727 C CA . GLU B 1 195 ? 29.158 -55.482 -31.983 1.00 62.43 159 GLU B CA 1
ATOM 3728 C C . GLU B 1 195 ? 28.754 -56.945 -32.191 1.00 62.23 159 GLU B C 1
ATOM 3729 O O . GLU B 1 195 ? 29.098 -57.553 -33.200 1.00 62.65 159 GLU B O 1
ATOM 3735 N N . TYR B 1 196 ? 27.973 -57.481 -31.258 1.00 57.51 160 TYR B N 1
ATOM 3736 C CA . TYR B 1 196 ? 27.432 -58.829 -31.383 1.00 57.33 160 TYR B CA 1
ATOM 3737 C C . TYR B 1 196 ? 26.240 -58.890 -32.325 1.00 57.16 160 TYR B C 1
ATOM 3738 O O . TYR B 1 196 ? 26.004 -59.920 -32.972 1.00 57.31 160 TYR B O 1
ATOM 3747 N N . TRP B 1 197 ? 25.486 -57.793 -32.395 1.00 57.26 161 TRP B N 1
ATOM 3748 C CA . TRP B 1 197 ? 24.364 -57.718 -33.318 1.00 57.30 161 TRP B CA 1
ATOM 3749 C C . TRP B 1 197 ? 24.886 -57.933 -34.731 1.00 57.96 161 TRP B C 1
ATOM 3750 O O . TRP B 1 197 ? 24.297 -58.695 -35.500 1.00 58.14 161 TRP B O 1
ATOM 3761 N N . GLU B 1 198 ? 25.997 -57.271 -35.056 1.00 68.03 162 GLU B N 1
ATOM 3762 C CA . GLU B 1 198 ? 26.607 -57.399 -36.378 1.00 70.07 162 GLU B CA 1
ATOM 3763 C C . GLU B 1 198 ? 26.952 -58.843 -36.713 1.00 71.17 162 GLU B C 1
ATOM 3764 O O . GLU B 1 198 ? 26.668 -59.315 -37.816 1.00 73.41 162 GLU B O 1
ATOM 3770 N N . GLU B 1 199 ? 27.562 -59.539 -35.759 1.00 61.69 163 GLU B N 1
ATOM 3771 C CA . GLU B 1 199 ? 27.887 -60.957 -35.933 1.00 62.02 163 GLU B CA 1
ATOM 3772 C C . GLU B 1 199 ? 26.631 -61.745 -36.258 1.00 61.82 163 GLU B C 1
ATOM 3773 O O . GLU B 1 199 ? 26.638 -62.622 -37.115 1.00 62.36 163 GLU B O 1
ATOM 3779 N N . TYR B 1 200 ? 25.555 -61.420 -35.544 1.00 63.40 164 TYR B N 1
ATOM 3780 C CA . TYR B 1 200 ? 24.283 -62.118 -35.645 1.00 63.20 164 TYR B CA 1
ATOM 3781 C C . TYR B 1 200 ? 23.599 -61.882 -36.983 1.00 63.70 164 TYR B C 1
ATOM 3782 O O . TYR B 1 200 ? 22.927 -62.776 -37.509 1.00 63.98 164 TYR B O 1
ATOM 3791 N N . LEU B 1 201 ? 23.766 -60.683 -37.533 1.00 52.59 165 LEU B N 1
ATOM 3792 C CA . 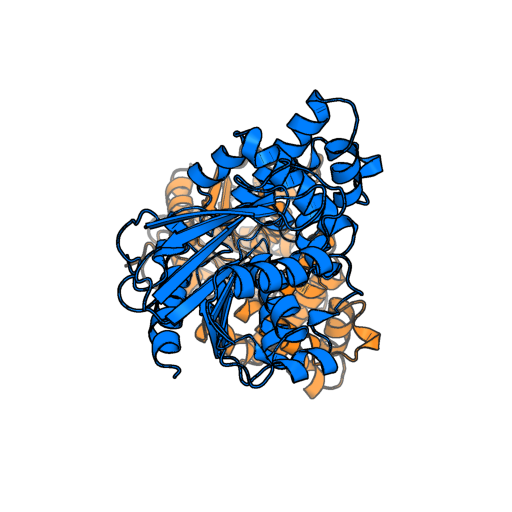LEU B 1 201 ? 23.182 -60.367 -38.833 1.00 53.23 165 LEU B CA 1
ATOM 3793 C C . LEU B 1 201 ? 23.953 -61.066 -39.944 1.00 54.06 165 LEU B C 1
ATOM 3794 O O . LEU B 1 201 ? 23.416 -61.296 -41.027 1.00 54.72 165 LEU B O 1
ATOM 3799 N N . ASP B 1 202 ? 25.218 -61.376 -39.687 1.00 63.15 166 ASP B N 1
ATOM 3800 C CA . ASP B 1 202 ? 26.137 -61.708 -40.775 1.00 64.08 166 ASP B CA 1
ATOM 3801 C C . ASP B 1 202 ? 25.732 -62.888 -41.684 1.00 64.77 166 ASP B C 1
ATOM 3802 O O . ASP B 1 202 ? 25.796 -62.768 -42.906 1.00 65.61 166 ASP B O 1
ATOM 3807 N N . PRO B 1 203 ? 25.285 -64.015 -41.098 1.00 66.32 167 PRO B N 1
ATOM 3808 C CA . PRO B 1 203 ? 24.944 -65.154 -41.968 1.00 67.11 167 PRO B CA 1
ATOM 3809 C C . PRO B 1 203 ? 23.721 -64.938 -42.877 1.00 67.49 167 PRO B C 1
ATOM 3810 O O . PRO B 1 203 ? 23.479 -65.745 -43.772 1.00 69.27 167 PRO B O 1
ATOM 3814 N N . ILE B 1 204 ? 22.969 -63.865 -42.659 1.00 59.22 168 ILE B N 1
ATOM 3815 C CA . ILE B 1 204 ? 21.721 -63.645 -43.398 1.00 59.67 168 ILE B CA 1
ATOM 3816 C C . ILE B 1 204 ? 21.860 -62.568 -44.475 1.00 60.39 168 ILE B C 1
ATOM 3817 O O . ILE B 1 204 ? 22.115 -61.400 -44.159 1.00 60.00 168 ILE B O 1
ATOM 3822 N N . PRO B 1 205 ? 21.682 -62.954 -45.752 1.00 53.97 169 PRO B N 1
ATOM 3823 C CA . PRO B 1 205 ? 21.677 -61.972 -46.851 1.00 54.84 169 PRO B CA 1
ATOM 3824 C C . PRO B 1 205 ? 20.736 -60.824 -46.500 1.00 54.50 169 PRO B C 1
ATOM 3825 O O . PRO B 1 205 ? 19.700 -61.048 -45.845 1.00 54.03 169 PRO B O 1
ATOM 3829 N N . VAL B 1 206 ? 21.082 -59.608 -46.909 1.00 63.84 170 VAL B N 1
ATOM 3830 C CA . VAL B 1 206 ? 20.330 -58.444 -46.455 1.00 63.54 170 VAL B CA 1
ATOM 3831 C C . VAL B 1 206 ? 18.870 -58.431 -46.891 1.00 64.22 170 VAL B C 1
ATOM 3832 O O . VAL B 1 206 ? 18.000 -57.972 -46.143 1.00 63.76 170 VAL B O 1
ATOM 3836 N N . ALA B 1 207 ? 18.599 -58.971 -48.077 1.00 65.73 171 ALA B N 1
ATOM 3837 C CA . ALA B 1 207 ? 17.225 -59.069 -48.562 1.00 66.60 171 ALA B CA 1
ATOM 3838 C C . ALA B 1 207 ? 16.372 -59.996 -47.713 1.00 65.96 171 ALA B C 1
ATOM 3839 O O . ALA B 1 207 ? 15.150 -59.971 -47.817 1.00 66.53 171 ALA B O 1
ATOM 3841 N N . GLU B 1 208 ? 16.996 -60.810 -46.870 1.00 61.72 172 GLU B N 1
ATOM 3842 C CA . GLU B 1 208 ? 16.219 -61.698 -46.021 1.00 61.13 172 GLU B CA 1
ATOM 3843 C C . GLU B 1 208 ? 16.124 -61.184 -44.619 1.00 59.83 172 GLU B C 1
ATOM 3844 O O . GLU B 1 208 ? 15.485 -61.799 -43.773 1.00 59.26 172 GLU B O 1
ATOM 3850 N N . ARG B 1 209 ? 16.757 -60.044 -44.375 1.00 64.78 173 ARG B N 1
ATOM 3851 C CA . ARG B 1 209 ? 16.886 -59.532 -43.019 1.00 63.60 173 ARG B CA 1
ATOM 3852 C C . ARG B 1 209 ? 15.564 -59.003 -42.438 1.00 63.53 173 ARG B C 1
ATOM 3853 O O . ARG B 1 209 ? 15.509 -58.662 -41.256 1.00 62.63 173 ARG B O 1
ATOM 3861 N N . GLY B 1 210 ? 14.500 -58.977 -43.253 1.00 54.71 174 GLY B N 1
ATOM 3862 C CA . GLY B 1 210 ? 13.199 -58.484 -42.818 1.00 54.93 174 GLY B CA 1
ATOM 3863 C C . GLY B 1 210 ? 12.536 -59.368 -41.780 1.00 54.18 174 GLY B C 1
ATOM 3864 O O . GLY B 1 210 ? 11.706 -58.918 -40.990 1.00 53.94 174 GLY B O 1
ATOM 3865 N N . ASP B 1 211 ? 12.910 -60.642 -41.775 1.00 65.86 175 ASP B N 1
ATOM 3866 C CA . ASP B 1 211 ? 12.421 -61.575 -40.777 1.00 65.15 175 ASP B CA 1
ATOM 3867 C C . ASP B 1 211 ? 13.576 -62.489 -40.361 1.00 64.37 175 ASP B C 1
ATOM 3868 O O . ASP B 1 211 ? 13.805 -63.553 -40.965 1.00 64.81 175 ASP B O 1
ATOM 3873 N N . MET B 1 212 ? 14.303 -62.080 -39.324 1.00 60.14 176 MET B N 1
ATOM 3874 C CA . MET B 1 212 ? 15.527 -62.785 -38.930 1.00 59.55 176 MET B CA 1
ATOM 3875 C C . MET B 1 212 ? 15.244 -64.202 -38.477 1.00 59.38 176 MET B C 1
ATOM 3876 O O . MET B 1 212 ? 15.979 -65.126 -38.821 1.00 59.60 176 MET B O 1
ATOM 3881 N N . VAL B 1 213 ? 14.168 -64.360 -37.712 1.00 60.83 177 VAL B N 1
ATOM 3882 C CA . VAL B 1 213 ? 13.809 -65.652 -37.138 1.00 60.64 177 VAL B CA 1
ATOM 3883 C C . VAL B 1 213 ? 13.492 -66.659 -38.237 1.00 61.63 177 VAL B C 1
ATOM 3884 O O . VAL B 1 213 ? 13.998 -67.777 -38.211 1.00 61.71 177 VAL B O 1
ATOM 3888 N N . LYS B 1 214 ? 12.694 -66.263 -39.221 1.00 64.55 178 LYS B N 1
ATOM 3889 C CA . LYS B 1 214 ? 12.370 -67.177 -40.316 1.00 65.67 178 LYS B CA 1
ATOM 3890 C C . LYS B 1 214 ? 13.627 -67.503 -41.146 1.00 66.04 178 LYS B C 1
ATOM 3891 O O . LYS B 1 214 ? 13.829 -68.653 -41.559 1.00 66.61 178 LYS B O 1
ATOM 3897 N N . ALA B 1 215 ? 14.478 -66.494 -41.372 1.00 56.14 179 ALA B N 1
ATOM 3898 C CA . ALA B 1 215 ? 15.691 -66.699 -42.159 1.00 56.57 179 ALA B CA 1
ATOM 3899 C C . ALA B 1 215 ? 16.617 -67.675 -41.442 1.00 56.06 179 ALA B C 1
ATOM 3900 O O . ALA B 1 215 ? 17.244 -68.531 -42.080 1.00 56.74 179 ALA B O 1
ATOM 3902 N N . TYR B 1 216 ? 16.700 -67.552 -40.119 1.00 60.03 180 TYR B N 1
ATOM 3903 C CA . TYR B 1 216 ? 17.505 -68.478 -39.335 1.00 59.64 180 TYR B CA 1
ATOM 3904 C C . TYR B 1 216 ? 16.889 -69.876 -39.338 1.00 60.12 180 TYR B C 1
ATOM 3905 O O . TYR B 1 216 ? 17.581 -70.864 -39.604 1.00 60.65 180 TYR B O 1
ATOM 3914 N N . TYR B 1 217 ? 15.590 -69.945 -39.058 1.00 59.72 181 TYR B N 1
ATOM 3915 C CA . TYR B 1 217 ? 14.887 -71.213 -38.992 1.00 60.19 181 TYR B CA 1
ATOM 3916 C C . TYR B 1 217 ? 15.095 -72.040 -40.245 1.00 61.45 181 TYR B C 1
ATOM 3917 O O . TYR B 1 217 ? 15.305 -73.251 -40.155 1.00 61.87 181 TYR B O 1
ATOM 3926 N N . GLU B 1 218 ? 15.054 -71.393 -41.404 1.00 63.69 182 GLU B N 1
ATOM 3927 C CA . GLU B 1 218 ? 15.131 -72.117 -42.668 1.00 65.05 182 GLU B CA 1
ATOM 3928 C C . GLU B 1 218 ? 16.504 -72.688 -42.899 1.00 65.32 182 GLU B C 1
ATOM 3929 O O . GLU B 1 218 ? 16.660 -73.702 -43.563 1.00 66.39 182 GLU B O 1
ATOM 3935 N N . ARG B 1 219 ? 17.501 -72.016 -42.347 1.00 61.43 183 ARG B N 1
ATOM 3936 C CA . ARG B 1 219 ? 18.869 -72.481 -42.428 1.00 61.70 183 ARG B CA 1
ATOM 3937 C C . ARG B 1 219 ? 19.080 -73.568 -41.388 1.00 61.43 183 ARG B C 1
ATOM 3938 O O . ARG B 1 219 ? 19.772 -74.564 -41.637 1.00 62.23 183 ARG B O 1
ATOM 3946 N N . LEU B 1 220 ? 18.451 -73.389 -40.230 1.00 58.31 184 LEU B N 1
ATOM 3947 C CA . LEU B 1 220 ? 18.642 -74.317 -39.129 1.00 58.01 184 LEU B CA 1
ATOM 3948 C C . LEU B 1 220 ? 17.931 -75.628 -39.413 1.00 58.89 184 LEU B C 1
ATOM 3949 O O . LEU B 1 220 ? 18.239 -76.653 -38.805 1.00 59.11 184 LEU B O 1
ATOM 3954 N N . THR B 1 221 ? 16.990 -75.594 -40.356 1.00 58.28 185 THR B N 1
ATOM 3955 C CA . THR B 1 221 ? 16.280 -76.802 -40.781 1.00 59.33 185 THR B CA 1
ATOM 3956 C C . THR B 1 221 ? 16.590 -77.200 -42.232 1.00 60.78 185 THR B C 1
ATOM 3957 O O . THR B 1 221 ? 15.998 -78.147 -42.750 1.00 61.86 185 THR B O 1
ATOM 3961 N N . GLY B 1 222 ? 17.504 -76.475 -42.883 1.00 63.35 186 GLY B N 1
ATOM 3962 C CA . GLY B 1 222 ? 17.894 -76.783 -44.251 1.00 64.77 186 GLY B CA 1
ATOM 3963 C C . GLY B 1 222 ? 18.691 -78.074 -44.393 1.00 65.81 186 GLY B C 1
ATOM 3964 O O . GLY B 1 222 ? 19.034 -78.709 -43.404 1.00 65.42 186 GLY B O 1
ATOM 3965 N N . SER B 1 223 ? 18.994 -78.454 -45.631 1.00 69.16 187 SER B N 1
ATOM 3966 C CA . SER B 1 223 ? 19.727 -79.685 -45.913 1.00 70.42 187 SER B CA 1
ATOM 3967 C C . SER B 1 223 ? 21.239 -79.492 -45.913 1.00 70.50 187 SER B C 1
ATOM 3968 O O . SER B 1 223 ? 21.985 -80.442 -45.676 1.00 71.55 187 SER B O 1
ATOM 3971 N N . ASP B 1 224 ? 21.692 -78.273 -46.190 1.00 73.52 188 ASP B N 1
ATOM 3972 C CA . ASP B 1 224 ? 23.118 -77.953 -46.126 1.00 73.45 188 ASP B CA 1
ATOM 3973 C C . ASP B 1 224 ? 23.601 -77.920 -44.675 1.00 71.02 188 ASP B C 1
ATOM 3974 O O . ASP B 1 224 ? 23.164 -77.078 -43.884 1.00 69.60 188 ASP B O 1
ATOM 3979 N N . GLU B 1 225 ? 24.517 -78.823 -44.336 1.00 89.54 189 GLU B N 1
ATOM 3980 C CA . GLU B 1 225 ? 24.934 -79.003 -42.947 1.00 85.69 189 GLU B CA 1
ATOM 3981 C C . GLU B 1 225 ? 25.840 -77.913 -42.405 1.00 82.48 189 GLU B C 1
ATOM 3982 O O . GLU B 1 225 ? 25.768 -77.592 -41.221 1.00 77.90 189 GLU B O 1
ATOM 3988 N N . LYS B 1 226 ? 26.702 -77.368 -43.261 1.00 74.53 190 LYS B N 1
ATOM 3989 C CA . LYS B 1 226 ? 27.628 -76.329 -42.840 1.00 72.26 190 LYS B CA 1
ATOM 3990 C C . LYS B 1 226 ? 26.856 -75.091 -42.437 1.00 68.04 190 LYS B C 1
ATOM 3991 O O . LYS B 1 226 ? 27.089 -74.523 -41.374 1.00 67.03 190 LYS B O 1
ATOM 3997 N N . VAL B 1 227 ? 25.931 -74.691 -43.300 1.00 66.95 191 VAL B N 1
ATOM 3998 C CA . VAL B 1 227 ? 25.096 -73.523 -43.076 1.00 65.73 191 VAL B CA 1
ATOM 3999 C C . VAL B 1 227 ? 24.316 -73.678 -41.773 1.00 64.60 191 VAL B C 1
ATOM 4000 O O . VAL B 1 227 ? 24.265 -72.756 -40.957 1.00 63.47 191 VAL B O 1
ATOM 4004 N N . ARG B 1 228 ? 23.723 -74.856 -41.587 1.00 64.68 192 ARG B N 1
ATOM 4005 C CA . ARG B 1 228 ? 22.996 -75.200 -40.372 1.00 63.81 192 ARG B CA 1
ATOM 4006 C C . ARG B 1 228 ? 23.866 -75.086 -39.111 1.00 63.18 192 ARG B C 1
ATOM 4007 O O . ARG B 1 228 ? 23.410 -74.569 -38.076 1.00 62.05 192 ARG B O 1
ATOM 4015 N N . ALA B 1 229 ? 25.108 -75.570 -39.196 1.00 61.19 193 ALA B N 1
ATOM 4016 C CA . ALA B 1 229 ? 26.042 -75.469 -38.080 1.00 60.88 193 ALA B CA 1
ATOM 4017 C C . ALA B 1 229 ? 26.409 -73.999 -37.843 1.00 59.95 193 ALA B C 1
ATOM 4018 O O . ALA B 1 229 ? 26.383 -73.502 -36.709 1.00 59.05 193 ALA B O 1
ATOM 4020 N N . GLU B 1 230 ? 26.735 -73.313 -38.926 1.00 73.58 194 GLU B N 1
ATOM 4021 C CA . GLU B 1 230 ? 27.111 -71.912 -38.879 1.00 70.91 194 GLU B CA 1
ATOM 4022 C C . GLU B 1 230 ? 26.011 -71.048 -38.288 1.00 66.87 194 GLU B C 1
ATOM 4023 O O . GLU B 1 230 ? 26.264 -70.168 -37.462 1.00 66.09 194 GLU B O 1
ATOM 4029 N N . ALA B 1 231 ? 24.785 -71.307 -38.720 1.00 50.35 195 ALA B N 1
ATOM 4030 C CA . ALA B 1 231 ? 23.619 -70.617 -38.184 1.00 49.84 195 ALA B CA 1
ATOM 4031 C C . ALA B 1 231 ? 23.373 -70.957 -36.723 1.00 49.45 195 ALA B C 1
ATOM 4032 O O . ALA B 1 231 ? 22.964 -70.094 -35.948 1.00 48.98 195 ALA B O 1
ATOM 4034 N N . GLY B 1 232 ? 23.610 -72.208 -36.337 1.00 60.56 196 GLY B N 1
ATOM 4035 C CA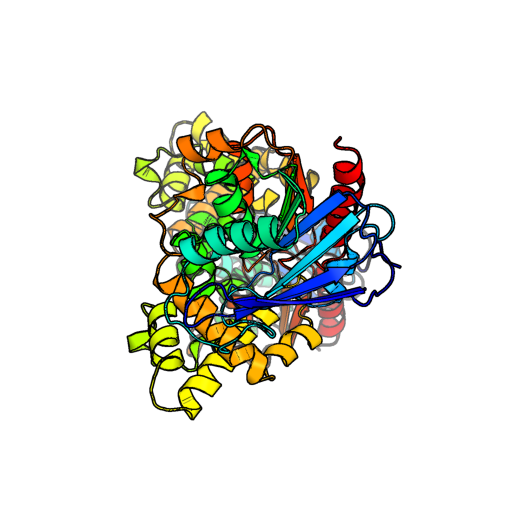 . GLY B 1 232 ? 23.358 -72.611 -34.966 1.00 60.00 196 GLY B CA 1
ATOM 4036 C C . GLY B 1 232 ? 24.291 -71.889 -34.026 1.00 59.56 196 GLY B C 1
ATOM 4037 O O . GLY B 1 232 ? 23.874 -71.449 -32.948 1.00 58.74 196 GLY B O 1
ATOM 4038 N N . ARG B 1 233 ? 25.552 -71.761 -34.439 1.00 67.16 197 ARG B N 1
ATOM 4039 C CA . ARG B 1 233 ? 26.570 -71.089 -33.637 1.00 66.97 197 ARG B CA 1
ATOM 4040 C C . ARG B 1 233 ? 26.268 -69.603 -33.460 1.00 66.04 197 ARG B C 1
ATOM 4041 O O . ARG B 1 233 ? 26.239 -69.088 -32.339 1.00 65.41 197 ARG B O 1
ATOM 4049 N N . ALA B 1 234 ? 26.033 -68.924 -34.578 1.00 54.04 198 ALA B N 1
ATOM 4050 C CA . ALA B 1 234 ? 25.747 -67.482 -34.587 1.00 53.37 198 ALA B CA 1
ATOM 4051 C C . ALA B 1 234 ? 24.482 -67.119 -33.777 1.00 52.44 198 ALA B C 1
ATOM 4052 O O . ALA B 1 234 ? 24.482 -66.174 -32.979 1.00 51.85 198 ALA B O 1
ATOM 4054 N N . TRP B 1 235 ? 23.414 -67.879 -33.983 1.00 54.48 199 TRP B N 1
ATOM 4055 C CA . TRP B 1 235 ? 22.170 -67.675 -33.257 1.00 53.77 199 TRP B CA 1
ATOM 4056 C C . TRP B 1 235 ? 22.404 -67.812 -31.752 1.00 53.28 199 TRP B C 1
ATOM 4057 O O . TRP B 1 235 ? 22.018 -66.940 -30.969 1.00 52.64 199 TRP B O 1
ATOM 4068 N N . SER B 1 236 ? 23.053 -68.909 -31.366 1.00 53.50 200 SER B N 1
ATOM 4069 C CA . SER B 1 236 ? 23.363 -69.187 -29.957 1.00 53.28 200 SER B CA 1
ATOM 4070 C C . SER B 1 236 ? 24.289 -68.139 -29.336 1.00 53.10 200 SER B C 1
ATOM 4071 O O . SER B 1 236 ? 24.055 -67.686 -28.218 1.00 52.61 200 SER B O 1
ATOM 4074 N N . ARG B 1 237 ? 25.339 -67.778 -30.067 1.00 55.76 201 ARG B N 1
ATOM 4075 C CA . ARG B 1 237 ? 26.298 -66.773 -29.623 1.00 55.75 201 ARG B CA 1
ATOM 4076 C C . ARG B 1 237 ? 25.618 -65.467 -29.225 1.00 54.97 201 ARG B C 1
ATOM 4077 O O . ARG B 1 237 ? 25.904 -64.915 -28.159 1.00 54.77 201 ARG B O 1
ATOM 4085 N N . TRP B 1 238 ? 24.719 -64.991 -30.086 1.00 55.44 202 TRP B N 1
ATOM 4086 C CA . TRP B 1 238 ? 23.977 -63.761 -29.848 1.00 54.86 202 TRP B CA 1
ATOM 4087 C C . TRP B 1 238 ? 23.406 -63.792 -28.436 1.00 54.35 202 TRP B C 1
ATOM 4088 O O . TRP B 1 238 ? 23.642 -62.880 -27.629 1.00 54.14 202 TRP B O 1
ATOM 4099 N N . GLU B 1 239 ? 22.700 -64.867 -28.105 1.00 60.25 203 GLU B N 1
ATOM 4100 C CA . GLU B 1 239 ? 22.091 -64.953 -26.780 1.00 59.84 203 GLU B CA 1
ATOM 4101 C C . GLU B 1 239 ? 23.124 -65.079 -25.646 1.00 60.04 203 GLU B C 1
ATOM 4102 O O . GLU B 1 239 ? 22.978 -64.449 -24.590 1.00 59.77 203 GLU B O 1
ATOM 4108 N N . MET B 1 240 ? 24.163 -65.879 -25.857 1.00 61.59 204 MET B N 1
ATOM 4109 C CA . MET B 1 240 ? 25.183 -66.044 -24.827 1.00 62.02 204 MET B CA 1
ATOM 4110 C C . MET B 1 240 ? 25.849 -64.713 -24.517 1.00 62.01 204 MET B C 1
ATOM 4111 O O . MET B 1 240 ? 26.106 -64.404 -23.357 1.00 62.06 204 MET B O 1
ATOM 4116 N N . ALA B 1 241 ? 26.098 -63.917 -25.555 1.00 59.81 205 ALA B N 1
ATOM 4117 C CA . ALA B 1 241 ? 26.833 -62.654 -25.423 1.00 59.94 205 ALA B CA 1
ATOM 4118 C C . ALA B 1 241 ? 26.034 -61.590 -24.703 1.00 59.38 205 ALA B C 1
ATOM 4119 O O . ALA B 1 241 ? 26.614 -60.657 -24.129 1.00 59.57 205 ALA B O 1
ATOM 4121 N N . THR B 1 242 ? 24.708 -61.736 -24.742 1.00 57.00 206 THR B N 1
ATOM 4122 C CA . THR B 1 242 ? 23.792 -60.705 -24.248 1.00 56.57 206 THR B CA 1
ATOM 4123 C C . THR B 1 242 ? 23.071 -61.099 -22.963 1.00 56.30 206 THR B C 1
ATOM 4124 O O . THR B 1 242 ? 22.139 -60.410 -22.548 1.00 55.99 206 THR B O 1
ATOM 4128 N N . SER B 1 243 ? 23.498 -62.193 -22.330 1.00 63.46 207 SER B N 1
ATOM 4129 C CA . SER B 1 243 ? 22.746 -62.765 -21.206 1.00 63.27 207 SER B CA 1
ATOM 4130 C C . SER B 1 243 ? 23.126 -62.298 -19.803 1.00 63.50 207 SER B C 1
ATOM 4131 O O . SER B 1 243 ? 22.444 -62.664 -18.848 1.00 63.37 207 SER B O 1
ATOM 4134 N N . ARG B 1 244 ? 24.212 -61.529 -19.667 1.00 56.52 208 ARG B N 1
ATOM 4135 C CA . ARG B 1 244 ? 24.667 -61.059 -18.347 1.00 56.93 208 ARG B CA 1
ATOM 4136 C C . ARG B 1 244 ? 25.089 -59.593 -18.409 1.00 57.10 208 ARG B C 1
ATOM 4137 O O . ARG B 1 244 ? 25.445 -59.101 -19.480 1.00 57.08 208 ARG B O 1
ATOM 4145 N N . LEU B 1 245 ? 25.083 -58.904 -17.271 1.00 55.77 209 LEU B N 1
ATOM 4146 C CA . LEU B 1 245 ? 25.476 -57.498 -17.271 1.00 56.05 209 LEU B CA 1
ATOM 4147 C C . LEU B 1 245 ? 26.871 -57.361 -17.889 1.00 56.63 209 LEU B C 1
ATOM 4148 O O . LEU B 1 245 ? 27.049 -56.625 -18.860 1.00 56.56 209 LEU B O 1
ATOM 4153 N N . HIS B 1 246 ? 27.839 -58.092 -17.342 1.00 63.80 210 HIS B N 1
ATOM 4154 C CA . HIS B 1 246 ? 29.169 -58.176 -17.931 1.00 64.49 210 HIS B CA 1
ATOM 4155 C C . HIS B 1 246 ? 29.217 -59.336 -18.937 1.00 64.28 210 HIS B C 1
ATOM 4156 O O . HIS B 1 246 ? 28.734 -60.431 -18.648 1.00 64.09 210 HIS B O 1
ATOM 4163 N N . VAL B 1 247 ? 29.783 -59.096 -20.118 1.00 60.97 211 VAL B N 1
ATOM 4164 C CA . VAL B 1 247 ? 29.949 -60.157 -21.108 1.00 60.96 211 VAL B CA 1
ATOM 4165 C C . VAL B 1 247 ? 30.900 -61.251 -20.585 1.00 61.87 211 VAL B C 1
ATOM 4166 O O . VAL B 1 247 ? 32.062 -60.987 -20.262 1.00 62.81 211 VAL B O 1
ATOM 4170 N N . ASP B 1 248 ? 30.392 -62.472 -20.498 1.00 66.95 212 ASP B N 1
ATOM 4171 C CA . ASP B 1 248 ? 31.115 -63.602 -19.916 1.00 67.87 212 ASP B CA 1
ATOM 4172 C C . ASP B 1 248 ? 31.611 -64.501 -21.039 1.00 68.95 212 ASP B C 1
ATOM 4173 O O . ASP B 1 248 ? 30.811 -65.109 -21.753 1.00 67.71 212 ASP B O 1
ATOM 4178 N N . PRO B 1 249 ? 32.937 -64.567 -21.215 1.00 71.98 213 PRO B N 1
ATOM 4179 C CA . PRO B 1 249 ? 33.546 -65.439 -22.230 1.00 74.62 213 PRO B CA 1
ATOM 4180 C C . PRO B 1 249 ? 33.207 -66.921 -22.030 1.00 75.41 213 PRO B C 1
ATOM 4181 O O . PRO B 1 249 ? 33.227 -67.674 -23.004 1.00 76.09 213 PRO B O 1
ATOM 4185 N N . ASP B 1 250 ? 32.896 -67.331 -20.804 1.00 76.86 214 ASP B N 1
ATOM 4186 C CA . ASP B 1 250 ? 32.547 -68.732 -20.545 1.00 77.93 214 ASP B CA 1
ATOM 4187 C C . ASP B 1 250 ? 31.142 -69.046 -21.014 1.00 72.96 214 ASP B C 1
ATOM 4188 O O . ASP B 1 250 ? 30.828 -70.181 -21.377 1.00 73.75 214 ASP B O 1
ATOM 4193 N N . TYR B 1 251 ? 30.295 -68.030 -20.999 1.00 84.14 215 TYR B N 1
ATOM 4194 C CA . TYR B 1 251 ? 28.968 -68.143 -21.577 1.00 79.70 215 TYR B CA 1
ATOM 4195 C C . TYR B 1 251 ? 29.075 -68.227 -23.097 1.00 79.87 215 TYR B C 1
ATOM 4196 O O . TYR B 1 251 ? 28.478 -69.087 -23.735 1.00 79.39 215 TYR B O 1
ATOM 4205 N N . ILE B 1 252 ? 29.865 -67.324 -23.661 1.00 69.10 216 ILE B N 1
ATOM 4206 C CA . ILE B 1 252 ? 30.038 -67.218 -25.103 1.00 69.16 216 ILE B CA 1
ATOM 4207 C C . ILE B 1 252 ? 30.544 -68.507 -25.759 1.00 70.49 216 ILE B C 1
ATOM 4208 O O . ILE B 1 252 ? 30.002 -68.940 -26.780 1.00 69.96 216 ILE B O 1
ATOM 4213 N N . SER B 1 253 ? 31.558 -69.127 -25.158 1.00 68.02 217 SER B N 1
ATOM 4214 C CA . SER B 1 253 ? 32.138 -70.361 -25.696 1.00 71.57 217 SER B CA 1
ATOM 4215 C C . SER B 1 253 ? 31.140 -71.524 -25.841 1.00 70.54 217 SER B C 1
ATOM 4216 O O . SER B 1 253 ? 31.373 -72.445 -26.627 1.00 73.66 217 SER B O 1
ATOM 4219 N N . LYS B 1 254 ? 30.034 -71.479 -25.099 1.00 77.40 218 LYS B N 1
ATOM 4220 C CA . LYS B 1 254 ? 29.011 -72.524 -25.195 1.00 76.44 218 LYS B CA 1
ATOM 4221 C C . LYS B 1 254 ? 28.419 -72.644 -26.595 1.00 75.70 218 LYS B C 1
ATOM 4222 O O . LYS B 1 254 ? 28.019 -73.727 -27.015 1.00 77.43 218 LYS B O 1
ATOM 4228 N N . ALA B 1 255 ? 28.369 -71.522 -27.311 1.00 69.38 219 ALA B N 1
ATOM 4229 C CA . ALA B 1 255 ? 27.904 -71.504 -28.697 1.00 69.10 219 ALA B CA 1
ATOM 4230 C C . ALA B 1 255 ? 28.868 -72.255 -29.610 1.00 73.47 219 ALA B C 1
ATOM 4231 O O . ALA B 1 255 ? 28.486 -72.702 -30.691 1.00 74.72 219 ALA B O 1
ATOM 4233 N N . ASP B 1 256 ? 30.118 -72.393 -29.180 1.00 73.74 220 ASP B N 1
ATOM 4234 C CA . ASP B 1 256 ? 31.108 -73.094 -29.993 1.00 79.29 220 ASP B CA 1
ATOM 4235 C C . ASP B 1 256 ? 31.024 -74.613 -29.826 1.00 82.71 220 ASP B C 1
ATOM 4236 O O . ASP B 1 256 ? 31.749 -75.353 -30.486 1.00 87.82 220 ASP B O 1
ATOM 4241 N N . ALA B 1 257 ? 30.132 -75.058 -28.943 1.00 84.70 221 ALA B N 1
ATOM 4242 C CA . ALA B 1 257 ? 29.812 -76.477 -28.790 1.00 87.51 221 ALA B CA 1
ATOM 4243 C C . ALA B 1 257 ? 28.642 -76.867 -29.695 1.00 86.02 221 ALA B C 1
ATOM 4244 O O . ALA B 1 257 ? 27.481 -76.603 -29.365 1.00 81.69 221 ALA B O 1
ATOM 4246 N N . PRO B 1 258 ? 28.945 -77.515 -30.836 1.00 88.04 222 PRO B N 1
ATOM 4247 C CA . PRO B 1 258 ? 27.953 -77.832 -31.872 1.00 87.69 222 PRO B CA 1
ATOM 4248 C C . PRO B 1 258 ? 26.802 -78.688 -31.337 1.00 86.45 222 PRO B C 1
ATOM 4249 O O . PRO B 1 258 ? 25.666 -78.548 -31.810 1.00 84.08 222 PRO B O 1
ATOM 4253 N N . GLY B 1 259 ? 27.090 -79.554 -30.366 1.00 78.39 223 GLY B N 1
ATOM 4254 C CA . GLY B 1 259 ? 26.068 -80.412 -29.796 1.00 77.78 223 GLY B CA 1
ATOM 4255 C C . GLY B 1 259 ? 24.981 -79.563 -29.176 1.00 73.17 223 GLY B C 1
ATOM 4256 O O . GLY B 1 259 ? 23.784 -79.720 -29.473 1.00 72.67 223 GLY B O 1
ATOM 4257 N N . PHE B 1 260 ? 25.412 -78.648 -28.313 1.00 68.27 224 PHE B N 1
ATOM 4258 C CA . PHE B 1 260 ? 24.506 -77.725 -27.647 1.00 64.96 224 PHE B CA 1
ATOM 4259 C C . PHE B 1 260 ? 23.860 -76.783 -28.654 1.00 64.18 224 PHE B C 1
ATOM 4260 O O . PHE B 1 260 ? 22.628 -76.674 -28.708 1.00 63.51 224 PHE B O 1
ATOM 4268 N N . ALA B 1 261 ? 24.707 -76.123 -29.450 1.00 61.07 225 ALA B N 1
ATOM 4269 C CA . ALA B 1 261 ? 24.266 -75.048 -30.345 1.00 60.37 225 ALA B CA 1
ATOM 4270 C C . ALA B 1 261 ? 23.239 -75.496 -31.365 1.00 60.51 225 ALA B C 1
ATOM 4271 O O . ALA B 1 261 ? 22.356 -74.726 -31.721 1.00 59.81 225 ALA B O 1
ATOM 4273 N N . ASP B 1 262 ? 23.350 -76.728 -31.852 1.00 62.58 226 ASP B N 1
ATOM 4274 C CA . ASP B 1 262 ? 22.421 -77.175 -32.891 1.00 62.90 226 ASP B CA 1
ATOM 4275 C C . ASP B 1 262 ? 20.987 -77.339 -32.349 1.00 62.26 226 ASP B C 1
ATOM 4276 O O . ASP B 1 262 ? 20.035 -76.795 -32.914 1.00 61.84 226 ASP B O 1
ATOM 4281 N N . ALA B 1 263 ? 20.849 -78.057 -31.235 1.00 53.60 227 ALA B N 1
ATOM 4282 C CA . ALA B 1 263 ? 19.550 -78.250 -30.603 1.00 53.05 227 ALA B CA 1
ATOM 4283 C C . ALA B 1 263 ? 18.996 -76.953 -30.005 1.00 51.82 227 ALA B C 1
ATOM 4284 O O . ALA B 1 263 ? 17.783 -76.686 -30.090 1.00 51.39 227 ALA B O 1
ATOM 4286 N N . PHE B 1 264 ? 19.872 -76.166 -29.378 1.00 62.70 228 PHE B N 1
ATOM 4287 C CA . PHE B 1 264 ? 19.467 -74.905 -28.752 1.00 61.65 228 PHE B CA 1
ATOM 4288 C C . PHE B 1 264 ? 18.813 -74.013 -29.797 1.00 61.35 228 PHE B C 1
ATOM 4289 O O . PHE B 1 264 ? 17.684 -73.549 -29.621 1.00 60.84 228 PHE B O 1
ATOM 4297 N N . ALA B 1 265 ? 19.511 -73.813 -30.905 1.00 55.82 229 ALA B N 1
ATOM 4298 C CA . ALA B 1 265 ? 19.065 -72.877 -31.929 1.00 55.67 229 ALA B CA 1
ATOM 4299 C C . ALA B 1 265 ? 17.855 -73.422 -32.686 1.00 56.07 229 ALA B C 1
ATOM 4300 O O . ALA B 1 265 ? 16.888 -72.691 -32.958 1.00 55.78 229 ALA B O 1
ATOM 4302 N N . ARG B 1 266 ? 17.914 -74.706 -33.029 1.00 56.38 230 ARG B N 1
ATOM 4303 C CA . ARG B 1 266 ? 16.825 -75.309 -33.793 1.00 56.96 230 ARG B CA 1
ATOM 4304 C C . ARG B 1 266 ? 15.515 -75.219 -33.017 1.00 56.43 230 ARG B C 1
ATOM 4305 O O . ARG B 1 266 ? 14.489 -74.803 -33.559 1.00 56.51 230 ARG B O 1
ATOM 4313 N N . ILE B 1 267 ? 15.558 -75.567 -31.738 1.00 55.62 231 ILE B N 1
ATOM 4314 C CA . ILE B 1 267 ? 14.344 -75.592 -30.943 1.00 55.19 231 ILE B CA 1
ATOM 4315 C C . ILE B 1 267 ? 13.837 -74.166 -30.643 1.00 54.37 231 ILE B C 1
ATOM 4316 O O . ILE B 1 267 ? 12.630 -73.885 -30.778 1.00 54.37 231 ILE B O 1
ATOM 4321 N N . GLU B 1 268 ? 14.756 -73.268 -30.277 1.00 61.27 232 GLU B N 1
ATOM 4322 C CA . GLU B 1 268 ? 14.409 -71.855 -30.081 1.00 60.64 232 GLU B CA 1
ATOM 4323 C C . GLU B 1 268 ? 13.716 -71.292 -31.323 1.00 61.03 232 GLU B C 1
ATOM 4324 O O . GLU B 1 268 ? 12.568 -70.841 -31.249 1.00 60.96 232 GLU B O 1
ATOM 4330 N N . SER B 1 269 ? 14.414 -71.334 -32.458 1.00 56.76 233 SER B N 1
ATOM 4331 C CA . SER B 1 269 ? 13.844 -70.869 -33.720 1.00 57.32 233 SER B CA 1
ATOM 4332 C C . SER B 1 269 ? 12.515 -71.575 -34.044 1.00 57.92 233 SER B C 1
ATOM 4333 O O . SER B 1 269 ? 11.571 -70.944 -34.522 1.00 58.21 233 SER B O 1
ATOM 4336 N N . HIS B 1 270 ? 12.432 -72.873 -33.766 1.00 57.26 234 HIS B N 1
ATOM 4337 C CA . HIS B 1 270 ? 11.200 -73.623 -34.012 1.00 57.92 234 HIS B CA 1
ATOM 4338 C C . HIS B 1 270 ? 10.003 -73.007 -33.263 1.00 57.50 234 HIS B C 1
ATOM 4339 O O . HIS B 1 270 ? 8.944 -72.754 -33.856 1.00 58.08 234 HIS B O 1
ATOM 4346 N N . TYR B 1 271 ? 10.170 -72.772 -31.962 1.00 56.64 235 TYR B N 1
ATOM 4347 C CA . TYR B 1 271 ? 9.097 -72.200 -31.159 1.00 56.28 235 TYR B CA 1
ATOM 4348 C C . TYR B 1 271 ? 8.854 -70.739 -31.517 1.00 56.14 235 TYR B C 1
ATOM 4349 O O . TYR B 1 271 ? 7.709 -70.292 -31.627 1.00 56.48 235 TYR B O 1
ATOM 4358 N N . PHE B 1 272 ? 9.929 -69.992 -31.704 1.00 55.41 236 PHE B N 1
ATOM 4359 C CA . PHE B 1 272 ? 9.798 -68.552 -31.888 1.00 55.27 236 PHE B CA 1
ATOM 4360 C C . PHE B 1 272 ? 9.084 -68.256 -33.196 1.00 56.20 236 PHE B C 1
ATOM 4361 O O . PHE B 1 272 ? 8.173 -67.421 -33.234 1.00 56.47 236 PHE B O 1
ATOM 4369 N N . VAL B 1 273 ? 9.454 -68.974 -34.255 1.00 60.26 237 VAL B N 1
ATOM 4370 C CA . VAL B 1 273 ? 8.829 -68.754 -35.561 1.00 61.33 237 VAL B CA 1
ATOM 4371 C C . VAL B 1 273 ? 7.363 -69.173 -35.546 1.00 62.02 237 VAL B C 1
ATOM 4372 O O . VAL B 1 273 ? 6.599 -68.781 -36.427 1.00 62.99 237 VAL B O 1
ATOM 4376 N N . ASN B 1 274 ? 6.986 -69.958 -34.533 1.00 55.50 238 ASN B N 1
ATOM 4377 C CA . ASN B 1 274 ? 5.623 -70.444 -34.370 1.00 56.14 238 ASN B CA 1
ATOM 4378 C C . ASN B 1 274 ? 4.896 -69.784 -33.201 1.00 55.61 238 ASN B C 1
ATOM 4379 O O . ASN B 1 274 ? 3.809 -70.210 -32.811 1.00 56.04 238 ASN B O 1
ATOM 4384 N N . GLY B 1 275 ? 5.491 -68.739 -32.641 1.00 54.27 239 GLY B N 1
ATOM 4385 C CA . GLY B 1 275 ? 4.823 -67.955 -31.620 1.00 53.91 239 GLY B CA 1
ATOM 4386 C C . GLY B 1 275 ? 4.608 -68.762 -30.364 1.00 53.36 239 GLY B C 1
ATOM 4387 O O . GLY B 1 275 ? 3.714 -68.478 -29.579 1.00 53.37 239 GLY B O 1
ATOM 4388 N N . GLY B 1 276 ? 5.430 -69.783 -30.170 1.00 57.64 240 GLY B N 1
ATOM 4389 C CA . GLY B 1 276 ? 5.253 -70.653 -29.027 1.00 57.26 240 GLY B CA 1
ATOM 4390 C C . GLY B 1 276 ? 3.941 -71.400 -29.118 1.00 58.07 240 GLY B C 1
ATOM 4391 O O . GLY B 1 276 ? 3.421 -71.884 -28.108 1.00 57.91 240 GLY B O 1
ATOM 4392 N N . PHE B 1 277 ? 3.394 -71.493 -30.328 1.00 59.33 241 PHE B N 1
ATOM 4393 C CA . PHE B 1 277 ? 2.202 -72.318 -30.561 1.00 60.31 241 PHE B CA 1
ATOM 4394 C C . PHE B 1 277 ? 1.022 -71.852 -29.703 1.00 60.43 241 PHE B C 1
ATOM 4395 O O . PHE B 1 277 ? 0.188 -72.651 -29.275 1.00 60.87 241 PHE B O 1
ATOM 4403 N N . MET B 1 278 ? 0.981 -70.550 -29.451 1.00 68.47 242 MET B N 1
ATOM 4404 C CA . MET B 1 278 ? -0.090 -69.928 -28.694 1.00 69.33 242 MET B CA 1
ATOM 4405 C C . MET B 1 278 ? -0.494 -68.676 -29.433 1.00 71.91 242 MET B C 1
ATOM 4406 O O . MET B 1 278 ? 0.324 -68.058 -30.110 1.00 70.84 242 MET B O 1
ATOM 4411 N N . PRO B 1 279 ? -1.762 -68.280 -29.283 1.00 53.34 243 PRO B N 1
ATOM 4412 C CA . PRO B 1 279 ? -2.195 -66.970 -29.777 1.00 54.06 243 PRO B CA 1
ATOM 4413 C C . PRO B 1 279 ? -1.309 -65.863 -29.193 1.00 53.05 243 PRO B C 1
ATOM 4414 O O . PRO B 1 279 ? -0.689 -66.032 -28.133 1.00 51.92 243 PRO B O 1
ATOM 4418 N N . GLU B 1 280 ? -1.232 -64.747 -29.896 1.00 58.72 244 GLU B N 1
ATOM 4419 C CA . GLU B 1 280 ? -0.486 -63.604 -29.418 1.00 57.99 244 GLU B CA 1
ATOM 4420 C C . GLU B 1 280 ? -0.982 -63.222 -28.029 1.00 57.69 244 GLU B C 1
ATOM 4421 O O . GLU B 1 280 ? -2.179 -62.974 -27.849 1.00 58.67 244 GLU B O 1
ATOM 4427 N N . GLY B 1 281 ? -0.069 -63.193 -27.056 1.00 63.16 245 GLY B N 1
ATOM 4428 C CA . GLY B 1 281 ? -0.347 -62.651 -25.737 1.00 62.87 245 GLY B CA 1
ATOM 4429 C C . GLY B 1 281 ? -1.188 -63.574 -24.884 1.00 62.98 245 GLY B C 1
ATOM 4430 O O . GLY B 1 281 ? -1.825 -63.134 -23.924 1.00 63.18 245 GLY B O 1
ATOM 4431 N N . GLU B 1 282 ? -1.189 -64.857 -25.225 1.00 60.38 246 GLU B N 1
ATOM 4432 C CA . GLU B 1 282 ? -2.099 -65.802 -24.599 1.00 60.69 246 GLU B CA 1
ATOM 4433 C C . GLU B 1 282 ? -1.895 -65.896 -23.092 1.00 59.91 246 GLU B C 1
ATOM 4434 O O . GLU B 1 282 ? -2.860 -65.913 -22.318 1.00 60.38 246 GLU B O 1
ATOM 4440 N N . LEU B 1 283 ? -0.637 -65.934 -22.678 1.00 54.83 247 LEU B N 1
ATOM 4441 C CA . LEU B 1 283 ? -0.311 -66.123 -21.274 1.00 54.15 247 LEU B CA 1
ATOM 4442 C C . LEU B 1 283 ? -0.749 -64.924 -20.442 1.00 54.36 247 LEU B C 1
ATOM 4443 O O . LEU B 1 283 ? -1.070 -65.073 -19.264 1.00 54.27 247 LEU B O 1
ATOM 4448 N N . LEU B 1 284 ? -0.766 -63.739 -21.055 1.00 52.31 248 LEU B N 1
ATOM 4449 C CA . LEU B 1 284 ? -1.075 -62.502 -20.346 1.00 52.63 248 LEU B CA 1
ATOM 4450 C C . LEU B 1 284 ? -2.554 -62.125 -20.352 1.00 53.87 248 LEU B C 1
ATOM 4451 O O . LEU B 1 284 ? -2.936 -61.134 -19.739 1.00 54.34 248 LEU B O 1
ATOM 4456 N N . LYS B 1 285 ? -3.388 -62.881 -21.052 1.00 57.71 249 LYS B N 1
ATOM 4457 C CA . LYS B 1 285 ? -4.811 -62.606 -21.015 1.00 59.04 249 LYS B CA 1
ATOM 4458 C C . LYS B 1 285 ? -5.338 -62.774 -19.588 1.00 59.05 249 LYS B C 1
ATOM 4459 O O . LYS B 1 285 ? -4.997 -63.727 -18.895 1.00 58.29 249 LYS B O 1
ATOM 4465 N N . PRO B 1 286 ? -6.187 -61.837 -19.153 1.00 59.90 250 PRO B N 1
ATOM 4466 C CA . PRO B 1 286 ? -6.773 -61.796 -17.807 1.00 60.12 250 PRO B CA 1
ATOM 4467 C C . PRO B 1 286 ? -7.423 -63.105 -17.420 1.00 60.22 250 PRO B C 1
ATOM 4468 O O . PRO B 1 286 ? -7.202 -63.563 -16.297 1.00 59.61 250 PRO B O 1
ATOM 4472 N N . GLU B 1 287 ? -8.203 -63.696 -18.327 1.00 66.85 251 GLU B N 1
ATOM 4473 C CA . GLU B 1 287 ? -8.917 -64.934 -18.023 1.00 67.14 251 GLU B CA 1
ATOM 4474 C C . GLU B 1 287 ? -7.959 -66.084 -17.702 1.00 65.80 251 GLU B C 1
ATOM 4475 O O . GLU B 1 287 ? -8.325 -67.027 -16.996 1.00 65.79 251 GLU B O 1
ATOM 4481 N N . ASN B 1 288 ? -6.732 -65.988 -18.204 1.00 64.23 252 ASN B N 1
ATOM 4482 C CA . ASN B 1 288 ? -5.707 -66.996 -17.930 1.00 63.07 252 ASN B CA 1
ATOM 4483 C C . ASN B 1 288 ? -4.902 -66.682 -16.665 1.00 62.19 252 ASN B C 1
ATOM 4484 O O . ASN B 1 288 ? -4.535 -67.585 -15.904 1.00 61.66 252 ASN B O 1
ATOM 4489 N N . ILE B 1 289 ? -4.637 -65.394 -16.448 1.00 64.58 253 ILE B N 1
ATOM 4490 C CA . ILE B 1 289 ? -3.952 -64.942 -15.244 1.00 63.97 253 ILE B CA 1
ATOM 4491 C C . ILE B 1 289 ? -4.818 -65.277 -14.033 1.00 64.48 253 ILE B C 1
ATOM 4492 O O . ILE B 1 289 ? -4.297 -65.671 -12.982 1.00 63.96 253 ILE B O 1
ATOM 4497 N N . ALA B 1 290 ? -6.140 -65.166 -14.197 1.00 58.33 254 ALA B N 1
ATOM 4498 C CA . ALA B 1 290 ? -7.097 -65.519 -13.137 1.00 59.00 254 ALA B CA 1
ATOM 4499 C C . ALA B 1 290 ? -7.023 -66.972 -12.675 1.00 58.59 254 ALA B C 1
ATOM 4500 O O . ALA B 1 290 ? -7.382 -67.282 -11.530 1.00 58.78 254 ALA B O 1
ATOM 4502 N N . LYS B 1 291 ? -6.582 -67.863 -13.561 1.00 62.77 255 LYS B N 1
ATOM 4503 C CA . LYS B 1 291 ? -6.471 -69.281 -13.218 1.00 62.50 255 LYS B CA 1
ATOM 4504 C C . LYS B 1 291 ? -5.325 -69.563 -12.251 1.00 61.56 255 LYS B C 1
ATOM 4505 O O . LYS B 1 291 ? -5.311 -70.595 -11.595 1.00 61.52 255 LYS B O 1
ATOM 4511 N N . ILE B 1 292 ? -4.366 -68.644 -12.166 1.00 59.56 256 ILE B N 1
ATOM 4512 C CA . ILE B 1 292 ? -3.160 -68.888 -11.381 1.00 58.77 256 ILE B CA 1
ATOM 4513 C C . ILE B 1 292 ? -2.923 -67.791 -10.363 1.00 58.77 256 ILE B C 1
ATOM 4514 O O . ILE B 1 292 ? -1.867 -67.744 -9.745 1.00 58.22 256 ILE B O 1
ATOM 4519 N N . SER B 1 293 ? -3.904 -66.915 -10.174 1.00 58.67 257 SER B N 1
ATOM 4520 C CA . SER B 1 293 ? -3.689 -65.704 -9.375 1.00 58.81 257 SER B CA 1
ATOM 4521 C C . SER B 1 293 ? -3.492 -66.029 -7.898 1.00 58.86 257 SER B C 1
ATOM 4522 O O . SER B 1 293 ? -2.862 -65.268 -7.158 1.00 58.78 257 SER B O 1
ATOM 4525 N N . HIS B 1 294 ? -4.013 -67.179 -7.489 1.00 62.47 258 HIS B N 1
ATOM 4526 C CA . HIS B 1 294 ? -3.937 -67.621 -6.095 1.00 62.66 258 HIS B CA 1
ATOM 4527 C C . HIS B 1 294 ? -2.656 -68.408 -5.805 1.00 61.93 258 HIS B C 1
ATOM 4528 O O . HIS B 1 294 ? -2.342 -68.698 -4.657 1.00 62.08 258 HIS B O 1
ATOM 4535 N N . ILE B 1 295 ? -1.927 -68.770 -6.849 1.00 57.10 259 ILE B N 1
ATOM 4536 C CA . ILE B 1 295 ? -0.750 -69.586 -6.662 1.00 56.58 259 ILE B CA 1
ATOM 4537 C C . ILE B 1 295 ? 0.419 -68.742 -6.137 1.00 56.26 259 ILE B C 1
ATOM 4538 O O . ILE B 1 295 ? 0.861 -67.802 -6.811 1.00 55.94 259 ILE B O 1
ATOM 4543 N N . PRO B 1 296 ? 0.916 -69.077 -4.926 1.00 56.30 260 PRO B N 1
ATOM 4544 C CA . PRO B 1 296 ? 2.052 -68.363 -4.334 1.00 56.16 260 PRO B CA 1
ATOM 4545 C C . PRO B 1 296 ? 3.153 -68.226 -5.365 1.00 55.49 260 PRO B C 1
ATOM 4546 O O . PRO B 1 296 ? 3.532 -69.224 -6.000 1.00 55.20 260 PRO B O 1
ATOM 4550 N N . ALA B 1 297 ? 3.628 -67.003 -5.573 1.00 50.00 261 ALA B N 1
ATOM 4551 C CA . ALA B 1 297 ? 4.564 -66.764 -6.661 1.00 49.41 261 ALA B CA 1
ATOM 4552 C C . ALA B 1 297 ? 5.581 -65.682 -6.375 1.00 49.36 261 ALA B C 1
ATOM 4553 O O . ALA B 1 297 ? 5.328 -64.739 -5.622 1.00 49.78 261 ALA B O 1
ATOM 4555 N N . VAL B 1 298 ? 6.737 -65.821 -7.003 1.00 58.30 262 VAL B N 1
ATOM 4556 C CA . VAL B 1 298 ? 7.752 -64.777 -6.973 1.00 58.25 262 VAL B CA 1
ATOM 4557 C C . VAL B 1 298 ? 8.266 -64.569 -8.386 1.00 57.72 262 VAL B C 1
ATOM 4558 O O . VAL B 1 298 ? 8.637 -65.531 -9.067 1.00 57.43 262 VAL B O 1
ATOM 4562 N N . ILE B 1 299 ? 8.272 -63.318 -8.828 1.00 56.33 263 ILE B N 1
ATOM 4563 C CA . ILE B 1 299 ? 8.908 -62.975 -10.079 1.00 55.93 263 ILE B CA 1
ATOM 4564 C C . ILE B 1 299 ? 10.201 -62.259 -9.747 1.00 56.00 263 ILE B C 1
ATOM 4565 O O . ILE B 1 299 ? 10.179 -61.222 -9.052 1.00 56.39 263 ILE B O 1
ATOM 4570 N N . VAL B 1 300 ? 11.323 -62.809 -10.221 1.00 52.11 264 VAL B N 1
ATOM 4571 C CA . VAL B 1 300 ? 12.626 -62.181 -10.025 1.00 52.26 264 VAL B CA 1
ATOM 4572 C C . VAL B 1 300 ? 13.105 -61.691 -11.389 1.00 51.90 264 VAL B C 1
ATOM 4573 O O . VAL B 1 300 ? 13.250 -62.480 -12.323 1.00 51.59 264 VAL B O 1
ATOM 4577 N N . GLN B 1 301 ? 13.340 -60.393 -11.524 1.00 59.70 265 GLN B N 1
ATOM 4578 C CA . GLN B 1 301 ? 13.680 -59.852 -12.842 1.00 59.44 265 GLN B CA 1
ATOM 4579 C C . GLN B 1 301 ? 14.899 -58.917 -12.843 1.00 59.67 265 GLN B C 1
ATOM 4580 O O . GLN B 1 301 ? 14.971 -57.985 -12.054 1.00 60.10 265 GLN B O 1
ATOM 4586 N N . GLY B 1 302 ? 15.852 -59.170 -13.731 1.00 56.20 266 GLY B N 1
ATOM 4587 C CA . GLY B 1 302 ? 16.976 -58.275 -13.893 1.00 56.46 266 GLY B CA 1
ATOM 4588 C C . GLY B 1 302 ? 16.525 -57.027 -14.626 1.00 56.49 266 GLY B C 1
ATOM 4589 O O . GLY B 1 302 ? 15.866 -57.120 -15.667 1.00 56.21 266 GLY B O 1
ATOM 4590 N N . ARG B 1 303 ? 16.865 -55.860 -14.073 1.00 51.03 267 ARG B N 1
ATOM 4591 C CA . ARG B 1 303 ? 16.563 -54.573 -14.702 1.00 51.24 267 ARG B CA 1
ATOM 4592 C C . ARG B 1 303 ? 17.144 -54.492 -16.112 1.00 51.01 267 ARG B C 1
ATOM 4593 O O . ARG B 1 303 ? 16.451 -54.063 -17.048 1.00 50.96 267 ARG B O 1
ATOM 4601 N N . TYR B 1 304 ? 18.405 -54.912 -16.269 1.00 60.72 268 TYR B N 1
ATOM 4602 C CA . TYR B 1 304 ? 19.065 -54.830 -17.573 1.00 60.60 268 TYR B CA 1
ATOM 4603 C C . TYR B 1 304 ? 19.102 -56.159 -18.330 1.00 60.16 268 TYR B C 1
ATOM 4604 O O . TYR B 1 304 ? 20.047 -56.441 -19.090 1.00 60.18 268 TYR B O 1
ATOM 4613 N N . ASP B 1 305 ? 18.054 -56.957 -18.128 1.00 55.74 269 ASP B N 1
ATOM 4614 C CA . ASP B 1 305 ? 17.820 -58.162 -18.925 1.00 55.41 269 ASP B CA 1
ATOM 4615 C C . ASP B 1 305 ? 17.594 -57.767 -20.391 1.00 55.38 269 ASP B C 1
ATOM 4616 O O . ASP B 1 305 ? 16.561 -57.175 -20.740 1.00 55.44 269 ASP B O 1
ATOM 4621 N N . MET B 1 306 ? 18.549 -58.112 -21.249 1.00 55.94 270 MET B N 1
ATOM 4622 C CA . MET B 1 306 ? 18.484 -57.723 -22.658 1.00 56.02 270 MET B CA 1
ATOM 4623 C C . MET B 1 306 ? 18.015 -58.860 -23.531 1.00 55.88 270 MET B C 1
ATOM 4624 O O . MET B 1 306 ? 17.952 -58.711 -24.745 1.00 56.03 270 MET B O 1
ATOM 4629 N N . VAL B 1 307 ? 17.718 -60.005 -22.924 1.00 55.30 271 VAL B N 1
ATOM 4630 C CA . VAL B 1 307 ? 17.140 -61.122 -23.676 1.00 55.27 271 VAL B CA 1
ATOM 4631 C C . VAL B 1 307 ? 15.618 -61.089 -23.528 1.00 55.22 271 VAL B C 1
ATOM 4632 O O . VAL B 1 307 ? 14.872 -61.205 -24.507 1.00 55.39 271 VAL B O 1
ATOM 4636 N N . CYS B 1 308 ? 15.170 -60.903 -22.292 1.00 59.36 272 CYS B N 1
ATOM 4637 C CA . CYS B 1 308 ? 13.755 -60.808 -21.986 1.00 59.42 272 CYS B CA 1
ATOM 4638 C C . CYS B 1 308 ? 13.559 -59.564 -21.134 1.00 59.53 272 CYS B C 1
ATOM 4639 O O . CYS B 1 308 ? 13.620 -59.635 -19.902 1.00 59.47 272 CYS B O 1
ATOM 4642 N N . PRO B 1 309 ? 13.346 -58.409 -21.791 1.00 49.31 273 PRO B N 1
ATOM 4643 C CA . PRO B 1 309 ? 13.339 -57.127 -21.072 1.00 49.55 273 PRO B CA 1
ATOM 4644 C C . PRO B 1 309 ? 12.200 -56.985 -20.057 1.00 49.73 273 PRO B C 1
ATOM 4645 O O . PRO B 1 309 ? 11.142 -57.621 -20.188 1.00 49.78 273 PRO B O 1
ATOM 4649 N N . ILE B 1 310 ? 12.430 -56.140 -19.055 1.00 51.22 274 ILE B N 1
ATOM 4650 C CA . ILE B 1 310 ? 11.614 -56.133 -17.846 1.00 51.40 274 ILE B CA 1
ATOM 4651 C C . ILE B 1 310 ? 10.153 -55.740 -18.098 1.00 51.87 274 ILE B C 1
ATOM 4652 O O . ILE B 1 310 ? 9.274 -56.006 -17.262 1.00 52.03 274 ILE B O 1
ATOM 4657 N N . THR B 1 311 ? 9.887 -55.122 -19.254 1.00 53.20 275 THR B N 1
ATOM 4658 C CA . THR B 1 311 ? 8.525 -54.688 -19.565 1.00 53.87 275 THR B CA 1
ATOM 4659 C C . THR B 1 311 ? 7.535 -55.849 -19.489 1.00 53.77 275 THR B C 1
ATOM 4660 O O . THR B 1 311 ? 6.426 -55.678 -19.002 1.00 54.29 275 THR B O 1
ATOM 4664 N N . THR B 1 312 ? 7.937 -57.029 -19.944 1.00 52.31 276 THR B N 1
ATOM 4665 C CA . THR B 1 312 ? 7.037 -58.188 -19.859 1.00 52.28 276 THR B CA 1
ATOM 4666 C C . THR B 1 312 ? 6.733 -58.566 -18.399 1.00 52.17 276 THR B C 1
ATOM 4667 O O . THR B 1 312 ? 5.560 -58.605 -17.997 1.00 52.63 276 THR B O 1
ATOM 4671 N N . ALA B 1 313 ? 7.786 -58.816 -17.615 1.00 49.01 277 ALA B N 1
ATOM 4672 C CA . ALA B 1 313 ? 7.645 -59.039 -16.169 1.00 49.01 277 ALA B CA 1
ATOM 4673 C C . ALA B 1 313 ? 6.777 -57.955 -15.508 1.00 49.67 277 ALA B C 1
ATOM 4674 O O . ALA B 1 313 ? 5.823 -58.263 -14.782 1.00 49.97 277 ALA B O 1
ATOM 4676 N N . TYR B 1 314 ? 7.097 -56.692 -15.778 1.00 57.45 278 TYR B N 1
ATOM 4677 C CA . TYR B 1 314 ? 6.327 -55.585 -15.228 1.00 58.23 278 TYR B CA 1
ATOM 4678 C C . TYR B 1 314 ? 4.849 -55.720 -15.571 1.00 58.83 278 TYR B C 1
ATOM 4679 O O . TYR B 1 314 ? 3.978 -55.598 -14.697 1.00 59.36 278 TYR B O 1
ATOM 4688 N N . GLU B 1 315 ? 4.556 -55.984 -16.839 1.00 61.43 279 GLU B N 1
ATOM 4689 C CA . GLU B 1 315 ? 3.169 -56.070 -17.272 1.00 62.17 279 GLU B CA 1
ATOM 4690 C C . GLU B 1 315 ? 2.452 -57.204 -16.557 1.00 62.06 279 GLU B C 1
ATOM 4691 O O . GLU B 1 315 ? 1.270 -57.076 -16.189 1.00 62.83 279 GLU B O 1
ATOM 4697 N N . LEU B 1 316 ? 3.173 -58.305 -16.350 1.00 53.87 280 LEU B N 1
ATOM 4698 C CA . LEU B 1 316 ? 2.635 -59.445 -15.617 1.00 53.74 280 LEU B CA 1
ATOM 4699 C C . LEU B 1 316 ? 2.293 -59.032 -14.199 1.00 54.08 280 LEU B C 1
ATOM 4700 O O . LEU B 1 316 ? 1.220 -59.386 -13.708 1.00 54.57 280 LEU B O 1
ATOM 4705 N N . THR B 1 317 ? 3.176 -58.267 -13.548 1.00 54.00 281 THR B N 1
ATOM 4706 C CA . THR B 1 317 ? 2.911 -57.852 -12.169 1.00 54.43 281 THR B CA 1
ATOM 4707 C C . THR B 1 317 ? 1.657 -57.008 -12.070 1.00 55.47 281 THR B C 1
ATOM 4708 O O . THR B 1 317 ? 0.940 -57.096 -11.079 1.00 55.97 281 THR B O 1
ATOM 4712 N N . LYS B 1 318 ? 1.365 -56.217 -13.099 1.00 59.71 282 LYS B N 1
ATOM 4713 C CA . LYS B 1 318 ? 0.134 -55.419 -13.116 1.00 60.91 282 LYS B CA 1
ATOM 4714 C C . LYS B 1 318 ? -1.105 -56.295 -13.167 1.00 61.32 282 LYS B C 1
ATOM 4715 O O . LYS B 1 318 ? -2.089 -56.023 -12.500 1.00 62.23 282 LYS B O 1
ATOM 4721 N N . LEU B 1 319 ? -1.051 -57.354 -13.959 1.00 51.77 283 LEU B N 1
ATOM 4722 C CA . LEU B 1 319 ? -2.167 -58.275 -14.092 1.00 52.18 283 LEU B CA 1
ATOM 4723 C C . LEU B 1 319 ? -2.242 -59.194 -12.882 1.00 51.84 283 LEU B C 1
ATOM 4724 O O . LEU B 1 319 ? -3.305 -59.740 -12.552 1.00 52.42 283 LEU B O 1
ATOM 4729 N N . TRP B 1 320 ? -1.094 -59.362 -12.224 1.00 59.12 284 TRP B N 1
ATOM 4730 C CA . TRP B 1 320 ? -0.959 -60.339 -11.149 1.00 58.76 284 TRP B CA 1
ATOM 4731 C C . TRP B 1 320 ? -0.308 -59.736 -9.910 1.00 58.74 284 TRP B C 1
ATOM 4732 O O . TRP B 1 320 ? 0.794 -60.123 -9.548 1.00 58.04 284 TRP B O 1
ATOM 4743 N N . PRO B 1 321 ? -0.999 -58.791 -9.242 1.00 54.24 285 PRO B N 1
ATOM 4744 C CA . PRO B 1 321 ? -0.370 -58.114 -8.099 1.00 54.39 285 PRO B CA 1
ATOM 4745 C C . PRO B 1 321 ? -0.150 -59.041 -6.902 1.00 54.19 285 PRO B C 1
ATOM 4746 O O . PRO B 1 321 ? 0.683 -58.704 -6.058 1.00 54.14 285 PRO B O 1
ATOM 4750 N N . GLU B 1 322 ? -0.881 -60.160 -6.821 1.00 62.40 286 GLU B N 1
ATOM 4751 C CA . GLU B 1 322 ? -0.681 -61.122 -5.740 1.00 62.27 286 GLU B CA 1
ATOM 4752 C C . GLU B 1 322 ? 0.765 -61.602 -5.711 1.00 61.40 286 GLU B C 1
ATOM 4753 O O . GLU B 1 322 ? 1.324 -61.899 -4.654 1.00 61.45 286 GLU B O 1
ATOM 4759 N N . ALA B 1 323 ? 1.371 -61.660 -6.890 1.00 55.84 287 ALA B N 1
ATOM 4760 C CA . ALA B 1 323 ? 2.726 -62.171 -7.056 1.00 55.10 287 ALA B CA 1
ATOM 4761 C C . ALA B 1 323 ? 3.733 -61.210 -6.499 1.00 55.17 287 ALA B C 1
ATOM 4762 O O . ALA B 1 323 ? 3.624 -59.987 -6.675 1.00 55.51 287 ALA B O 1
ATOM 4764 N N . LYS B 1 324 ? 4.741 -61.769 -5.855 1.00 59.45 288 LYS B N 1
ATOM 4765 C CA . LYS B 1 324 ? 5.827 -60.973 -5.310 1.00 59.60 288 LYS B CA 1
ATOM 4766 C C . LYS B 1 324 ? 6.838 -60.550 -6.367 1.00 59.07 288 LYS B C 1
ATOM 4767 O O . LYS B 1 324 ? 7.445 -61.396 -7.004 1.00 58.52 288 LYS B O 1
ATOM 4773 N N . PHE B 1 325 ? 7.054 -59.245 -6.527 1.00 55.04 289 PHE B N 1
ATOM 4774 C CA . PHE B 1 325 ? 7.980 -58.742 -7.549 1.00 54.62 289 PHE B CA 1
ATOM 4775 C C . PHE B 1 325 ? 9.318 -58.360 -6.941 1.00 54.78 289 PHE B C 1
ATOM 4776 O O . PHE B 1 325 ? 9.379 -57.599 -5.968 1.00 55.44 289 PHE B O 1
ATOM 4784 N N . VAL B 1 326 ? 10.393 -58.873 -7.531 1.00 56.94 290 VAL B N 1
ATOM 4785 C CA . VAL B 1 326 ? 11.751 -58.567 -7.095 1.00 57.17 290 VAL B CA 1
ATOM 4786 C C . VAL B 1 326 ? 12.579 -58.149 -8.297 1.00 56.77 290 VAL B C 1
ATOM 4787 O O . VAL B 1 326 ? 12.919 -58.991 -9.135 1.00 56.24 290 VAL B O 1
ATOM 4791 N N . VAL B 1 327 ? 12.902 -56.854 -8.387 1.00 57.22 291 VAL B N 1
ATOM 4792 C CA . VAL B 1 327 ? 13.738 -56.347 -9.482 1.00 56.96 291 VAL B CA 1
ATOM 4793 C C . VAL B 1 327 ? 15.164 -56.263 -9.001 1.00 57.27 291 VAL B C 1
ATOM 4794 O O . VAL B 1 327 ? 15.417 -55.723 -7.929 1.00 57.95 291 VAL B O 1
ATOM 4798 N N . ILE B 1 328 ? 16.093 -56.807 -9.786 1.00 56.87 292 ILE B N 1
ATOM 4799 C CA . ILE B 1 328 ? 17.523 -56.713 -9.496 1.00 57.28 292 ILE B CA 1
ATOM 4800 C C . ILE B 1 328 ? 18.097 -55.578 -10.351 1.00 57.34 292 ILE B C 1
ATOM 4801 O O . ILE B 1 328 ? 18.077 -55.653 -11.589 1.00 56.82 292 ILE B O 1
ATOM 4806 N N . PRO B 1 329 ? 18.591 -54.505 -9.695 1.00 52.82 293 PRO B N 1
ATOM 4807 C CA . PRO B 1 329 ? 19.017 -53.263 -10.369 1.00 53.04 293 PRO B CA 1
ATOM 4808 C C . PRO B 1 329 ? 20.281 -53.378 -11.225 1.00 52.94 293 PRO B C 1
ATOM 4809 O O . PRO B 1 329 ? 20.481 -52.542 -12.124 1.00 52.92 293 PRO B O 1
ATOM 4813 N N . ASP B 1 330 ? 21.117 -54.380 -10.971 1.00 65.16 294 ASP B N 1
ATOM 4814 C CA . ASP B 1 330 ? 22.368 -54.495 -11.723 1.00 65.25 294 ASP B CA 1
ATOM 4815 C C . ASP B 1 330 ? 22.555 -55.870 -12.343 1.00 64.74 294 ASP B C 1
ATOM 4816 O O . ASP B 1 330 ? 23.687 -56.329 -12.500 1.00 65.07 294 ASP B O 1
ATOM 4821 N N . ALA B 1 331 ? 21.446 -56.521 -12.691 1.00 59.61 295 ALA B N 1
ATOM 4822 C CA . ALA B 1 331 ? 21.488 -57.854 -13.284 1.00 59.18 295 ALA B CA 1
ATOM 4823 C C . ALA B 1 331 ? 20.949 -57.841 -14.703 1.00 58.55 295 ALA B C 1
ATOM 4824 O O . ALA B 1 331 ? 19.983 -57.121 -15.019 1.00 58.30 295 ALA B O 1
ATOM 4826 N N . GLY B 1 332 ? 21.574 -58.636 -15.563 1.00 60.09 296 GLY B N 1
ATOM 4827 C CA . GLY B 1 332 ? 21.006 -58.909 -16.865 1.00 59.58 296 GLY B CA 1
ATOM 4828 C C . GLY B 1 332 ? 20.067 -60.101 -16.781 1.00 59.22 296 GLY B C 1
ATOM 4829 O O . GLY B 1 332 ? 19.346 -60.283 -15.795 1.00 59.22 296 GLY B O 1
ATOM 4830 N N . HIS B 1 333 ? 20.098 -60.930 -17.813 1.00 58.65 297 HIS B N 1
ATOM 4831 C CA . HIS B 1 333 ? 19.117 -61.992 -17.996 1.00 58.35 297 HIS B CA 1
ATOM 4832 C C . HIS B 1 333 ? 19.321 -63.208 -17.091 1.00 58.57 297 HIS B C 1
ATOM 4833 O O . HIS B 1 333 ? 18.366 -63.735 -16.520 1.00 58.44 297 HIS B O 1
ATOM 4840 N N . SER B 1 334 ? 20.570 -63.636 -16.972 1.00 52.32 298 SER B N 1
ATOM 4841 C CA . SER B 1 334 ? 20.907 -64.939 -16.423 1.00 52.70 298 SER B CA 1
ATOM 4842 C C . SER B 1 334 ? 20.507 -65.142 -14.969 1.00 52.90 298 SER B C 1
ATOM 4843 O O . SER B 1 334 ? 20.442 -64.204 -14.180 1.00 52.97 298 SER B O 1
ATOM 4846 N N . ALA B 1 335 ? 20.246 -66.395 -14.632 1.00 59.23 299 ALA B N 1
ATOM 4847 C CA . ALA B 1 335 ? 19.889 -66.768 -13.274 1.00 59.54 299 ALA B CA 1
ATOM 4848 C C . ALA B 1 335 ? 21.079 -66.622 -12.351 1.00 60.35 299 ALA B C 1
ATOM 4849 O O . ALA B 1 335 ? 20.901 -66.448 -11.148 1.00 60.69 299 ALA B O 1
ATOM 4851 N N . ILE B 1 336 ? 22.286 -66.708 -12.907 1.00 63.67 300 ILE B N 1
ATOM 4852 C CA . ILE B 1 336 ? 23.492 -66.672 -12.081 1.00 64.65 300 ILE B CA 1
ATOM 4853 C C . ILE B 1 336 ? 24.004 -65.264 -11.783 1.00 64.78 300 ILE B C 1
ATOM 4854 O O . ILE B 1 336 ? 25.025 -65.117 -11.109 1.00 65.70 300 ILE B O 1
ATOM 4859 N N . GLU B 1 337 ? 23.334 -64.236 -12.303 1.00 58.90 301 GLU B N 1
ATOM 4860 C CA . GLU B 1 337 ? 23.641 -62.872 -11.885 1.00 59.08 301 GLU B CA 1
ATOM 4861 C C . GLU B 1 337 ? 23.475 -62.821 -10.373 1.00 59.65 301 GLU B C 1
ATOM 4862 O O . GLU B 1 337 ? 22.513 -63.373 -9.837 1.00 59.43 301 GLU B O 1
ATOM 4868 N N . ALA B 1 338 ? 24.423 -62.172 -9.697 1.00 52.66 302 ALA B N 1
ATOM 4869 C CA . ALA B 1 338 ? 24.585 -62.280 -8.242 1.00 53.56 302 ALA B CA 1
ATOM 4870 C C . ALA B 1 338 ? 23.300 -62.053 -7.472 1.00 53.21 302 ALA B C 1
ATOM 4871 O O . ALA B 1 338 ? 22.944 -62.847 -6.609 1.00 53.57 302 ALA B O 1
ATOM 4873 N N . GLY B 1 339 ? 22.620 -60.958 -7.778 1.00 61.76 303 GLY B N 1
ATOM 4874 C CA . GLY B 1 339 ? 21.398 -60.606 -7.083 1.00 61.55 303 GLY B CA 1
ATOM 4875 C C . GLY B 1 339 ? 20.231 -61.516 -7.430 1.00 60.78 303 GLY B C 1
ATOM 4876 O O . GLY B 1 339 ? 19.401 -61.820 -6.569 1.00 60.89 303 GLY B O 1
ATOM 4877 N N . THR B 1 340 ? 20.155 -61.939 -8.690 1.00 60.54 304 THR B N 1
ATOM 4878 C CA . THR B 1 340 ? 19.077 -62.804 -9.140 1.00 59.90 304 THR B CA 1
ATOM 4879 C C . THR B 1 340 ? 19.173 -64.144 -8.411 1.00 60.33 304 THR B C 1
ATOM 4880 O O . THR B 1 340 ? 18.186 -64.647 -7.845 1.00 60.25 304 THR B O 1
ATOM 4884 N N . GLU B 1 341 ? 20.371 -64.715 -8.422 1.00 59.23 305 GLU B N 1
ATOM 4885 C CA . GLU B 1 341 ? 20.607 -65.998 -7.794 1.00 59.83 305 GLU B CA 1
ATOM 4886 C C . GLU B 1 341 ? 20.222 -65.978 -6.318 1.00 60.45 305 GLU B C 1
ATOM 4887 O O . GLU B 1 341 ? 19.560 -66.896 -5.834 1.00 60.53 305 GLU B O 1
ATOM 4893 N N . LYS B 1 342 ? 20.620 -64.925 -5.615 1.00 66.62 306 LYS B N 1
ATOM 4894 C CA . LYS B 1 342 ? 20.351 -64.804 -4.186 1.00 67.37 306 LYS B CA 1
ATOM 4895 C C . LYS B 1 342 ? 18.853 -64.772 -3.913 1.00 66.79 306 LYS B C 1
ATOM 4896 O O . LYS B 1 342 ? 18.344 -65.475 -3.027 1.00 67.19 306 LYS B O 1
ATOM 4902 N N . ALA B 1 343 ? 18.150 -63.965 -4.701 1.00 52.73 307 ALA B N 1
ATOM 4903 C CA . ALA B 1 343 ? 16.707 -63.869 -4.605 1.00 52.23 307 ALA B CA 1
ATOM 4904 C C . ALA B 1 343 ? 16.028 -65.192 -4.955 1.00 51.86 307 ALA B C 1
ATOM 4905 O O . ALA B 1 343 ? 15.003 -65.568 -4.345 1.00 51.92 307 ALA B O 1
ATOM 4907 N N . LEU B 1 344 ? 16.585 -65.910 -5.928 1.00 57.84 308 LEU B N 1
ATOM 4908 C CA . LEU B 1 344 ? 16.007 -67.207 -6.309 1.00 57.60 308 LEU B CA 1
ATOM 4909 C C . LEU B 1 344 ? 16.053 -68.223 -5.162 1.00 58.40 308 LEU B C 1
ATOM 4910 O O . LEU B 1 344 ? 15.075 -68.916 -4.893 1.00 58.33 308 LEU B O 1
ATOM 4915 N N . VAL B 1 345 ? 17.187 -68.302 -4.483 1.00 62.70 309 VAL B N 1
ATOM 4916 C CA . VAL B 1 345 ? 17.334 -69.244 -3.383 1.00 63.65 309 VAL B CA 1
ATOM 4917 C C . VAL B 1 345 ? 16.433 -68.841 -2.221 1.00 63.90 309 VAL B C 1
ATOM 4918 O O . VAL B 1 345 ? 15.805 -69.696 -1.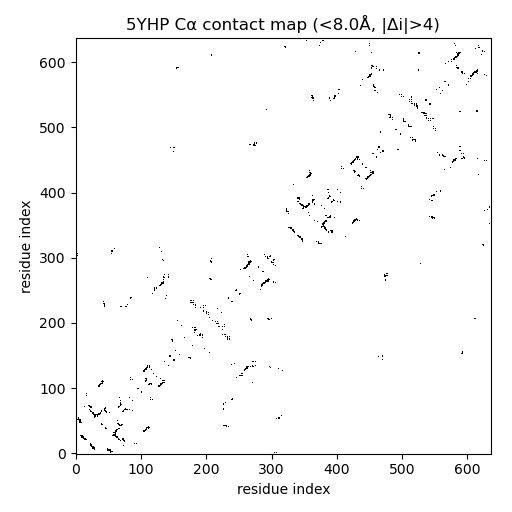585 1.00 64.25 309 VAL B O 1
ATOM 4922 N N . GLU B 1 346 ? 16.340 -67.540 -1.964 1.00 66.84 310 GLU B N 1
ATOM 4923 C CA . GLU B 1 346 ? 15.407 -67.039 -0.962 1.00 67.96 310 GLU B CA 1
ATOM 4924 C C . GLU B 1 346 ? 13.974 -67.488 -1.277 1.00 65.61 310 GLU B C 1
ATOM 4925 O O . GLU B 1 346 ? 13.218 -67.852 -0.376 1.00 66.98 310 GLU B O 1
ATOM 4931 N N . ALA B 1 347 ? 13.615 -67.488 -2.560 1.00 55.35 311 ALA B N 1
ATOM 4932 C CA . ALA B 1 347 ? 12.297 -67.966 -2.975 1.00 54.83 311 ALA B CA 1
ATOM 4933 C C . ALA B 1 347 ? 12.076 -69.451 -2.677 1.00 55.16 311 ALA B C 1
ATOM 4934 O O . ALA B 1 347 ? 11.023 -69.828 -2.127 1.00 55.33 311 ALA B O 1
ATOM 4936 N N . THR B 1 348 ? 13.049 -70.298 -3.035 1.00 54.74 312 THR B N 1
ATOM 4937 C CA . THR B 1 348 ? 12.879 -71.738 -2.786 1.00 55.18 312 THR B CA 1
ATOM 4938 C C . THR B 1 348 ? 12.862 -72.028 -1.300 1.00 56.17 312 THR B C 1
ATOM 4939 O O . THR B 1 348 ? 12.097 -72.873 -0.844 1.00 56.47 312 THR B O 1
ATOM 4943 N N . GLU B 1 349 ? 13.701 -71.327 -0.548 1.00 63.53 313 GLU B N 1
ATOM 4944 C CA . GLU B 1 349 ? 13.737 -71.479 0.900 1.00 64.61 313 GLU B CA 1
ATOM 4945 C C . GLU B 1 349 ? 12.389 -71.144 1.529 1.00 64.51 313 GLU B C 1
ATOM 4946 O O . GLU B 1 349 ? 11.856 -71.934 2.302 1.00 65.10 313 GLU B O 1
ATOM 4952 N N . GLU B 1 350 ? 11.839 -69.987 1.182 1.00 66.08 314 GLU B N 1
ATOM 4953 C CA . GLU B 1 350 ? 10.530 -69.589 1.680 1.00 66.06 314 GLU B CA 1
ATOM 4954 C C . GLU B 1 350 ? 9.411 -70.525 1.224 1.00 65.65 314 GLU B C 1
ATOM 4955 O O . GLU B 1 350 ? 8.556 -70.901 2.025 1.00 66.15 314 GLU B O 1
ATOM 4961 N N . PHE B 1 351 ? 9.418 -70.916 -0.047 1.00 58.54 315 PHE B N 1
ATOM 4962 C CA . PHE B 1 351 ? 8.344 -71.759 -0.583 1.00 58.23 315 PHE B CA 1
ATOM 4963 C C . PHE B 1 351 ? 8.371 -73.154 0.022 1.00 58.93 315 PHE B C 1
ATOM 4964 O O . PHE B 1 351 ? 7.389 -73.898 -0.055 1.00 58.95 315 PHE B O 1
ATOM 4972 N N . ALA B 1 352 ? 9.492 -73.519 0.634 1.00 60.95 316 ALA B N 1
ATOM 4973 C CA . ALA B 1 352 ? 9.588 -74.822 1.291 1.00 61.83 316 ALA B CA 1
ATOM 4974 C C . ALA B 1 352 ? 8.739 -74.892 2.562 1.00 62.54 316 ALA B C 1
ATOM 4975 O O . ALA B 1 352 ? 8.500 -75.981 3.083 1.00 63.24 316 ALA B O 1
ATOM 4977 N N . LYS B 1 353 ? 8.299 -73.736 3.059 1.00 61.09 317 LYS B N 1
ATOM 4978 C CA . LYS B 1 353 ? 7.403 -73.668 4.216 1.00 61.80 317 LYS B CA 1
ATOM 4979 C C . LYS B 1 353 ? 5.951 -74.044 3.868 1.00 61.44 317 LYS B C 1
ATOM 4980 O O . LYS B 1 353 ? 5.196 -74.473 4.743 1.00 62.13 317 LYS B O 1
ATOM 4986 N N . LEU B 1 354 ? 5.563 -73.849 2.608 1.00 77.05 318 LEU B N 1
ATOM 4987 C CA . LEU B 1 354 ? 4.257 -74.276 2.127 1.00 75.97 318 LEU B CA 1
ATOM 4988 C C . LEU B 1 354 ? 3.986 -75.717 2.557 1.00 78.12 318 LEU B C 1
ATOM 4989 O O . LEU B 1 354 ? 4.831 -76.587 2.370 1.00 78.70 318 LEU B O 1
ATOM 4994 N N . ALA B 1 355 ? 2.813 -75.954 3.147 1.00 75.07 319 ALA B N 1
ATOM 4995 C CA . ALA B 1 355 ? 2.390 -77.287 3.559 1.00 77.40 319 ALA B CA 1
ATOM 4996 C C . ALA B 1 355 ? 1.922 -78.094 2.362 1.00 75.68 319 ALA B C 1
ATOM 4997 O O . ALA B 1 355 ? 1.325 -77.539 1.438 1.00 73.67 319 ALA B O 1
#

Sequence (637 aa):
TSLFAAIQPYKTHLLRVSPLHRLSIKEYGNPQGKPVVFLHGGPGGGASDSDARRFNPTTYRIVLFDQRGSGESTPASCLEDNTTQALVEDIEKIREFLQVGAAWHVFGGSWGSTLALAYAQAHPARVKSLTLRGIFTLRKKELDFFYQGPGSSFVFPEYWEEYLDPIPVAERGDMVKAYYERLTGSDEKVRAEAGRAWSRWEMATSRLHVDPDYISKADAPGFADAFARIESHYFVNGGFMPEGELLKPENIAKISHIPAVIVQGRYDMVCPITTAYELTKLWPEAKFVVIPDAGHSAIEAGTEKALVEATEEFAKLAMTSLFAAIQPYKTHLLRVSPLHRLSIKEYGNPQGKPVVFLHGGPGGGASDSDARRFNPTTYRIVLFDQRGSGESTPASCLEDNTTQALVEDIEKIREFLQVGAAWHVFGGSWGSTLALAYAQAHPARVKSLTLRGIFTLRKKELDFFYQGPGSSFVFPEYWEEYLDPIPVAERGDMVKAYYERLTGSDEKVRAEAGRAWSRWEMATSRLHVDPDYISKADAPGFADAFARIESHYFVNGGFMPEGELLKPENIAKISHIPAVIVQGRYDMVCPITTAYELTKLWPEAKFVVIPDAGHSAIEAGTEKALVEATEEFAKLA

Solvent-accessible surface area: 23649 Å² total; per-residue (Å²): 141,45,35,49,82,81,40,132,30,88,111,75,41,115,26,119,12,17,123,67,0,98,0,9,0,59,6,2,22,41,68,156,15,63,22,3,0,13,0,4,19,9,0,4,24,16,24,60,48,60,22,1,60,17,2,30,46,106,41,2,37,0,0,3,3,9,3,8,1,0,51,117,1,60,46,77,9,21,27,118,79,1,34,3,97,15,4,14,79,1,0,17,79,0,10,110,87,13,153,20,40,71,26,0,4,1,7,0,5,7,0,0,0,0,0,0,1,12,0,0,17,56,50,40,89,77,11,52,1,0,4,0,29,0,0,11,4,6,18,134,85,8,14,47,3,4,5,46,22,67,0,0,6,14,0,1,8,48,34,31,68,70,1,34,114,29,1,64,118,104,72,72,67,69,1,16,102,3,0,47,88,45,0,55,28,115,79,116,171,55,53,58,95,1,1,97,9,0,0,43,3,13,11,1,2,3,57,11,99,51,29,100,110,40,22,60,86,1,79,46,102,64,54,4,30,10,9,0,28,2,1,0,19,0,8,55,66,27,0,52,28,86,111,13,44,5,12,74,90,109,10,5,66,96,0,30,130,5,51,9,8,0,0,0,2,21,2,0,2,10,4,4,2,14,2,0,48,53,0,18,112,61,0,99,117,10,121,66,38,50,13,62,67,1,2,10,5,10,66,10,88,24,0,20,120,14,1,10,99,5,4,75,92,14,13,156,60,112,241,84,46,37,48,80,82,43,132,29,92,113,76,40,110,27,119,11,18,121,70,0,95,0,8,0,60,6,2,23,43,67,156,16,61,22,3,0,14,1,3,20,8,1,4,24,15,22,59,47,60,22,1,59,18,3,30,48,104,41,2,38,1,0,3,4,8,4,8,1,1,52,115,1,59,47,79,9,24,27,118,78,1,33,3,97,16,4,14,81,1,0,15,78,0,10,114,89,13,153,19,40,71,24,0,4,1,7,1,4,8,0,0,0,0,0,0,1,12,0,0,16,55,47,41,87,76,12,53,1,0,4,0,28,0,0,12,3,6,18,133,88,7,14,46,4,3,4,46,22,65,0,0,6,12,0,0,7,45,32,30,64,70,1,33,112,26,0,68,118,103,69,75,67,67,1,17,104,2,0,46,90,44,0,57,29,114,79,115,169,55,55,58,95,1,1,97,10,0,0,44,2,13,11,1,2,3,58,11,98,49,29,98,109,38,22,58,85,2,78,45,103,63,54,3,32,10,9,0,27,2,1,0,19,0,9,54,66,27,0,54,29,83,112,14,43,5,12,73,90,109,11,5,66,100,0,30,131,5,52,9,10,0,0,0,1,24,2,0,2,11,3,4,2,16,2,0,49,53,0,17,117,63,0,97,116,8,123,68,36,51,13,63,66,1,2,11,6,10,66,10,89,24,0,20,118,14,1,9,99,6,3,74,94,14,14,154,63,113

Nearest PDB structures (foldseek):
  5yhp-assembly1_A  TM=1.003E+00  e=7.073E-63  Glaciozyma antarctica
  1azw-assembly1_B  TM=9.895E-01  e=2.399E-42  Xanthomonas citri
  1wm1-assembly1_A  TM=9.880E-01  e=2.035E-38  Serratia marcescens
  4b9a-assembly1_A  TM=6.001E-01  e=1.836E-12  Pseudomonas aeruginosa PAO1
  5nfq-assembly1_A  TM=6.459E-01  e=3.019E-11  metagenome

Organism: NCBI:txid105987